Protein AF-A2A0H6-F1 (afdb_monomer)

Radius of gyration: 29.57 Å; Cα contacts (8 Å, |Δi|>4): 767; chains: 1; bounding box: 93×49×76 Å

Nearest PDB structures (foldseek):
  3ptj-assembly1_A  TM=6.298E-01  e=1.645E-04  Arabidopsis thaliana
  3pw9-assembly1_A  TM=5.560E-01  e=2.210E-04  Arabidopsis thaliana
  2kpt-assembly1_A  TM=4.494E-01  e=1.556E-03  Corynebacterium glutamicum
  5anp-assembly1_A  TM=5.101E-01  e=1.233E-02  Bizionia argentinensis JUB59

Solvent-accessible surface area (backbone atoms only — not comparable to full-atom values): 28240 Å² total; per-residue (Å²): 122,70,68,62,57,54,52,51,50,51,53,50,50,51,51,51,51,51,51,51,51,52,53,54,50,56,53,49,56,52,51,53,50,51,48,51,54,52,38,55,56,48,21,55,52,47,34,52,26,49,54,58,63,68,44,92,78,66,91,64,80,70,54,36,65,48,60,77,67,66,68,52,50,74,67,56,49,51,44,52,26,50,51,36,50,48,35,29,74,77,68,67,33,40,57,37,37,39,35,43,72,54,75,68,40,68,69,52,81,63,49,69,64,52,47,46,50,52,38,42,53,45,31,46,50,30,48,74,71,28,82,68,53,43,53,26,32,42,39,32,45,39,32,32,48,35,36,36,80,47,103,77,61,75,48,74,47,77,49,76,39,74,19,78,31,69,17,73,82,40,61,88,37,75,75,63,39,65,68,47,54,61,44,43,61,63,34,29,67,71,36,94,42,68,48,47,31,52,45,36,45,52,48,39,53,48,33,64,75,58,67,47,68,71,89,49,68,54,76,65,32,37,67,68,52,53,51,51,46,28,42,76,70,72,51,38,66,71,78,62,94,65,77,44,65,53,63,63,82,73,61,79,75,71,56,72,70,72,77,88,68,95,70,77,87,61,50,24,34,32,36,49,38,67,47,69,27,31,43,84,62,38,40,77,78,33,60,37,55,26,57,84,45,63,6,12,50,38,34,34,30,34,72,86,72,49,48,32,22,43,35,32,31,35,24,95,90,29,81,60,33,82,75,5,33,29,68,37,40,31,36,43,69,59,48,52,50,50,51,52,48,20,75,75,37,45,90,85,36,45,69,53,39,78,59,84,97,43,81,39,72,19,60,91,76,62,46,77,89,51,41,66,74,50,88,74,26,78,50,61,60,65,40,28,29,41,34,34,32,63,45,79,63,50,62,87,44,101,86,41,89,58,52,92,81,65,59,50,68,55,52,36,47,76,70,50,51,62,72,64,76,14,35,34,41,39,32,35,55,36,79,66,74,84,93,68,89,64,69,62,75,41,38,58,33,54,87,65,82,77,66,74,85,42,96,68,37,48,77,47,76,42,72,31,49,54,70,61,48,52,54,51,43,36,77,75,32,95,82,52,56,91,65,51,74,57,50,56,49,52,55,54,53,55,67,70,61,76,81,77,89,129

Foldseek 3Di:
DVVVVVVVVVVVVVVVVVVVVVVVVVVVVVQVVQLVVVLVVLQVVQQVLVVQQPDPDRPDQRDQEAEPPPLADPLLNNLLSVLQVVLCVQPVAGEHEYEEEGEAAEQDDPCQVVVQVSQQVSLASSCVSHPDAQRYKYKYKYKYWYWHDDPDDIDIDMYIYMYMDHHPVCCVQPCVDPVNRVQLQVLLVPEDGSSSSVLLNSVVVSCSSRVPPVVLPSSNDYPVSSQVRCVRVVVRRVVPLALFWDLPDDDPVLQQPPDDDPDDDFQWEAALQRDTWGCPQFDPSRWDFDQVRQQGTAWGQGPVRFTWGWIKGDDPPDRFDFPIKTQAIFGSVLVVVLSVVCVVPVPVRRQWDDDDPDIDGDCVSGPPVGGDQPPHTDDDFFTKYKGKYWDAADPPDPPCPDVVPQCVVVVCVVLVLRVQTKMKIKMATHHDDDDDPPRGPMDTRDRDDDPPVDPRMDIDIDSSHPVVSLVVSCVVDVPDPPCVVVVVVVVSVVVVPPPPDD

Secondary structure (DSSP, 8-state):
-HHHHHHHHHHHHHHHHHHHHHHHHHHHHHHHHHHHHHHHHHHHHHHHHHHHHH-SS-SS----EEESS--S-HHHHHHHHHHHHHHHHHHS-EEEEEEEEPPPEES-TTHHHHHHHHHHHHHHHHHHHTT--TTEEEEEEEEEEEEEE-SSSEEEEEEEEEEEEE-GGGTTSTTSSHHHHHHHHHHGGG-SSHHHHHHHHHHHHHHHHHT--TTS-TTS--HHHHHHHHHHTT---STTTTS--EE----GGGGS------PPP-SEEE-TTS-EEE-TTB-GGG-EE-TTTTT-EEEEEBTTS-EEEEEEE-BTTBTTSTT-EEEEEEEHHHHHHHHHHHHH-TTTS-SEEEETTEEEE-TTTS-GGGBPPGGG-BPPTTPEEEEEEEEPPB---TT-TTGGGTTHHHHHHHTTGGGS-EEEEEEEE-------------EE-------TTSTT-EEEEES-BHHHHHHHHHHH-TT--TTHHHHHHHHHHHHHSSS---

Structure (mmCIF, N/CA/C/O backbone):
data_AF-A2A0H6-F1
#
_entry.id   AF-A2A0H6-F1
#
loop_
_atom_site.group_PDB
_atom_site.id
_atom_site.type_symbol
_atom_site.label_atom_id
_atom_site.label_alt_id
_atom_site.label_comp_id
_atom_site.label_asym_id
_atom_site.label_entity_id
_atom_site.label_seq_id
_atom_site.pdbx_PDB_ins_code
_atom_site.Cartn_x
_atom_site.Cartn_y
_atom_site.Cartn_z
_atom_site.occupancy
_atom_site.B_iso_or_equiv
_atom_site.auth_seq_id
_atom_site.auth_comp_id
_atom_site.auth_asym_id
_atom_site.auth_atom_id
_atom_site.pdbx_PDB_model_num
ATOM 1 N N . MET A 1 1 ? -54.728 -26.911 -40.642 1.00 47.25 1 MET A N 1
ATOM 2 C CA . MET A 1 1 ? -53.339 -26.376 -40.612 1.00 47.25 1 MET A CA 1
ATOM 3 C C . MET A 1 1 ? -53.118 -25.152 -39.707 1.00 47.25 1 MET A C 1
ATOM 5 O O . MET A 1 1 ? -51.983 -24.960 -39.288 1.00 47.25 1 MET A O 1
ATOM 9 N N . HIS A 1 2 ? -54.127 -24.337 -39.357 1.00 46.66 2 HIS A N 1
ATOM 10 C CA . HIS A 1 2 ? -53.927 -23.181 -38.455 1.00 46.66 2 HIS A CA 1
ATOM 11 C C . HIS A 1 2 ? -53.749 -23.535 -36.964 1.00 46.66 2 HIS A C 1
ATOM 13 O O . HIS A 1 2 ? -52.913 -22.925 -36.303 1.00 46.66 2 HIS A O 1
ATOM 19 N N . SER A 1 3 ? -54.433 -24.569 -36.459 1.00 53.72 3 SER A N 1
ATOM 20 C CA . SER A 1 3 ? -54.337 -24.999 -35.048 1.00 53.72 3 SER A CA 1
ATOM 21 C C . SER A 1 3 ? -52.933 -25.506 -34.655 1.00 53.72 3 SER A C 1
ATOM 23 O O . SER A 1 3 ? -52.387 -25.123 -33.621 1.00 53.72 3 SER A O 1
ATOM 25 N N . PHE A 1 4 ? -52.277 -26.269 -35.538 1.00 47.12 4 PHE A N 1
ATOM 26 C CA . PHE A 1 4 ? -50.963 -26.864 -35.259 1.00 47.12 4 PHE A CA 1
ATOM 27 C C . PHE A 1 4 ? -49.836 -25.818 -35.197 1.00 47.12 4 PHE A C 1
ATOM 29 O O . PHE A 1 4 ? -48.960 -25.890 -34.339 1.00 47.12 4 PHE A O 1
ATOM 36 N N . LYS A 1 5 ? -49.882 -24.785 -36.057 1.00 47.34 5 LYS A N 1
ATOM 37 C CA . LYS A 1 5 ? -48.908 -23.679 -36.020 1.00 47.34 5 LYS A CA 1
ATOM 38 C C . LYS A 1 5 ? -49.038 -22.848 -34.740 1.00 47.34 5 LYS A C 1
ATOM 40 O O . LYS A 1 5 ? -48.013 -22.468 -34.180 1.00 47.34 5 LYS A O 1
ATOM 45 N N . GLN A 1 6 ? -50.258 -22.602 -34.255 1.00 52.12 6 GLN A N 1
ATOM 46 C CA . GLN A 1 6 ? -50.484 -21.887 -32.992 1.00 52.12 6 GLN A CA 1
ATOM 47 C C . GLN A 1 6 ? -50.020 -22.688 -31.770 1.00 52.12 6 GLN A C 1
ATOM 49 O O . GLN A 1 6 ? -49.404 -22.114 -30.871 1.00 52.12 6 GLN A O 1
ATOM 54 N N . GLN A 1 7 ? -50.259 -24.002 -31.742 1.00 54.84 7 GLN A N 1
ATOM 55 C CA . GLN A 1 7 ? -49.757 -24.862 -30.667 1.00 54.84 7 GLN A CA 1
ATOM 56 C C . GLN A 1 7 ? -48.225 -24.944 -30.671 1.00 54.84 7 GLN A C 1
ATOM 58 O O . GLN A 1 7 ? -47.613 -24.789 -29.616 1.00 54.84 7 GLN A O 1
ATOM 63 N N . LEU A 1 8 ? -47.596 -25.062 -31.846 1.00 55.62 8 LEU A N 1
ATOM 64 C CA . LEU A 1 8 ? -46.137 -25.068 -31.968 1.00 55.62 8 LEU A CA 1
ATOM 65 C C . LEU A 1 8 ? -45.512 -23.751 -31.477 1.00 55.62 8 LEU A C 1
ATOM 67 O O . LEU A 1 8 ? -44.523 -23.785 -30.754 1.00 55.62 8 LEU A O 1
ATOM 71 N N . HIS A 1 9 ? -46.113 -22.596 -31.793 1.00 53.50 9 HIS A N 1
ATOM 72 C CA . HIS A 1 9 ? -45.627 -21.298 -31.305 1.00 53.50 9 HIS A CA 1
ATOM 73 C C . HIS A 1 9 ? -45.748 -21.167 -29.783 1.00 53.50 9 HIS A C 1
ATOM 75 O O . HIS A 1 9 ? -44.836 -20.644 -29.151 1.00 53.50 9 HIS A O 1
ATOM 81 N N . ARG A 1 10 ? -46.831 -21.668 -29.172 1.00 59.19 10 ARG A N 1
ATOM 82 C CA . ARG A 1 10 ? -47.001 -21.649 -27.707 1.00 59.19 10 ARG A CA 1
ATOM 83 C C . ARG A 1 10 ? -45.996 -22.555 -26.996 1.00 59.19 10 ARG A C 1
ATOM 85 O O . ARG A 1 10 ? -45.425 -22.139 -25.993 1.00 59.19 10 ARG A O 1
ATOM 92 N N . VAL A 1 11 ? -45.745 -23.751 -27.532 1.00 64.62 11 VAL A N 1
ATOM 93 C CA . VAL A 1 11 ? -44.743 -24.682 -26.987 1.00 64.62 11 VAL A CA 1
ATOM 94 C C . VAL A 1 11 ? -43.337 -24.104 -27.128 1.00 64.62 11 VAL A C 1
ATOM 96 O O . VAL A 1 11 ? -42.575 -24.139 -26.168 1.00 64.62 11 VAL A O 1
ATOM 99 N N . LEU A 1 12 ? -43.010 -23.495 -28.272 1.00 58.06 12 LEU A N 1
ATOM 100 C CA . LEU A 1 12 ? -41.713 -22.850 -28.480 1.00 58.06 12 LEU A CA 1
ATOM 101 C C . LEU A 1 12 ? -41.515 -21.663 -27.526 1.00 58.06 12 LEU A C 1
ATOM 103 O O . LEU A 1 12 ? -40.442 -21.512 -26.952 1.00 58.06 12 LEU A O 1
ATOM 107 N N . LEU A 1 13 ? -42.554 -20.851 -27.307 1.00 63.34 13 LEU A N 1
ATOM 108 C CA . LEU A 1 13 ? -42.499 -19.717 -26.382 1.00 63.34 13 LEU A CA 1
ATOM 109 C C . LEU A 1 13 ? -42.320 -20.182 -24.930 1.00 63.34 13 LEU A C 1
ATOM 111 O O . LEU A 1 13 ? -41.503 -19.620 -24.208 1.00 63.34 13 LEU A O 1
ATOM 115 N N . LEU A 1 14 ? -43.027 -21.239 -24.518 1.00 61.12 14 LEU A N 1
ATOM 116 C CA . LEU A 1 14 ? -42.858 -21.872 -23.206 1.00 61.12 14 LEU A CA 1
ATOM 117 C C . LEU A 1 14 ? -41.461 -22.475 -23.040 1.00 61.12 14 LEU A C 1
ATOM 119 O O . LEU A 1 14 ? -40.863 -22.331 -21.976 1.00 61.12 14 LEU A O 1
ATOM 123 N N . PHE A 1 15 ? -40.912 -23.100 -24.084 1.00 60.59 15 PHE A N 1
ATOM 124 C CA . PHE A 1 15 ? -39.563 -23.662 -24.066 1.00 60.59 15 PHE A CA 1
ATOM 125 C C . PHE A 1 15 ? -38.499 -22.563 -23.967 1.00 60.59 15 PHE A C 1
ATOM 127 O O . PHE A 1 15 ? -37.573 -22.664 -23.170 1.00 60.59 15 PHE A O 1
ATOM 134 N N . VAL A 1 16 ? -38.659 -21.463 -24.705 1.00 57.75 16 VAL A N 1
ATOM 135 C CA . VAL A 1 16 ? -37.763 -20.300 -24.622 1.00 57.75 16 VAL A CA 1
ATOM 136 C C . VAL A 1 16 ? -37.854 -19.639 -23.244 1.00 57.75 16 VAL A C 1
ATOM 138 O O . VAL A 1 16 ? -36.823 -19.372 -22.633 1.00 57.75 16 VAL A O 1
ATOM 141 N N . LEU A 1 17 ? -39.062 -19.437 -22.710 1.00 50.41 17 LEU A N 1
ATOM 142 C CA . LEU A 1 17 ? -39.257 -18.860 -21.377 1.00 50.41 17 LEU A CA 1
ATOM 143 C C . LEU A 1 17 ? -38.665 -19.747 -20.278 1.00 50.41 17 LEU A C 1
ATOM 145 O O . LEU A 1 17 ? -37.960 -19.237 -19.415 1.00 50.41 17 LEU A O 1
ATOM 149 N N . SER A 1 18 ? -38.874 -21.064 -20.338 1.00 43.72 18 SER A N 1
ATOM 150 C CA . SER A 1 18 ? -38.293 -22.014 -19.377 1.00 43.72 18 SER A CA 1
ATOM 151 C C . SER A 1 18 ? -36.772 -22.140 -19.509 1.00 43.72 18 SER A C 1
ATOM 153 O O . SER A 1 18 ? -36.094 -22.250 -18.492 1.00 43.72 18 SER A O 1
ATOM 155 N N . SER A 1 19 ? -36.215 -22.023 -20.718 1.00 39.88 19 SER A N 1
ATOM 156 C CA . SER A 1 19 ? -34.760 -21.982 -20.948 1.00 39.88 19 SER A CA 1
ATOM 157 C C . SER A 1 19 ? -34.121 -20.730 -20.339 1.00 39.88 19 SER A C 1
ATOM 159 O O . SER A 1 19 ? -33.082 -20.812 -19.683 1.00 39.88 19 SER A O 1
ATOM 161 N N . ILE A 1 20 ? -34.765 -19.569 -20.509 1.00 46.00 20 ILE A N 1
ATOM 162 C CA . ILE A 1 20 ? -34.335 -18.307 -19.894 1.00 46.00 20 ILE A CA 1
ATOM 163 C C . ILE A 1 20 ? -34.417 -18.432 -18.368 1.00 46.00 20 ILE A C 1
ATOM 165 O O . ILE A 1 20 ? -33.441 -18.128 -17.685 1.00 46.00 20 ILE A O 1
ATOM 169 N N . TRP A 1 21 ? -35.517 -18.975 -17.842 1.00 35.69 21 TRP A N 1
ATOM 170 C CA . TRP A 1 21 ? -35.719 -19.166 -16.404 1.00 35.69 21 TRP A CA 1
ATOM 171 C C . TRP A 1 21 ? -34.688 -20.122 -15.779 1.00 35.69 21 TRP A C 1
ATOM 173 O O . TRP A 1 21 ? -34.074 -19.799 -14.761 1.00 35.69 21 TRP A O 1
ATOM 183 N N . ALA A 1 22 ? -34.416 -21.258 -16.426 1.00 36.06 22 ALA A N 1
ATOM 184 C CA . ALA A 1 22 ? -33.412 -22.226 -15.985 1.00 36.06 22 ALA A CA 1
ATOM 185 C C . ALA A 1 22 ? -31.995 -21.629 -15.987 1.00 36.06 22 ALA A C 1
ATOM 187 O O . ALA A 1 22 ? -31.232 -21.849 -15.046 1.00 36.06 22 ALA A O 1
ATOM 188 N N . SER A 1 23 ? -31.658 -20.817 -16.997 1.00 39.66 23 SER A N 1
ATOM 189 C CA . SER A 1 23 ? -30.370 -20.119 -17.039 1.00 39.66 23 SER A CA 1
ATOM 190 C C . SER A 1 23 ? -30.240 -19.079 -15.919 1.00 39.66 23 SER A C 1
ATOM 192 O O . SER A 1 23 ? -29.219 -19.050 -15.242 1.00 39.66 23 SER A O 1
ATOM 194 N N . THR A 1 24 ? -31.284 -18.304 -15.611 1.00 46.06 24 THR A N 1
ATOM 195 C CA . THR A 1 24 ? -31.249 -17.359 -14.482 1.00 46.06 24 THR A CA 1
ATOM 196 C C . THR A 1 24 ? -31.115 -18.049 -13.119 1.00 46.06 24 THR A C 1
ATOM 198 O O . THR A 1 24 ? -30.393 -17.549 -12.259 1.00 46.06 24 THR A O 1
ATOM 201 N N . ILE A 1 25 ? -31.736 -19.220 -12.928 1.00 42.53 25 ILE A N 1
ATOM 202 C CA . ILE A 1 25 ? -31.654 -19.995 -11.676 1.00 42.53 25 ILE A CA 1
ATOM 203 C C . ILE A 1 25 ? -30.259 -20.613 -11.493 1.00 42.53 25 ILE A C 1
ATOM 205 O O . ILE A 1 25 ? -29.707 -20.575 -10.394 1.00 42.53 25 ILE A O 1
ATOM 209 N N . ALA A 1 26 ? -29.654 -21.145 -12.560 1.00 38.03 26 ALA A N 1
ATOM 210 C CA . ALA A 1 26 ? -28.311 -21.724 -12.497 1.00 38.03 26 ALA A CA 1
ATOM 211 C C . ALA A 1 26 ? -27.236 -20.680 -12.131 1.00 38.03 26 ALA A C 1
ATOM 213 O O . ALA A 1 26 ? -26.360 -20.960 -11.315 1.00 38.03 26 ALA A O 1
ATOM 214 N N . TRP A 1 27 ? -27.335 -19.463 -12.677 1.00 47.41 27 TRP A N 1
ATOM 215 C CA . TRP A 1 27 ? -26.423 -18.359 -12.353 1.00 47.41 27 TRP A CA 1
ATOM 216 C C . TRP A 1 27 ? -26.647 -17.796 -10.940 1.00 47.41 27 TRP A C 1
ATOM 218 O O . TRP A 1 27 ? -25.678 -17.452 -10.259 1.00 47.41 27 TRP A O 1
ATOM 228 N N . ALA A 1 28 ? -27.899 -17.743 -10.470 1.00 49.31 28 ALA A N 1
ATOM 229 C CA . ALA A 1 28 ? -28.219 -17.343 -9.098 1.00 49.31 28 ALA A CA 1
ATOM 230 C C . ALA A 1 28 ? -27.631 -18.323 -8.063 1.00 49.31 28 ALA A C 1
ATOM 232 O O . ALA A 1 28 ? -26.978 -17.889 -7.115 1.00 49.31 28 ALA A O 1
ATOM 233 N N . ASN A 1 29 ? -27.760 -19.635 -8.298 1.00 54.88 29 ASN A N 1
ATOM 234 C CA . ASN A 1 29 ? -27.222 -20.669 -7.406 1.00 54.88 29 ASN A CA 1
ATOM 235 C C . ASN A 1 29 ? -25.683 -20.649 -7.310 1.00 54.88 29 ASN A C 1
ATOM 237 O O . ASN A 1 29 ? -25.135 -20.901 -6.235 1.00 54.88 29 ASN A O 1
ATOM 241 N N . ASP A 1 30 ? -24.975 -20.324 -8.398 1.00 69.75 30 ASP A N 1
ATOM 242 C CA . ASP A 1 30 ? -23.509 -20.201 -8.383 1.00 69.75 30 ASP A CA 1
ATOM 243 C C . ASP A 1 30 ? -23.054 -18.945 -7.619 1.00 69.75 30 ASP A C 1
ATOM 245 O O . ASP A 1 30 ? -22.183 -19.012 -6.748 1.00 69.75 30 ASP A O 1
ATOM 249 N N . ARG A 1 31 ? -23.708 -17.794 -7.844 1.00 78.00 31 ARG A N 1
ATOM 250 C CA . ARG A 1 31 ? -23.399 -16.555 -7.109 1.00 78.00 31 ARG A CA 1
ATOM 251 C C . ARG A 1 31 ? -23.648 -16.699 -5.609 1.00 78.00 31 ARG A C 1
ATOM 253 O O . ARG A 1 31 ? -22.798 -16.279 -4.824 1.00 78.00 31 ARG A O 1
ATOM 260 N N . ASP A 1 32 ? -24.773 -17.280 -5.209 1.00 77.56 32 ASP A N 1
ATOM 261 C CA . ASP A 1 32 ? -25.122 -17.433 -3.795 1.00 77.56 32 ASP A CA 1
ATOM 262 C C . ASP A 1 32 ? -24.160 -18.393 -3.079 1.00 77.56 32 ASP A C 1
ATOM 264 O O . ASP A 1 32 ? -23.736 -18.124 -1.951 1.00 77.56 32 ASP A O 1
ATOM 268 N N . SER A 1 33 ? -23.725 -19.458 -3.760 1.00 78.81 33 SER A N 1
ATOM 269 C CA . SER A 1 33 ? -22.665 -20.351 -3.279 1.00 78.81 33 SER A CA 1
ATOM 270 C C . SER A 1 33 ? -21.332 -19.611 -3.095 1.00 78.81 33 SER A C 1
ATOM 272 O O . SER A 1 33 ? -20.709 -19.685 -2.030 1.00 78.81 33 SER A O 1
ATOM 274 N N . LEU A 1 34 ? -20.921 -18.811 -4.086 1.00 81.56 34 LEU A N 1
ATOM 275 C CA . LEU A 1 34 ? -19.708 -17.992 -4.005 1.00 81.56 34 LEU A CA 1
ATOM 276 C C . LEU A 1 34 ? -19.792 -16.932 -2.896 1.00 81.56 34 LEU A C 1
ATOM 278 O O . LEU A 1 34 ? -18.796 -16.680 -2.215 1.00 81.56 34 LEU A O 1
ATOM 282 N N . GLN A 1 35 ? -20.964 -16.331 -2.679 1.00 84.69 35 GLN A N 1
ATOM 283 C CA . GLN A 1 35 ? -21.202 -15.391 -1.582 1.00 84.69 35 GLN A CA 1
ATOM 284 C C . GLN A 1 35 ? -21.132 -16.084 -0.219 1.00 84.69 35 GLN A C 1
ATOM 286 O O . GLN A 1 35 ? -20.503 -15.564 0.704 1.00 84.69 35 GLN A O 1
ATOM 291 N N . LYS A 1 36 ? -21.693 -17.291 -0.090 1.00 86.25 36 LYS A N 1
ATOM 292 C CA . LYS A 1 36 ? -21.583 -18.096 1.132 1.00 86.25 36 LYS A CA 1
ATOM 293 C C . LYS A 1 36 ? -20.123 -18.419 1.461 1.00 86.25 36 LYS A C 1
ATOM 295 O O . LYS A 1 36 ? -19.673 -18.131 2.569 1.00 86.25 36 LYS A O 1
ATOM 300 N N . ALA A 1 37 ? -19.354 -18.903 0.485 1.00 82.56 37 ALA A N 1
ATOM 301 C CA . ALA A 1 37 ? -17.922 -19.162 0.656 1.00 82.56 37 ALA A CA 1
ATOM 302 C C . ALA A 1 37 ? -17.137 -17.881 1.005 1.00 82.56 37 ALA A C 1
ATOM 304 O O . ALA A 1 37 ? -16.199 -17.897 1.807 1.00 82.56 37 ALA A O 1
ATOM 305 N N . HIS A 1 38 ? -17.528 -16.744 0.422 1.00 85.62 38 HIS A N 1
ATOM 306 C CA . HIS A 1 38 ? -16.934 -15.443 0.714 1.00 85.62 38 HIS A CA 1
ATOM 307 C C . HIS A 1 38 ? -17.183 -14.989 2.165 1.00 85.62 38 HIS A C 1
ATOM 309 O O . HIS A 1 38 ? -16.257 -14.471 2.803 1.00 85.62 38 HIS A O 1
ATOM 315 N N . ILE A 1 39 ? -18.390 -15.218 2.696 1.00 89.81 39 ILE A N 1
ATOM 316 C CA . ILE A 1 39 ? -18.752 -14.969 4.101 1.00 89.81 39 ILE A CA 1
ATOM 317 C C . ILE A 1 39 ? -17.938 -15.876 5.025 1.00 89.81 39 ILE A C 1
ATOM 319 O O . ILE A 1 39 ? -17.237 -15.368 5.898 1.00 89.81 39 ILE A O 1
ATOM 323 N N . GLU A 1 40 ? -17.941 -17.191 4.793 1.00 85.81 40 GLU A N 1
ATOM 324 C CA . GLU A 1 40 ? -17.223 -18.172 5.624 1.00 85.81 40 GLU A CA 1
ATOM 325 C C . GLU A 1 40 ? -15.720 -17.862 5.721 1.00 85.81 40 GLU A C 1
ATOM 327 O O . GLU A 1 40 ? -15.127 -17.873 6.806 1.00 85.81 40 GLU A O 1
ATOM 332 N N . ALA A 1 41 ? -15.092 -17.507 4.595 1.00 81.31 41 ALA A N 1
ATOM 333 C CA . ALA A 1 41 ? -13.692 -17.096 4.574 1.00 81.31 41 ALA A CA 1
ATOM 334 C C . ALA A 1 41 ? -13.444 -15.823 5.403 1.00 81.31 41 ALA A C 1
ATOM 336 O O . ALA A 1 41 ? -12.414 -15.709 6.072 1.00 81.31 41 ALA A O 1
ATOM 337 N N . SER A 1 42 ? -14.379 -14.871 5.371 1.00 89.00 42 SER A N 1
ATOM 338 C CA . SER A 1 42 ? -14.273 -13.597 6.090 1.00 89.00 42 SER A CA 1
ATOM 339 C C . SER A 1 42 ? -14.483 -13.773 7.595 1.00 89.00 42 SER A C 1
ATOM 341 O O . SER A 1 42 ? -13.697 -13.236 8.374 1.00 89.00 42 SER A O 1
ATOM 343 N N . VAL A 1 43 ? -15.438 -14.615 8.004 1.00 89.88 43 VAL A N 1
ATOM 344 C CA . VAL A 1 43 ? -15.643 -15.030 9.404 1.00 89.88 43 VAL A CA 1
ATOM 345 C C . VAL A 1 43 ? -14.376 -15.673 9.964 1.00 89.88 43 VAL A C 1
ATOM 347 O O . VAL A 1 43 ? -13.890 -15.292 11.026 1.00 89.88 43 VAL A O 1
ATOM 350 N N . LYS A 1 44 ? -13.758 -16.599 9.218 1.00 84.81 44 LYS A N 1
ATOM 351 C CA . LYS A 1 44 ? -12.510 -17.252 9.643 1.00 84.81 44 LYS A CA 1
ATOM 352 C C . LYS A 1 44 ? -11.370 -16.255 9.863 1.00 84.81 44 LYS A C 1
ATOM 354 O O . LYS A 1 44 ? -10.577 -16.426 10.790 1.00 84.81 44 LYS A O 1
ATOM 359 N N . LEU A 1 45 ? -11.258 -15.235 9.012 1.00 85.44 45 LEU A N 1
ATOM 360 C CA . LEU A 1 45 ? -10.237 -14.194 9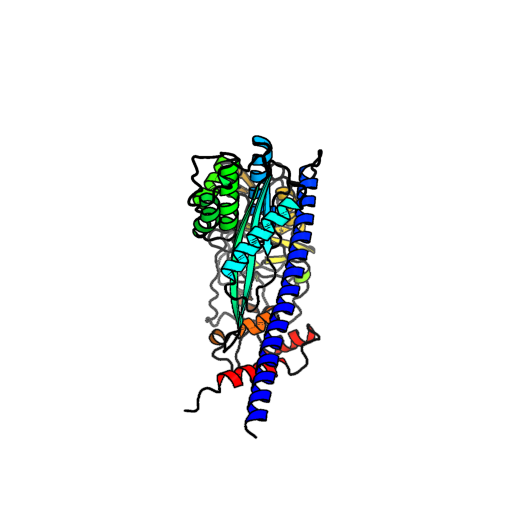.149 1.00 85.44 45 LEU A CA 1
ATOM 361 C C . LEU A 1 45 ? -10.518 -13.274 10.342 1.00 85.44 45 LEU A C 1
ATOM 363 O O . LEU A 1 45 ? -9.586 -12.978 11.088 1.00 85.44 45 LEU A O 1
ATOM 367 N N . ILE A 1 46 ? -11.777 -12.886 10.564 1.00 90.75 46 ILE A N 1
ATOM 368 C CA . ILE A 1 46 ? -12.174 -12.095 11.735 1.00 90.75 46 ILE A CA 1
ATOM 369 C C . ILE A 1 46 ? -11.919 -12.866 13.022 1.00 90.75 46 ILE A C 1
ATOM 371 O O . ILE A 1 46 ? -11.284 -12.331 13.920 1.00 90.75 46 ILE A O 1
ATOM 375 N N . ASN A 1 47 ? -12.314 -14.135 13.104 1.00 88.19 47 ASN A N 1
ATOM 376 C CA . ASN A 1 47 ? -12.092 -14.933 14.309 1.00 88.19 47 ASN A CA 1
ATOM 377 C C . ASN A 1 47 ? -10.600 -15.059 14.625 1.00 88.19 47 ASN A C 1
ATOM 379 O O . ASN A 1 47 ? -10.202 -14.882 15.770 1.00 88.19 47 ASN A O 1
ATOM 383 N N . ARG A 1 48 ? -9.747 -15.248 13.608 1.00 81.75 48 ARG A N 1
ATOM 384 C CA . ARG A 1 48 ? -8.284 -15.218 13.787 1.00 81.75 48 ARG A CA 1
ATOM 385 C C . ARG A 1 48 ? -7.784 -13.872 14.313 1.00 81.75 48 ARG A C 1
ATOM 387 O O . ARG A 1 48 ? -6.918 -13.857 15.184 1.00 81.75 48 ARG A O 1
ATOM 394 N N . ALA A 1 49 ? -8.307 -12.764 13.792 1.00 85.56 49 ALA A N 1
ATOM 395 C CA . ALA A 1 49 ? -7.979 -11.417 14.250 1.00 85.56 49 ALA A CA 1
ATOM 396 C C . ALA A 1 49 ? -8.421 -11.184 15.707 1.00 85.56 49 ALA A C 1
ATOM 398 O O . ALA A 1 49 ? -7.623 -10.724 16.522 1.00 85.56 49 ALA A O 1
ATOM 399 N N . VAL A 1 50 ? -9.645 -11.583 16.063 1.00 86.06 50 VAL A N 1
ATOM 400 C CA . VAL A 1 50 ? -10.165 -11.533 17.438 1.00 86.06 50 VAL A CA 1
ATOM 401 C C . VAL A 1 50 ? -9.280 -12.352 18.370 1.00 86.06 50 VAL A C 1
ATOM 403 O O . VAL A 1 50 ? -8.765 -11.811 19.348 1.00 86.06 50 VAL A O 1
ATOM 406 N N . THR A 1 51 ? -9.022 -13.624 18.043 1.00 84.94 51 THR A N 1
ATOM 407 C CA . THR A 1 51 ? -8.145 -14.487 18.844 1.00 84.94 51 THR A CA 1
ATOM 408 C C . THR A 1 51 ? -6.786 -13.828 19.042 1.00 84.94 51 THR A C 1
ATOM 410 O O . THR A 1 51 ? -6.370 -13.656 20.182 1.00 84.94 51 THR A O 1
ATOM 413 N N . HIS A 1 52 ? -6.142 -13.365 17.965 1.00 81.50 52 HIS A N 1
ATOM 414 C CA . HIS A 1 52 ? -4.859 -12.664 18.027 1.00 81.50 52 HIS A CA 1
ATOM 415 C C . HIS A 1 52 ? -4.886 -11.468 18.993 1.00 81.50 52 HIS A C 1
ATOM 417 O O . HIS A 1 52 ? -4.001 -11.325 19.836 1.00 81.50 52 HIS A O 1
ATOM 423 N N . ASN A 1 53 ? -5.919 -10.628 18.916 1.00 82.12 53 ASN A N 1
ATOM 424 C CA . ASN A 1 53 ? -6.023 -9.424 19.741 1.00 82.12 53 ASN A CA 1
ATOM 425 C C . ASN A 1 53 ? -6.382 -9.726 21.207 1.00 82.12 53 ASN A C 1
ATOM 427 O O . ASN A 1 53 ? -6.096 -8.915 22.085 1.00 82.12 53 ASN A O 1
ATOM 431 N N . THR A 1 54 ? -6.964 -10.887 21.502 1.00 80.25 54 THR A N 1
ATOM 432 C CA . THR A 1 54 ? -7.303 -11.308 22.877 1.00 80.25 54 THR A CA 1
ATOM 433 C C . THR A 1 54 ? -6.176 -12.052 23.609 1.00 80.25 54 THR A C 1
ATOM 435 O O . THR A 1 54 ? -6.292 -12.299 24.809 1.00 80.25 54 THR A O 1
ATOM 438 N N . LEU A 1 55 ? -5.061 -12.378 22.940 1.00 74.94 55 LEU A N 1
ATOM 439 C CA . LEU A 1 55 ? -3.914 -13.039 23.576 1.00 74.94 55 LEU A CA 1
ATOM 440 C C . LEU A 1 55 ? -3.255 -12.142 24.644 1.00 74.94 55 LEU A C 1
ATOM 442 O O . LEU A 1 55 ? -2.930 -10.984 24.378 1.00 74.94 55 LEU A O 1
ATOM 446 N N . LYS A 1 56 ? -2.999 -12.708 25.838 1.00 56.22 56 LYS A N 1
ATOM 447 C CA . LYS A 1 56 ? -2.385 -12.012 26.994 1.00 56.22 56 LYS A CA 1
ATOM 448 C C . LYS A 1 56 ? -0.957 -11.513 26.733 1.00 56.22 56 LYS A C 1
ATOM 450 O O . LYS A 1 56 ? -0.583 -10.464 27.242 1.00 56.22 56 LYS A O 1
ATOM 455 N N . ALA A 1 57 ? -0.170 -12.248 25.950 1.00 53.41 57 ALA A N 1
ATOM 456 C CA . ALA A 1 57 ? 1.188 -11.877 25.556 1.00 53.41 57 ALA A CA 1
ATOM 457 C C . ALA A 1 57 ? 1.248 -11.778 24.029 1.00 53.41 57 ALA A C 1
ATOM 459 O O . ALA A 1 57 ? 1.469 -12.771 23.336 1.00 53.41 57 ALA A O 1
ATOM 460 N N . ARG A 1 58 ? 0.992 -10.582 23.491 1.00 56.00 58 ARG A N 1
ATOM 461 C CA . ARG A 1 58 ? 1.099 -10.337 22.048 1.00 56.00 58 ARG A CA 1
ATOM 462 C C . ARG A 1 58 ? 2.575 -10.218 21.669 1.00 56.00 58 ARG A C 1
ATOM 464 O O . ARG A 1 58 ? 3.286 -9.378 22.211 1.00 56.00 58 ARG A O 1
ATOM 471 N N . THR A 1 59 ? 3.030 -11.034 20.724 1.00 44.66 59 THR A N 1
ATOM 472 C CA . THR A 1 59 ? 4.377 -10.934 20.133 1.00 44.66 59 THR A CA 1
ATOM 473 C C . THR A 1 59 ? 4.410 -10.053 18.880 1.00 44.66 59 THR A C 1
ATOM 475 O O . THR A 1 59 ? 5.490 -9.713 18.404 1.00 44.66 59 THR A O 1
ATOM 478 N N . VAL A 1 60 ? 3.242 -9.670 18.346 1.00 55.00 60 VAL A N 1
ATOM 479 C CA . VAL A 1 60 ? 3.067 -8.917 17.092 1.00 55.00 60 VAL A CA 1
ATOM 480 C C . VAL A 1 60 ? 2.015 -7.811 17.278 1.00 55.00 60 VAL A C 1
ATOM 482 O O . VAL A 1 60 ? 1.182 -7.881 18.186 1.00 55.00 60 VAL A O 1
ATOM 485 N N . ALA A 1 61 ? 2.078 -6.772 16.438 1.00 63.84 61 ALA A N 1
ATOM 486 C CA . ALA A 1 61 ? 1.136 -5.652 16.411 1.00 63.84 61 ALA A CA 1
ATOM 487 C C . ALA A 1 61 ? -0.325 -6.105 16.237 1.00 63.84 61 ALA A C 1
ATOM 489 O O . ALA A 1 61 ? -0.597 -7.136 15.623 1.00 63.84 61 ALA A O 1
ATOM 490 N N . SER A 1 62 ? -1.256 -5.324 16.789 1.00 70.19 62 SER A N 1
ATOM 491 C CA . SER A 1 62 ? -2.698 -5.585 16.751 1.00 70.19 62 SER A CA 1
ATOM 492 C C . SER A 1 62 ? -3.212 -5.783 15.324 1.00 70.19 62 SER A C 1
ATOM 494 O O . SER A 1 62 ? -2.799 -5.083 14.410 1.00 70.19 62 SER A O 1
ATOM 496 N N . ASN A 1 63 ? -4.139 -6.720 15.145 1.00 84.25 63 ASN A N 1
ATOM 497 C CA . ASN A 1 63 ? -4.660 -7.120 13.843 1.00 84.25 63 ASN A CA 1
ATOM 498 C C . ASN A 1 63 ? -6.152 -6.789 13.781 1.00 84.25 63 ASN A C 1
ATOM 500 O O . ASN A 1 63 ? -6.995 -7.642 14.048 1.00 84.25 63 ASN A O 1
ATOM 504 N N . TYR A 1 64 ? -6.481 -5.524 13.531 1.00 89.50 64 TYR A N 1
ATOM 505 C CA . TYR A 1 64 ? -7.867 -5.050 13.421 1.00 89.50 64 TYR A CA 1
ATOM 506 C C . TYR A 1 64 ? -8.278 -4.768 11.965 1.00 89.50 64 TYR A C 1
ATOM 508 O O . TYR A 1 64 ? -9.472 -4.620 11.692 1.00 89.50 64 TYR A O 1
ATOM 516 N N . LEU A 1 65 ? -7.320 -4.723 11.027 1.00 93.44 65 LEU A N 1
ATOM 517 C CA . LEU A 1 65 ? -7.555 -4.480 9.603 1.00 93.44 65 LEU A CA 1
ATOM 518 C C . LEU A 1 65 ? -7.189 -5.706 8.749 1.00 93.44 65 LEU A C 1
ATOM 520 O O . LEU A 1 65 ? -6.020 -6.025 8.516 1.00 93.44 65 LEU A O 1
ATOM 524 N N . ILE A 1 66 ? -8.212 -6.346 8.185 1.00 88.94 66 ILE A N 1
ATOM 525 C CA . ILE A 1 66 ? -8.081 -7.452 7.232 1.00 88.94 66 ILE A CA 1
ATOM 526 C C . ILE A 1 66 ? -8.218 -6.893 5.813 1.00 88.94 66 ILE A C 1
ATOM 528 O O . ILE A 1 66 ? -9.313 -6.791 5.260 1.00 88.94 66 ILE A O 1
ATOM 532 N N . ASP A 1 67 ? -7.091 -6.536 5.204 1.00 84.56 67 ASP A N 1
ATOM 533 C CA . ASP A 1 67 ? -7.038 -6.094 3.809 1.00 84.56 67 ASP A CA 1
ATOM 534 C C . ASP A 1 67 ? -6.744 -7.278 2.875 1.00 84.56 67 ASP A C 1
ATOM 536 O O . ASP A 1 67 ? -5.601 -7.708 2.721 1.00 84.56 67 ASP A O 1
ATOM 540 N N . ARG A 1 68 ? -7.790 -7.832 2.248 1.00 80.31 68 ARG A N 1
ATOM 541 C CA . ARG A 1 68 ? -7.677 -8.983 1.331 1.00 80.31 68 ARG A CA 1
ATOM 542 C C . ARG A 1 68 ? -7.188 -8.593 -0.063 1.00 80.31 68 ARG A C 1
ATOM 544 O O . ARG A 1 68 ? -6.944 -9.480 -0.879 1.00 80.31 68 ARG A O 1
ATOM 551 N N . LEU A 1 69 ? -7.097 -7.298 -0.357 1.00 77.50 69 LEU A N 1
ATOM 552 C CA . LEU A 1 69 ? -6.789 -6.779 -1.689 1.00 77.50 69 LEU A CA 1
ATOM 553 C C . LEU A 1 69 ? -5.432 -6.075 -1.756 1.00 77.50 69 LEU A C 1
ATOM 555 O O . LEU A 1 69 ? -5.015 -5.699 -2.851 1.00 77.50 69 LEU A O 1
ATOM 559 N N . ASN A 1 70 ? -4.753 -5.889 -0.618 1.00 77.56 70 ASN A N 1
ATOM 560 C CA . ASN A 1 70 ? -3.647 -4.937 -0.485 1.00 77.56 70 ASN A CA 1
ATOM 561 C C . ASN A 1 70 ? -4.062 -3.552 -1.025 1.00 77.56 70 ASN A C 1
ATOM 563 O O . ASN A 1 70 ? -3.348 -2.903 -1.802 1.00 77.56 70 ASN A O 1
ATOM 567 N N . TYR A 1 71 ? -5.287 -3.152 -0.678 1.00 77.06 71 TYR A N 1
ATOM 568 C CA . TYR A 1 71 ? -5.896 -1.901 -1.084 1.00 77.06 71 TYR A CA 1
ATOM 569 C C . TYR A 1 71 ? -5.141 -0.708 -0.500 1.00 77.06 71 TYR A C 1
ATOM 571 O O . TYR A 1 71 ? -4.808 0.203 -1.259 1.00 77.06 71 TYR A O 1
ATOM 579 N N . VAL A 1 72 ? -4.795 -0.738 0.789 1.00 76.38 72 VAL A N 1
ATOM 580 C CA . VAL A 1 72 ? -4.042 0.340 1.452 1.00 76.38 72 VAL A CA 1
ATOM 581 C C . VAL A 1 72 ? -2.540 0.057 1.488 1.00 76.38 72 VAL A C 1
ATOM 583 O O . VAL A 1 72 ? -2.105 -1.095 1.450 1.00 76.38 72 VAL A O 1
ATOM 586 N N . SER A 1 73 ? -1.712 1.103 1.551 1.00 79.25 73 SER A N 1
ATOM 587 C CA . SER A 1 73 ? -0.273 0.925 1.789 1.00 79.25 73 SER A CA 1
ATOM 588 C C . SER A 1 73 ? 0.032 0.387 3.198 1.00 79.25 73 SER A C 1
ATOM 590 O O . SER A 1 73 ? -0.786 0.486 4.112 1.00 79.25 73 SER A O 1
ATOM 592 N N . ALA A 1 74 ? 1.239 -0.156 3.393 1.00 79.19 74 ALA A N 1
ATOM 593 C CA . ALA A 1 74 ? 1.685 -0.671 4.692 1.00 79.19 74 ALA A CA 1
ATOM 594 C C . ALA A 1 74 ? 1.723 0.409 5.793 1.00 79.19 74 ALA A C 1
ATOM 596 O O . ALA A 1 74 ? 1.391 0.127 6.944 1.00 79.19 74 ALA A O 1
ATOM 597 N N . ASP A 1 75 ? 2.082 1.647 5.435 1.00 77.94 75 ASP A N 1
ATOM 598 C CA . ASP A 1 75 ? 2.057 2.798 6.347 1.00 77.94 75 ASP A CA 1
ATOM 599 C C . ASP A 1 75 ? 0.619 3.109 6.786 1.00 77.94 75 ASP A C 1
ATOM 601 O O . ASP A 1 75 ? 0.317 3.136 7.977 1.00 77.94 75 ASP A O 1
ATOM 605 N N . THR A 1 76 ? -0.296 3.230 5.821 1.00 84.19 76 THR A N 1
ATOM 606 C CA . THR A 1 76 ? -1.724 3.452 6.089 1.00 84.19 76 THR A CA 1
ATOM 607 C C . THR A 1 76 ? -2.330 2.331 6.929 1.00 84.19 76 THR A C 1
ATOM 609 O O . THR A 1 76 ? -3.050 2.611 7.886 1.00 84.19 76 THR A O 1
ATOM 612 N N . LYS A 1 77 ? -1.999 1.067 6.635 1.00 86.31 77 LYS A N 1
ATOM 613 C CA . LYS A 1 77 ? -2.420 -0.074 7.455 1.00 86.31 77 LYS A CA 1
ATOM 614 C C . LYS A 1 77 ? -1.956 0.078 8.906 1.00 86.31 77 LYS A C 1
ATOM 616 O O . LYS A 1 77 ? -2.774 -0.046 9.811 1.00 86.31 77 LYS A O 1
ATOM 621 N N . THR A 1 78 ? -0.677 0.392 9.111 1.00 84.31 78 THR A N 1
ATOM 622 C CA . THR A 1 78 ? -0.091 0.545 10.451 1.00 84.31 78 THR A CA 1
ATOM 623 C C . THR A 1 78 ? -0.805 1.635 11.251 1.00 84.31 78 THR A C 1
ATOM 625 O O . THR A 1 78 ? -1.159 1.415 12.406 1.00 84.31 78 THR A O 1
ATOM 628 N N . LYS A 1 79 ? -1.079 2.790 10.634 1.00 85.69 79 LYS A N 1
ATOM 629 C CA . LYS A 1 79 ? -1.791 3.909 11.274 1.00 85.69 79 LYS A CA 1
ATOM 630 C C . LYS A 1 79 ? -3.228 3.562 11.641 1.00 85.69 79 LYS A C 1
ATOM 632 O O . LYS A 1 79 ? -3.671 3.844 12.752 1.00 85.69 79 LYS A O 1
ATOM 637 N N . ILE A 1 80 ? -3.945 2.916 10.722 1.00 93.00 80 ILE A N 1
ATOM 638 C CA . ILE A 1 80 ? -5.303 2.433 10.979 1.00 93.00 80 ILE A CA 1
ATOM 639 C C . ILE A 1 80 ? -5.301 1.487 12.187 1.00 93.00 80 ILE A C 1
ATOM 641 O O . ILE A 1 80 ? -6.086 1.686 13.112 1.00 93.00 80 ILE A O 1
ATOM 645 N N . GLU A 1 81 ? -4.387 0.514 12.224 1.00 91.38 81 GLU A N 1
ATOM 646 C CA . GLU A 1 81 ? -4.303 -0.457 13.321 1.00 91.38 81 GLU A CA 1
ATOM 647 C C . GLU A 1 81 ? -3.888 0.189 14.652 1.00 91.38 81 GLU A C 1
ATOM 649 O O . GLU A 1 81 ? -4.413 -0.191 15.700 1.00 91.38 81 GLU A O 1
ATOM 654 N N . GLN A 1 82 ? -3.016 1.202 14.631 1.00 88.69 82 GLN A N 1
ATOM 655 C CA . GLN A 1 82 ? -2.655 1.992 15.815 1.00 88.69 82 GLN A CA 1
ATOM 656 C C . GLN A 1 82 ? -3.853 2.757 16.388 1.00 88.69 82 GLN A C 1
ATOM 658 O O . GLN A 1 82 ? -4.071 2.721 17.599 1.00 88.69 82 GLN A O 1
ATOM 663 N N . LEU A 1 83 ? -4.656 3.403 15.538 1.00 92.12 83 LEU A N 1
ATOM 664 C CA . LEU A 1 83 ? -5.881 4.080 15.969 1.00 92.12 83 LEU A CA 1
ATOM 665 C C . LEU A 1 83 ? -6.911 3.075 16.504 1.00 92.12 83 LEU A C 1
ATOM 667 O O . LEU A 1 83 ? -7.455 3.260 17.587 1.00 92.12 83 LEU A O 1
ATOM 671 N N . GLN A 1 84 ? -7.129 1.951 15.820 1.00 94.00 84 GLN A N 1
ATOM 672 C CA . GLN A 1 84 ? -8.035 0.903 16.309 1.00 94.00 84 GLN A CA 1
ATOM 673 C C . GLN A 1 84 ? -7.600 0.344 17.677 1.00 94.00 84 GLN A C 1
ATOM 675 O O . GLN A 1 84 ? -8.443 0.093 18.542 1.00 94.00 84 GLN A O 1
ATOM 680 N N . ASP A 1 85 ? -6.294 0.187 17.905 1.00 90.38 85 ASP A N 1
ATOM 681 C CA . ASP A 1 85 ? -5.754 -0.225 19.202 1.00 90.38 85 ASP A CA 1
ATOM 682 C C . ASP A 1 85 ? -5.918 0.867 20.273 1.00 90.38 85 ASP A C 1
ATOM 684 O O . ASP A 1 85 ? -6.276 0.553 21.411 1.00 90.38 85 ASP A O 1
ATOM 688 N N . LEU A 1 86 ? -5.738 2.143 19.907 1.00 89.44 86 LEU A N 1
ATOM 689 C CA . LEU A 1 86 ? -6.010 3.297 20.771 1.00 89.44 86 LEU A CA 1
ATOM 690 C C . LEU A 1 86 ? -7.476 3.315 21.226 1.00 89.44 86 LEU A C 1
ATOM 692 O O . LEU A 1 86 ? -7.740 3.421 22.425 1.00 89.44 86 LEU A O 1
ATOM 696 N N . LEU A 1 87 ? -8.422 3.134 20.297 1.00 93.31 87 LEU A N 1
ATOM 697 C CA . LEU A 1 87 ? -9.852 3.042 20.598 1.00 93.31 87 LEU A CA 1
ATOM 698 C C . LEU A 1 87 ? -10.136 1.942 21.621 1.00 93.31 87 LEU A C 1
ATOM 700 O O . LEU A 1 87 ? -10.821 2.199 22.618 1.00 93.31 87 LEU A O 1
ATOM 704 N N . LYS A 1 88 ? -9.577 0.741 21.412 1.00 92.00 88 LYS A N 1
ATOM 705 C CA . LYS A 1 88 ? -9.774 -0.386 22.332 1.00 92.00 88 LYS A CA 1
ATOM 706 C C . LYS A 1 88 ? -9.212 -0.096 23.713 1.00 92.00 88 LYS A C 1
ATOM 708 O O . LYS A 1 88 ? -9.892 -0.365 24.700 1.00 92.00 88 LYS A O 1
ATOM 713 N N . LYS A 1 89 ? -8.008 0.470 23.789 1.00 88.88 89 LYS A N 1
ATOM 714 C CA . LYS A 1 89 ? -7.347 0.808 25.056 1.00 88.88 89 LYS A CA 1
ATOM 715 C C . LYS A 1 89 ? -8.096 1.876 25.846 1.00 88.88 89 LYS A C 1
ATOM 717 O O . LYS A 1 89 ? -8.216 1.741 27.056 1.00 88.88 89 LYS A O 1
ATOM 722 N N . GLN A 1 90 ? -8.584 2.921 25.181 1.00 90.06 90 GLN A N 1
ATOM 723 C CA . GLN A 1 90 ? -9.170 4.075 25.868 1.00 90.06 90 GLN A CA 1
ATOM 724 C C . GLN A 1 90 ? -10.666 3.932 26.149 1.00 90.06 90 GLN A C 1
ATOM 726 O O . GLN A 1 90 ? -11.159 4.523 27.103 1.00 90.06 90 GLN A O 1
ATOM 731 N N . THR A 1 91 ? -11.398 3.171 25.333 1.00 91.94 91 THR A N 1
ATOM 732 C CA . THR A 1 91 ? -12.867 3.101 25.441 1.00 91.94 91 THR A CA 1
ATOM 733 C C . THR A 1 91 ? -13.412 1.700 25.673 1.00 91.94 91 THR A C 1
ATOM 735 O O . THR A 1 91 ? -14.610 1.545 25.888 1.00 91.94 91 THR A O 1
ATOM 738 N N . GLY A 1 92 ? -12.577 0.664 25.558 1.00 88.88 92 GLY A N 1
ATOM 739 C CA . GLY A 1 92 ? -13.027 -0.728 25.568 1.00 88.88 92 GLY A CA 1
ATOM 740 C C . GLY A 1 92 ? -13.760 -1.169 24.293 1.00 88.88 92 GLY A C 1
ATOM 741 O O . GLY A 1 92 ? -13.959 -2.373 24.109 1.00 88.88 92 GLY A O 1
ATOM 742 N N . LYS A 1 93 ? -14.094 -0.249 23.376 1.00 94.62 93 LYS A N 1
ATOM 743 C CA . LYS A 1 93 ? -14.751 -0.541 22.091 1.00 94.62 93 LYS A CA 1
ATOM 744 C C . LYS A 1 93 ? -13.734 -1.008 21.054 1.00 94.62 93 LYS A C 1
ATOM 746 O O . LYS A 1 93 ? -12.619 -0.502 21.018 1.00 94.62 93 LYS A O 1
ATOM 751 N N . ALA A 1 94 ? -14.101 -1.945 20.186 1.00 94.38 94 ALA A N 1
ATOM 752 C CA . ALA A 1 94 ? -13.219 -2.397 19.104 1.00 94.38 94 ALA A CA 1
ATOM 753 C C . ALA A 1 94 ? -13.811 -2.070 17.733 1.00 94.38 94 ALA A C 1
ATOM 755 O O . ALA A 1 94 ? -14.986 -2.328 17.494 1.00 94.38 94 ALA A O 1
ATOM 756 N N . LEU A 1 95 ? -12.988 -1.569 16.813 1.00 97.38 95 LEU A N 1
ATOM 757 C CA . LEU A 1 95 ? -13.365 -1.394 15.413 1.00 97.38 95 LEU A CA 1
ATOM 758 C C . LEU A 1 95 ? -12.581 -2.393 14.564 1.00 97.38 95 LEU A C 1
ATOM 760 O O . LEU A 1 95 ? -11.378 -2.230 14.396 1.00 97.38 95 LEU A O 1
ATOM 764 N N . TYR A 1 96 ? -13.260 -3.394 14.014 1.00 97.44 96 TYR A N 1
ATOM 765 C CA . TYR A 1 96 ? -12.710 -4.321 13.029 1.00 97.44 96 TYR A CA 1
ATOM 766 C C . TYR A 1 96 ? -13.057 -3.855 11.619 1.00 97.44 96 TYR A C 1
ATOM 768 O O . TYR A 1 96 ? -14.165 -3.381 11.366 1.00 97.44 96 TYR A O 1
ATOM 776 N N . VAL A 1 97 ? -12.110 -3.998 10.693 1.00 97.75 97 VAL A N 1
ATOM 777 C CA . VAL A 1 97 ? -12.283 -3.590 9.297 1.00 97.75 97 VAL A CA 1
ATOM 778 C C . VAL A 1 97 ? -11.916 -4.737 8.362 1.00 97.75 97 VAL A C 1
ATOM 780 O O . VAL A 1 97 ? -10.857 -5.346 8.513 1.00 97.75 97 VAL A O 1
ATOM 783 N N . ILE A 1 98 ? -12.757 -4.999 7.358 1.00 93.88 98 ILE A N 1
ATOM 784 C CA . ILE A 1 98 ? -12.422 -5.877 6.228 1.00 93.88 98 ILE A CA 1
ATOM 785 C C . ILE A 1 98 ? -12.470 -5.072 4.936 1.00 93.88 98 ILE A C 1
ATOM 787 O O . ILE A 1 98 ? -13.489 -4.462 4.620 1.00 93.88 98 ILE A O 1
ATOM 791 N N . ILE A 1 99 ? -11.394 -5.132 4.155 1.00 89.69 99 ILE A N 1
ATOM 792 C CA . ILE A 1 99 ? -11.376 -4.646 2.774 1.00 89.69 99 ILE A CA 1
ATOM 793 C C . ILE A 1 99 ? -11.343 -5.860 1.857 1.00 89.69 99 ILE A C 1
ATOM 795 O O . ILE A 1 99 ? -10.416 -6.674 1.924 1.00 89.69 99 ILE A O 1
ATOM 799 N N . THR A 1 100 ? -12.365 -6.032 1.020 1.00 87.19 100 THR A N 1
ATOM 800 C CA . THR A 1 100 ? -12.466 -7.231 0.187 1.00 87.19 100 THR A CA 1
ATOM 801 C C . THR A 1 100 ? -13.216 -7.017 -1.123 1.00 87.19 100 THR A C 1
ATOM 803 O O . THR A 1 100 ? -13.735 -5.942 -1.413 1.00 87.19 100 THR A O 1
ATOM 806 N N . ARG A 1 101 ? -13.186 -8.049 -1.968 1.00 86.06 101 ARG A N 1
ATOM 807 C CA . ARG A 1 101 ? -13.866 -8.090 -3.257 1.00 86.06 101 ARG A CA 1
ATOM 808 C C . ARG A 1 101 ? -14.900 -9.206 -3.244 1.00 86.06 101 ARG A C 1
ATOM 810 O O . ARG A 1 101 ? -14.546 -10.362 -3.008 1.00 86.06 101 ARG A O 1
ATOM 817 N N . SER A 1 102 ? -16.139 -8.848 -3.547 1.00 83.25 102 SER A N 1
ATOM 818 C CA . SER A 1 102 ? -17.245 -9.783 -3.720 1.00 83.25 102 SER A CA 1
ATOM 819 C C . SER A 1 102 ? -17.162 -10.493 -5.080 1.00 83.25 102 SER A C 1
ATOM 821 O O . SER A 1 102 ? -16.531 -9.971 -6.008 1.00 83.25 102 SER A O 1
ATOM 823 N N . PRO A 1 103 ? -17.807 -11.664 -5.227 1.00 84.38 103 PRO A N 1
ATOM 824 C CA . PRO A 1 103 ? -17.960 -12.342 -6.512 1.00 84.38 103 PRO A CA 1
ATOM 825 C C . PRO A 1 103 ? -18.502 -11.414 -7.607 1.00 84.38 103 PRO A C 1
ATOM 827 O O . PRO A 1 103 ? -19.393 -10.596 -7.356 1.00 84.38 103 PRO A O 1
ATOM 830 N N . ASP A 1 104 ? -17.984 -11.559 -8.828 1.00 83.06 104 ASP A N 1
ATOM 831 C CA . ASP A 1 104 ? -18.320 -10.701 -9.970 1.00 83.06 104 ASP A CA 1
ATOM 832 C C . ASP A 1 104 ? -19.818 -10.762 -10.305 1.00 83.06 104 ASP A C 1
ATOM 834 O O . ASP A 1 104 ? -20.427 -11.828 -10.294 1.00 83.06 104 ASP A O 1
ATOM 838 N N . MET A 1 105 ? -20.421 -9.609 -10.593 1.00 79.94 105 MET A N 1
ATOM 839 C CA . MET A 1 105 ? -21.820 -9.496 -11.017 1.00 79.94 105 MET A CA 1
ATOM 840 C C . MET A 1 105 ? -21.895 -9.576 -12.535 1.00 79.94 105 MET A C 1
ATOM 842 O O . MET A 1 105 ? -21.365 -8.694 -13.206 1.00 79.94 105 MET A O 1
ATOM 846 N N . VAL A 1 106 ? -22.552 -10.595 -13.084 1.00 79.69 106 VAL A N 1
ATOM 847 C CA . VAL A 1 106 ? -22.623 -10.828 -14.534 1.00 79.69 106 VAL A CA 1
ATOM 848 C C . VAL A 1 106 ? -24.066 -10.731 -15.006 1.00 79.69 106 VAL A C 1
ATOM 850 O O . VAL A 1 106 ? -24.935 -11.386 -14.451 1.00 79.69 106 VAL A O 1
ATOM 853 N N . GLU A 1 107 ? -24.311 -9.886 -16.008 1.00 75.94 107 GLU A N 1
ATOM 854 C CA . GLU A 1 107 ? -25.642 -9.598 -16.569 1.00 75.94 107 GLU A CA 1
ATOM 855 C C . GLU A 1 107 ? -26.698 -9.174 -15.533 1.00 75.94 107 GLU A C 1
ATOM 857 O O . GLU A 1 107 ? -27.898 -9.281 -15.769 1.00 75.94 107 GLU A O 1
ATOM 862 N N . GLU A 1 108 ? -26.259 -8.630 -14.397 1.00 77.00 108 GLU A N 1
ATOM 863 C CA . GLU A 1 108 ? -27.151 -8.271 -13.298 1.00 77.00 108 GLU A CA 1
ATOM 864 C C . GLU A 1 108 ? -27.958 -6.993 -13.597 1.00 77.00 108 GLU A C 1
ATOM 866 O O . GLU A 1 108 ? -27.373 -5.903 -13.743 1.00 77.00 108 GLU A O 1
ATOM 871 N N . PRO A 1 109 ? -29.303 -7.069 -13.657 1.00 72.94 109 PRO A N 1
ATOM 872 C CA . PRO A 1 109 ? -30.135 -5.878 -13.682 1.00 72.94 109 PRO A CA 1
ATOM 873 C C . PRO A 1 109 ? -29.995 -5.146 -12.339 1.00 72.94 109 PRO A C 1
ATOM 875 O O . PRO A 1 109 ? -30.028 -5.752 -11.274 1.00 72.94 109 PRO A O 1
ATOM 878 N N . ASN A 1 110 ? -29.819 -3.822 -12.374 1.00 84.06 110 ASN A N 1
ATOM 879 C CA . ASN A 1 110 ? -29.641 -2.989 -11.174 1.00 84.06 110 ASN A CA 1
ATOM 880 C C . ASN A 1 110 ? -28.465 -3.408 -10.263 1.00 84.06 110 ASN A C 1
ATOM 882 O O . ASN A 1 110 ? -28.562 -3.324 -9.038 1.00 84.06 110 ASN A O 1
ATOM 886 N N . ALA A 1 111 ? -27.329 -3.790 -10.863 1.00 84.00 111 ALA A N 1
ATOM 887 C CA . ALA A 1 111 ? -26.118 -4.234 -10.160 1.00 84.00 111 ALA A CA 1
ATOM 888 C C . ALA A 1 111 ? -25.699 -3.346 -8.968 1.00 84.00 111 ALA A C 1
ATOM 890 O O . ALA A 1 111 ? -25.282 -3.870 -7.943 1.00 84.00 111 ALA A O 1
ATOM 891 N N . ALA A 1 112 ? -25.844 -2.018 -9.057 1.00 86.44 112 ALA A N 1
ATOM 892 C CA . ALA A 1 112 ? -25.517 -1.105 -7.955 1.00 86.44 112 ALA A CA 1
ATOM 893 C C . ALA A 1 112 ? -26.405 -1.312 -6.715 1.00 86.44 112 ALA A C 1
ATOM 895 O O . ALA A 1 112 ? -25.890 -1.466 -5.609 1.00 86.44 112 ALA A O 1
ATOM 896 N N . THR A 1 113 ? -27.726 -1.371 -6.897 1.00 90.19 113 THR A N 1
ATOM 897 C CA . THR A 1 113 ? -28.682 -1.589 -5.803 1.00 90.19 113 THR A CA 1
ATOM 898 C C . THR A 1 113 ? -28.489 -2.963 -5.177 1.00 90.19 113 THR A C 1
ATOM 900 O O . THR A 1 113 ? -28.382 -3.073 -3.956 1.00 90.19 113 THR A O 1
ATOM 903 N N . ARG A 1 114 ? -28.366 -4.004 -6.014 1.00 89.94 114 ARG A N 1
ATOM 904 C CA . ARG A 1 114 ? -28.101 -5.368 -5.544 1.00 89.94 114 ARG A CA 1
ATOM 905 C C . ARG A 1 114 ? -26.789 -5.438 -4.766 1.00 89.94 114 ARG A C 1
ATOM 907 O O . ARG A 1 114 ? -26.746 -6.053 -3.710 1.00 89.94 114 ARG A O 1
ATOM 914 N N . PHE A 1 115 ? -25.737 -4.774 -5.241 1.00 91.44 115 PHE A N 1
ATOM 915 C CA . PHE A 1 115 ? -24.432 -4.808 -4.586 1.00 91.44 115 PHE A CA 1
ATOM 916 C C . PHE A 1 115 ? -24.427 -4.124 -3.220 1.00 91.44 115 PHE A C 1
ATOM 918 O O . PHE A 1 115 ? -23.789 -4.619 -2.291 1.00 91.44 115 PHE A O 1
ATOM 925 N N . ASN A 1 116 ? -25.159 -3.019 -3.079 1.00 90.62 116 ASN A N 1
ATOM 926 C CA . ASN A 1 116 ? -25.325 -2.356 -1.789 1.00 90.62 116 ASN A CA 1
ATOM 927 C C . ASN A 1 116 ? -26.062 -3.252 -0.787 1.00 90.62 116 ASN A C 1
ATOM 929 O O . ASN A 1 116 ? -25.630 -3.363 0.360 1.00 90.62 116 ASN A O 1
ATOM 933 N N . GLN A 1 117 ? -27.121 -3.941 -1.226 1.00 91.75 117 GLN A N 1
ATOM 934 C CA . GLN A 1 117 ? -27.836 -4.889 -0.372 1.00 91.75 117 GLN A CA 1
ATOM 935 C C . GLN A 1 117 ? -26.960 -6.092 0.001 1.00 91.75 117 GLN A C 1
ATOM 937 O O . GLN A 1 117 ? -26.837 -6.413 1.177 1.00 91.75 117 GLN A O 1
ATOM 942 N N . GLU A 1 118 ? -26.282 -6.706 -0.973 1.00 92.06 118 GLU A N 1
ATOM 943 C CA . GLU A 1 118 ? -25.367 -7.824 -0.715 1.00 92.06 118 GLU A CA 1
ATOM 944 C C . GLU A 1 118 ? -24.218 -7.422 0.216 1.00 92.06 118 GLU A C 1
ATOM 946 O O . GLU A 1 118 ? -23.790 -8.224 1.039 1.00 92.06 118 GLU A O 1
ATOM 951 N N . THR A 1 119 ? -23.731 -6.181 0.123 1.00 93.38 119 THR A N 1
ATOM 952 C CA . THR A 1 119 ? -22.713 -5.658 1.040 1.00 93.38 119 THR A CA 1
ATOM 953 C C . THR A 1 119 ? -23.250 -5.557 2.460 1.00 93.38 119 THR A C 1
ATOM 955 O O . THR A 1 119 ? -22.570 -6.005 3.378 1.00 93.38 119 THR A O 1
ATOM 958 N N . LYS A 1 120 ? -24.467 -5.034 2.646 1.00 93.12 120 LYS A N 1
ATOM 959 C CA . LYS A 1 120 ? -25.122 -4.977 3.958 1.00 93.12 120 LYS A CA 1
ATOM 960 C C . LYS A 1 120 ? -25.311 -6.378 4.550 1.00 93.12 120 LYS A C 1
ATOM 962 O O . LYS A 1 120 ? -24.859 -6.629 5.666 1.00 93.12 120 LYS A O 1
ATOM 967 N N . ASP A 1 121 ? -25.898 -7.291 3.779 1.00 94.31 121 ASP A N 1
ATOM 968 C CA . ASP A 1 121 ? -26.147 -8.671 4.206 1.00 94.31 121 ASP A CA 1
ATOM 969 C C . ASP A 1 121 ? -24.838 -9.400 4.533 1.00 94.31 121 ASP A C 1
ATOM 971 O O . ASP A 1 121 ? -24.760 -10.156 5.502 1.00 94.31 121 ASP A O 1
ATOM 975 N N . PHE A 1 122 ? -23.789 -9.165 3.738 1.00 95.56 122 PHE A N 1
ATOM 976 C CA . PHE A 1 122 ? -22.451 -9.682 3.996 1.00 95.56 122 PHE A CA 1
ATOM 977 C C . PHE A 1 122 ? -21.916 -9.187 5.342 1.00 95.56 122 PHE A C 1
ATOM 979 O O . PHE A 1 122 ? -21.473 -10.004 6.147 1.00 95.56 122 PHE A O 1
ATOM 986 N N . THR A 1 123 ? -21.969 -7.879 5.615 1.00 96.38 123 THR A N 1
ATOM 987 C CA . THR A 1 123 ? -21.471 -7.318 6.879 1.00 96.38 123 THR A CA 1
ATOM 988 C C . THR A 1 123 ? -22.218 -7.889 8.077 1.00 96.38 123 THR A C 1
ATOM 990 O O . THR A 1 123 ? -21.585 -8.293 9.050 1.00 96.38 123 THR A O 1
ATOM 993 N N . GLU A 1 124 ? -23.549 -7.950 8.005 1.00 96.00 124 GLU A N 1
ATOM 994 C CA . GLU A 1 124 ? -24.398 -8.460 9.086 1.00 96.00 124 GLU A CA 1
ATOM 995 C C . GLU A 1 124 ? -24.141 -9.950 9.344 1.00 96.00 124 GLU A C 1
ATOM 997 O O . GLU A 1 124 ? -23.937 -10.349 10.492 1.00 96.00 124 GLU A O 1
ATOM 1002 N N . LYS A 1 125 ? -24.052 -10.773 8.289 1.00 97.31 125 LYS A N 1
ATOM 1003 C CA . LYS A 1 125 ? -23.755 -12.209 8.418 1.00 97.31 125 LYS A CA 1
ATOM 1004 C C . LYS A 1 125 ? -22.348 -12.465 8.945 1.00 97.31 125 LYS A C 1
ATOM 1006 O O . LYS A 1 125 ? -22.186 -13.307 9.824 1.00 97.31 125 LYS A O 1
ATOM 1011 N N . VAL A 1 126 ? -21.337 -11.747 8.447 1.00 96.56 126 VAL A N 1
ATOM 1012 C CA . VAL A 1 126 ? -19.964 -11.881 8.960 1.00 96.56 126 VAL A CA 1
ATOM 1013 C C . VAL A 1 126 ? -19.910 -11.473 10.425 1.00 96.56 126 VAL A C 1
ATOM 1015 O O . VAL A 1 126 ? -19.283 -12.180 11.207 1.00 96.56 126 VAL A O 1
ATOM 1018 N N . TYR A 1 127 ? -20.583 -10.389 10.816 1.00 97.00 127 TYR A N 1
ATOM 1019 C CA . TYR A 1 127 ? -20.637 -9.962 12.211 1.00 97.00 127 TYR A CA 1
ATOM 1020 C C . TYR A 1 127 ? -21.271 -11.032 13.105 1.00 97.00 127 TYR A C 1
ATOM 1022 O O . TYR A 1 127 ? -20.631 -11.498 14.043 1.00 97.00 127 TYR A O 1
ATOM 1030 N N . ALA A 1 128 ? -22.485 -11.472 12.762 1.00 96.12 128 ALA A N 1
ATOM 1031 C CA . ALA A 1 128 ? -23.264 -12.418 13.558 1.00 96.12 128 ALA A CA 1
ATOM 1032 C C . ALA A 1 128 ? -22.605 -13.802 13.696 1.00 96.12 128 ALA A C 1
ATOM 1034 O O . ALA A 1 128 ? -22.813 -14.485 14.693 1.00 96.12 128 ALA A O 1
ATOM 1035 N N . GLN A 1 129 ? -21.821 -14.229 12.702 1.00 96.12 129 GLN A N 1
ATOM 1036 C CA . GLN A 1 129 ? -21.134 -15.528 12.705 1.00 96.12 129 GLN A CA 1
ATOM 1037 C C . GLN A 1 129 ? -19.706 -15.466 13.278 1.00 96.12 129 GLN A C 1
ATOM 1039 O O . GLN A 1 129 ? -19.040 -16.499 13.385 1.00 96.12 129 GLN A O 1
ATOM 1044 N N . SER A 1 130 ? -19.207 -14.275 13.615 1.00 95.25 130 SER A N 1
ATOM 1045 C CA . SER A 1 130 ? -17.863 -14.084 14.168 1.00 95.25 130 SER A CA 1
ATOM 1046 C C . SER A 1 130 ? -17.863 -14.040 15.699 1.00 95.25 130 SER A C 1
ATOM 1048 O O . SER A 1 130 ? -18.881 -13.813 16.337 1.00 95.25 130 SER A O 1
ATOM 1050 N N . MET A 1 131 ? -16.684 -14.178 16.305 1.00 92.44 131 MET A N 1
ATOM 1051 C CA . MET A 1 131 ? -16.441 -14.048 17.751 1.00 92.44 131 MET A CA 1
ATOM 1052 C C . MET A 1 131 ? -16.417 -12.581 18.227 1.00 92.44 131 MET A C 1
ATOM 1054 O O . MET A 1 131 ? -15.683 -12.228 19.148 1.00 92.44 131 MET A O 1
ATOM 1058 N N . LEU A 1 132 ? -17.141 -11.699 17.544 1.00 93.25 132 LEU A N 1
ATOM 1059 C CA . LEU A 1 132 ? -17.189 -10.276 17.858 1.00 93.25 132 LEU A CA 1
ATOM 1060 C C . LEU A 1 132 ? -18.085 -10.044 19.086 1.00 93.25 132 LEU A C 1
ATOM 1062 O O . LEU A 1 132 ? -19.193 -10.564 19.154 1.00 93.25 132 LEU A O 1
ATOM 1066 N N . ASP A 1 133 ? -17.585 -9.287 20.066 1.00 90.75 133 ASP A N 1
ATOM 1067 C CA . ASP A 1 133 ? -18.307 -8.974 21.308 1.00 90.75 133 ASP A CA 1
ATOM 1068 C C . ASP A 1 133 ? -19.291 -7.796 21.153 1.00 90.75 133 ASP A C 1
ATOM 1070 O O . ASP A 1 133 ? -19.270 -7.062 20.162 1.00 90.75 133 ASP A O 1
ATOM 1074 N N . GLU A 1 134 ? -20.136 -7.574 22.161 1.00 92.56 134 GLU A N 1
ATOM 1075 C CA . GLU A 1 134 ? -21.184 -6.543 22.145 1.00 92.56 134 GLU A CA 1
ATOM 1076 C C . GLU A 1 134 ? -20.672 -5.094 22.047 1.00 92.56 134 GLU A C 1
ATOM 1078 O O . GLU A 1 134 ? -21.442 -4.202 21.689 1.00 92.56 134 GLU A O 1
ATOM 1083 N N . ASN A 1 135 ? -19.390 -4.847 22.333 1.00 93.38 135 ASN A N 1
ATOM 1084 C CA . ASN A 1 135 ? -18.731 -3.540 22.252 1.00 93.38 135 ASN A CA 1
ATOM 1085 C C . ASN A 1 135 ? -17.905 -3.379 20.966 1.00 93.38 135 ASN A C 1
ATOM 1087 O O . ASN A 1 135 ? -17.066 -2.474 20.857 1.00 93.38 135 ASN A O 1
ATOM 1091 N N . THR A 1 136 ? -18.110 -4.252 19.982 1.00 95.56 136 THR A N 1
ATOM 1092 C CA . THR A 1 136 ? -17.398 -4.199 18.707 1.00 95.56 136 THR A CA 1
ATOM 1093 C C . THR A 1 136 ? -18.234 -3.620 17.572 1.00 95.56 136 THR A C 1
ATOM 1095 O O . THR A 1 136 ? -19.464 -3.669 17.556 1.00 95.56 136 THR A O 1
ATOM 1098 N N . VAL A 1 137 ? -17.527 -3.098 16.576 1.00 97.12 137 VAL A N 1
ATOM 1099 C CA . VAL A 1 137 ? -18.061 -2.653 15.293 1.00 97.12 137 VAL A CA 1
ATOM 1100 C C . VAL A 1 137 ? -17.287 -3.340 14.182 1.00 97.12 137 VAL A C 1
ATOM 1102 O O . VAL A 1 137 ? -16.059 -3.401 14.236 1.00 97.12 137 VAL A O 1
ATOM 1105 N N . LEU A 1 138 ? -17.995 -3.819 13.163 1.00 97.50 138 LEU A N 1
ATOM 1106 C CA . LEU A 1 138 ? -17.419 -4.290 11.910 1.00 97.50 138 LEU A CA 1
ATOM 1107 C C . LEU A 1 138 ? -17.754 -3.305 10.793 1.00 97.50 138 LEU A C 1
ATOM 1109 O O . LEU A 1 138 ? -18.923 -3.083 10.480 1.00 97.50 138 LEU A O 1
ATOM 1113 N N . LEU A 1 139 ? -16.716 -2.759 10.169 1.00 97.38 139 LEU A N 1
ATOM 1114 C CA . LEU A 1 139 ? -16.799 -1.968 8.948 1.00 97.38 139 LEU A CA 1
ATOM 1115 C C . LEU A 1 139 ? -16.274 -2.804 7.776 1.00 97.38 139 LEU A C 1
ATOM 1117 O O . LEU A 1 139 ? -15.159 -3.323 7.821 1.00 97.38 139 LEU A O 1
ATOM 1121 N N . THR A 1 140 ? -17.042 -2.920 6.700 1.00 95.38 140 THR A N 1
ATOM 1122 C CA . THR A 1 140 ? -16.596 -3.611 5.481 1.00 95.38 140 THR A CA 1
ATOM 1123 C C . THR A 1 140 ? -16.538 -2.640 4.319 1.00 95.38 140 THR A C 1
ATOM 1125 O O . THR A 1 140 ? -17.524 -1.960 4.049 1.00 95.38 140 THR A O 1
ATOM 1128 N N . ILE A 1 141 ? -15.416 -2.617 3.605 1.00 93.00 141 ILE A N 1
ATOM 1129 C CA . ILE A 1 141 ? -15.241 -1.889 2.347 1.00 93.00 141 ILE A CA 1
ATOM 1130 C C . ILE A 1 141 ? -15.193 -2.938 1.236 1.00 93.00 141 ILE A C 1
ATOM 1132 O O . ILE A 1 141 ? -14.209 -3.672 1.105 1.00 93.00 141 ILE A O 1
ATOM 1136 N N . ASN A 1 142 ? -16.277 -3.036 0.470 1.00 90.50 142 ASN A N 1
ATOM 1137 C CA . ASN A 1 142 ? -16.464 -4.057 -0.549 1.00 90.50 142 ASN A CA 1
ATOM 1138 C C . ASN A 1 142 ? -16.354 -3.474 -1.953 1.00 90.50 142 ASN A C 1
ATOM 1140 O O . ASN A 1 142 ? -16.904 -2.416 -2.260 1.00 90.50 142 ASN A O 1
ATOM 1144 N N . PHE A 1 143 ? -15.707 -4.234 -2.831 1.00 88.38 143 PHE A N 1
ATOM 1145 C CA . PHE A 1 143 ? -15.632 -3.953 -4.260 1.00 88.38 143 PHE A CA 1
ATOM 1146 C C . PHE A 1 143 ? -16.249 -5.093 -5.064 1.00 88.38 143 PHE A C 1
ATOM 1148 O O . PHE A 1 143 ? -16.083 -6.261 -4.719 1.00 88.38 143 PHE A O 1
ATOM 1155 N N . VAL A 1 144 ? -16.894 -4.784 -6.185 1.00 84.62 144 VAL A N 1
ATOM 1156 C CA . VAL A 1 144 ? -17.334 -5.805 -7.143 1.00 84.62 144 VAL A CA 1
ATOM 1157 C C . VAL A 1 144 ? -17.078 -5.360 -8.571 1.00 84.62 144 VAL A C 1
ATOM 1159 O O . VAL A 1 144 ? -17.207 -4.185 -8.921 1.00 84.62 144 VAL A O 1
ATOM 1162 N N . LYS A 1 145 ? -16.716 -6.321 -9.418 1.00 82.19 145 LYS A N 1
ATOM 1163 C CA . LYS A 1 145 ? -16.684 -6.129 -10.864 1.00 82.19 145 LYS A CA 1
ATOM 1164 C C . LYS A 1 145 ? -18.061 -6.490 -11.417 1.00 82.19 145 LYS A C 1
ATOM 1166 O O . LYS A 1 145 ? -18.499 -7.625 -11.281 1.00 82.19 145 LYS A O 1
ATOM 1171 N N . SER A 1 146 ? -18.730 -5.526 -12.035 1.00 76.38 146 SER A N 1
ATOM 1172 C CA . SER A 1 146 ? -19.985 -5.710 -12.759 1.00 76.38 146 SER A CA 1
ATOM 1173 C C . SER A 1 146 ? -19.707 -5.806 -14.259 1.00 76.38 146 SER A C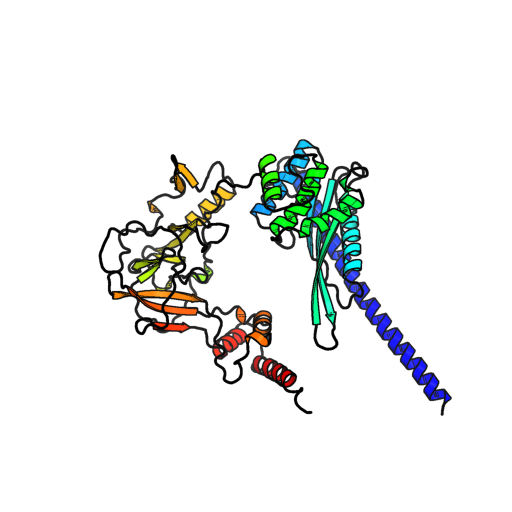 1
ATOM 1175 O O . SER A 1 146 ? -19.004 -4.970 -14.829 1.00 76.38 146 SER A O 1
ATOM 1177 N N . ILE A 1 147 ? -20.229 -6.850 -14.887 1.00 72.81 147 ILE A N 1
ATOM 1178 C CA . ILE A 1 147 ? -20.013 -7.233 -16.277 1.00 72.81 147 ILE A CA 1
ATOM 1179 C C . ILE A 1 147 ? -21.383 -7.265 -16.949 1.00 72.81 147 ILE A C 1
ATOM 1181 O O . ILE A 1 147 ? -22.258 -8.013 -16.526 1.00 72.81 147 ILE A O 1
ATOM 1185 N N . LYS A 1 148 ? -21.573 -6.448 -17.987 1.00 71.06 148 LYS A N 1
ATOM 1186 C CA . LYS A 1 148 ? -22.817 -6.393 -18.761 1.00 71.06 148 LYS A CA 1
ATOM 1187 C C . LYS A 1 148 ? -22.536 -6.529 -20.250 1.00 71.06 148 LYS A C 1
ATOM 1189 O O . LYS A 1 148 ? -21.735 -5.770 -20.809 1.00 71.06 148 LYS A O 1
ATOM 1194 N N . GLY A 1 149 ? -23.220 -7.460 -20.889 1.00 51.28 149 GLY A N 1
ATOM 1195 C CA . GLY A 1 149 ? -23.197 -7.693 -22.317 1.00 51.28 149 GLY A CA 1
ATOM 1196 C C . GLY A 1 149 ? -23.837 -6.520 -23.039 1.00 51.28 149 GLY A C 1
ATOM 1197 O O . GLY A 1 149 ? -24.893 -6.005 -22.661 1.00 51.28 149 GLY A O 1
ATOM 1198 N N . LYS A 1 150 ? -23.169 -6.044 -24.084 1.00 47.62 150 LYS A N 1
ATOM 1199 C CA . LYS A 1 150 ? -23.748 -5.107 -25.044 1.00 47.62 150 LYS A CA 1
ATOM 1200 C C . LYS A 1 150 ? -23.996 -5.841 -26.355 1.00 47.62 150 LYS A C 1
ATOM 1202 O O . LYS A 1 150 ? -23.343 -6.836 -26.648 1.00 47.62 150 LYS A O 1
ATOM 1207 N N . LYS A 1 151 ? -24.872 -5.273 -27.196 1.00 40.16 151 LYS A N 1
ATOM 1208 C CA . LYS A 1 151 ? -25.044 -5.709 -28.596 1.00 40.16 151 LYS A CA 1
ATOM 1209 C C . LYS A 1 151 ? -23.701 -5.799 -29.350 1.00 40.16 151 LYS A C 1
ATOM 1211 O O . LYS A 1 151 ? -23.586 -6.594 -30.271 1.00 40.16 151 LYS A O 1
ATOM 1216 N N . VAL A 1 152 ? -22.691 -5.024 -28.926 1.00 35.47 152 VAL A N 1
ATOM 1217 C CA . VAL A 1 152 ? -21.289 -5.122 -29.358 1.00 35.47 152 VAL A CA 1
ATOM 1218 C C . VAL A 1 152 ? -20.372 -5.014 -28.124 1.00 35.47 152 VAL A C 1
ATOM 1220 O O . VAL A 1 152 ? -20.255 -3.941 -27.530 1.00 35.47 152 VAL A O 1
ATOM 1223 N N . GLY A 1 153 ? -19.730 -6.117 -27.727 1.00 41.47 153 GLY A N 1
ATOM 1224 C CA . GLY A 1 153 ? -18.707 -6.165 -26.667 1.00 41.47 153 GLY A CA 1
ATOM 1225 C C . GLY A 1 153 ? -19.218 -6.309 -25.223 1.00 41.47 153 GLY A C 1
ATOM 1226 O O . GLY A 1 153 ? -20.410 -6.442 -24.960 1.00 41.47 153 GLY A O 1
ATOM 1227 N N . ILE A 1 154 ? -18.281 -6.282 -24.268 1.00 56.91 154 ILE A N 1
ATOM 1228 C CA . ILE A 1 154 ? -18.537 -6.419 -22.825 1.00 56.91 154 ILE A CA 1
ATOM 1229 C C . ILE A 1 154 ? -18.262 -5.076 -22.142 1.00 56.91 154 ILE A C 1
ATOM 1231 O O . ILE A 1 154 ? -17.155 -4.544 -22.234 1.00 56.91 154 ILE A O 1
ATOM 1235 N N . LYS A 1 155 ? -19.241 -4.526 -21.417 1.00 62.69 155 LYS A N 1
ATOM 1236 C CA . LYS A 1 155 ? -19.021 -3.379 -20.526 1.00 62.69 155 LYS A CA 1
ATOM 1237 C C . LYS A 1 155 ? -18.650 -3.900 -19.141 1.00 62.69 155 LYS A C 1
ATOM 1239 O O . LYS A 1 155 ? -19.442 -4.592 -18.514 1.00 62.69 155 LYS A O 1
ATOM 1244 N N . THR A 1 156 ? -17.468 -3.529 -18.657 1.00 70.75 156 THR A N 1
ATOM 1245 C CA . THR A 1 156 ? -17.066 -3.754 -17.262 1.00 70.75 156 THR A CA 1
ATOM 1246 C C . THR A 1 156 ? -17.160 -2.443 -16.485 1.00 70.75 156 THR A C 1
ATOM 1248 O O . THR A 1 156 ? -16.657 -1.419 -16.943 1.00 70.75 156 THR A O 1
ATOM 1251 N N . SER A 1 157 ? -17.772 -2.476 -15.307 1.00 75.62 157 SER A N 1
ATOM 1252 C CA . SER A 1 157 ? -17.769 -1.395 -14.315 1.00 75.62 157 SER A CA 1
ATOM 1253 C C . SER A 1 157 ? -17.344 -1.934 -12.955 1.00 75.62 157 SER A C 1
ATOM 1255 O O . SER A 1 157 ? -17.583 -3.099 -12.652 1.00 75.62 157 SER A O 1
ATOM 1257 N N . TYR A 1 158 ? -16.730 -1.094 -12.129 1.00 80.50 158 TYR A N 1
ATOM 1258 C CA . TYR A 1 158 ? -16.361 -1.444 -10.761 1.00 80.50 158 TYR A CA 1
ATOM 1259 C C . TYR A 1 158 ? -17.242 -0.656 -9.807 1.00 80.50 158 TYR A C 1
ATOM 1261 O O . TYR A 1 158 ? -17.348 0.563 -9.931 1.00 80.50 158 TYR A O 1
ATOM 1269 N N . LEU A 1 159 ? -17.903 -1.366 -8.905 1.00 82.31 159 LEU A N 1
ATOM 1270 C CA . LEU A 1 159 ? -18.765 -0.781 -7.891 1.00 82.31 159 LEU A CA 1
ATOM 1271 C C . LEU A 1 159 ? -18.086 -0.932 -6.534 1.00 82.31 159 LEU A C 1
ATOM 1273 O O . LEU A 1 159 ? -17.351 -1.894 -6.298 1.00 82.31 159 LEU A O 1
ATOM 1277 N N . GLN A 1 160 ? -18.347 0.029 -5.657 1.00 87.50 160 GLN A N 1
ATOM 1278 C CA . GLN A 1 160 ? -17.857 0.049 -4.287 1.00 87.50 160 GLN A CA 1
ATOM 1279 C C . GLN A 1 160 ? -19.026 0.286 -3.338 1.00 87.50 160 GLN A C 1
ATOM 1281 O O . GLN A 1 160 ? -19.941 1.045 -3.662 1.00 87.50 160 GLN A O 1
ATOM 1286 N N . SER A 1 161 ? -19.000 -0.377 -2.191 1.00 89.00 161 SER A N 1
ATOM 1287 C CA . SER A 1 161 ? -20.036 -0.259 -1.176 1.00 89.00 161 SER A CA 1
ATOM 1288 C C . SER A 1 161 ? -19.434 -0.470 0.203 1.00 89.00 161 SER A C 1
ATOM 1290 O O . SER A 1 161 ? -18.482 -1.240 0.367 1.00 89.00 161 SER A O 1
ATOM 1292 N N . THR A 1 162 ? -19.984 0.226 1.189 1.00 91.50 162 THR A N 1
ATOM 1293 C CA . THR A 1 162 ? -19.541 0.150 2.578 1.00 91.50 162 THR A CA 1
ATOM 1294 C C . THR A 1 162 ? -20.673 -0.380 3.447 1.00 91.50 162 THR A C 1
ATOM 1296 O O . THR A 1 162 ? -21.808 0.074 3.339 1.00 91.50 162 THR A O 1
ATOM 1299 N N . GLY A 1 163 ? -20.363 -1.322 4.332 1.00 93.12 163 GLY A N 1
ATOM 1300 C CA . GLY A 1 163 ? -21.317 -1.881 5.289 1.00 93.12 163 GLY A CA 1
ATOM 1301 C C . GLY A 1 163 ? -20.837 -1.710 6.726 1.00 93.12 163 GLY A C 1
ATOM 1302 O O . GLY A 1 163 ? -19.631 -1.673 6.980 1.00 93.12 163 GLY A O 1
ATOM 1303 N N . LEU A 1 164 ? -21.779 -1.585 7.663 1.00 95.06 164 LEU A N 1
ATOM 1304 C CA . LEU A 1 164 ? -21.496 -1.365 9.080 1.00 95.06 164 LEU A CA 1
ATOM 1305 C C . LEU A 1 164 ? -22.412 -2.227 9.960 1.00 95.06 164 LEU A C 1
ATOM 1307 O O . LEU A 1 164 ? -23.631 -2.053 9.935 1.00 95.06 164 LEU A O 1
ATOM 1311 N N . ALA A 1 165 ? -21.822 -3.094 10.780 1.00 95.25 165 ALA A N 1
ATOM 1312 C CA . ALA A 1 165 ? -22.513 -3.860 11.817 1.00 95.25 165 ALA A CA 1
ATOM 1313 C C . ALA A 1 165 ? -21.952 -3.508 13.200 1.00 95.25 165 ALA A C 1
ATOM 1315 O O . ALA A 1 165 ? -20.764 -3.213 13.336 1.00 95.25 165 ALA A O 1
ATOM 1316 N N . VAL A 1 166 ? -22.811 -3.500 14.219 1.00 94.81 166 VAL A N 1
ATOM 1317 C CA . VAL A 1 166 ? -22.460 -3.093 15.587 1.00 94.81 166 VAL A CA 1
ATOM 1318 C C . VAL A 1 166 ? -22.996 -4.098 16.597 1.00 94.81 166 VAL A C 1
ATOM 1320 O O . VAL A 1 166 ? -24.029 -4.722 16.354 1.00 94.81 166 VAL A O 1
ATOM 1323 N N . GLY A 1 167 ? -22.320 -4.213 17.735 1.00 92.88 167 GLY A N 1
ATOM 1324 C CA . GLY A 1 167 ? -22.776 -5.038 18.848 1.00 92.88 167 GLY A CA 1
ATOM 1325 C C . GLY A 1 167 ? -23.918 -4.411 19.635 1.00 92.88 167 GLY A C 1
ATOM 1326 O O . GLY A 1 167 ? -24.183 -3.210 19.532 1.00 92.88 167 GLY A O 1
ATOM 1327 N N . GLY A 1 168 ? -24.596 -5.237 20.438 1.00 89.94 168 GLY A N 1
ATOM 1328 C CA . GLY A 1 168 ? -25.794 -4.844 21.188 1.00 89.94 168 GLY A CA 1
ATOM 1329 C C . GLY A 1 168 ? -25.579 -3.625 22.088 1.00 89.94 168 GLY A C 1
ATOM 1330 O O . GLY A 1 168 ? -26.396 -2.705 22.076 1.00 89.94 168 GLY A O 1
ATOM 1331 N N . SER A 1 169 ? -24.430 -3.548 22.767 1.00 91.38 169 SER A N 1
ATOM 1332 C CA . SER A 1 169 ? -24.069 -2.410 23.628 1.00 91.38 169 SER A CA 1
ATOM 1333 C C . SER A 1 169 ? -23.882 -1.088 22.857 1.00 91.38 169 SER A C 1
ATOM 1335 O O . SER A 1 169 ? -23.867 -0.013 23.454 1.00 91.38 169 SER A O 1
ATOM 1337 N N . LEU A 1 170 ? -23.773 -1.131 21.523 1.00 91.62 170 LEU A N 1
ATOM 1338 C CA . LEU A 1 170 ? -23.627 0.034 20.642 1.00 91.62 170 LEU A CA 1
ATOM 1339 C C . LEU A 1 170 ? -24.867 0.294 19.769 1.00 91.62 170 LEU A C 1
ATOM 1341 O O . LEU A 1 170 ? -24.816 1.162 18.897 1.00 91.62 170 LEU A O 1
ATOM 1345 N N . ALA A 1 171 ? -25.986 -0.403 19.994 1.00 87.88 171 ALA A N 1
ATOM 1346 C CA . ALA A 1 171 ? -27.183 -0.304 19.151 1.00 87.88 171 ALA A CA 1
ATOM 1347 C C . ALA A 1 171 ? -27.747 1.130 19.044 1.00 87.88 171 ALA A C 1
ATOM 1349 O O . ALA A 1 171 ? -28.169 1.550 17.966 1.00 87.88 171 ALA A O 1
ATOM 1350 N N . GLN A 1 172 ? -27.689 1.901 20.136 1.00 87.00 172 GLN A N 1
ATOM 1351 C CA . GLN A 1 172 ? -28.146 3.301 20.201 1.00 87.00 172 GLN A CA 1
ATOM 1352 C C . GLN A 1 172 ? -27.037 4.325 19.894 1.00 87.00 172 GLN A C 1
ATOM 1354 O O . GLN A 1 172 ? -27.217 5.530 20.058 1.00 87.00 172 GLN A O 1
ATOM 1359 N N . HIS A 1 173 ? -25.850 3.873 19.484 1.00 91.06 173 HIS A N 1
ATOM 1360 C CA . HIS A 1 173 ? -24.734 4.767 19.200 1.00 91.06 173 HIS A CA 1
ATOM 1361 C C . HIS A 1 173 ? -24.960 5.526 17.887 1.00 91.06 173 HIS A C 1
ATOM 1363 O O . HIS A 1 173 ? -25.375 4.937 16.899 1.00 91.06 173 HIS A O 1
ATOM 1369 N N . LYS A 1 174 ? -24.542 6.795 17.789 1.00 88.31 174 LYS A N 1
ATOM 1370 C CA . LYS A 1 174 ? -24.746 7.651 16.594 1.00 88.31 174 LYS A CA 1
ATOM 1371 C C . LYS A 1 174 ? -24.259 7.087 15.243 1.00 88.31 174 LYS A C 1
ATOM 1373 O O . LYS A 1 174 ? -24.627 7.609 14.201 1.00 88.31 174 LYS A O 1
ATOM 1378 N N . ILE A 1 175 ? -23.436 6.033 15.242 1.00 88.75 175 ILE A N 1
ATOM 1379 C CA . ILE A 1 175 ? -22.992 5.349 14.012 1.00 88.75 175 ILE A CA 1
ATOM 1380 C C . ILE A 1 175 ? -24.070 4.434 13.412 1.00 88.75 175 ILE A C 1
ATOM 1382 O O . ILE A 1 175 ? -23.944 4.003 12.267 1.00 88.75 175 ILE A O 1
ATOM 1386 N N . THR A 1 176 ? -25.102 4.087 14.185 1.00 86.44 176 THR A N 1
ATOM 1387 C CA . THR A 1 176 ? -26.235 3.273 13.731 1.00 86.44 176 THR A CA 1
ATOM 1388 C C . THR A 1 176 ? -27.321 4.112 13.073 1.00 86.44 176 THR A C 1
ATOM 1390 O O . THR A 1 176 ? -28.143 3.553 12.351 1.00 86.44 176 THR A O 1
ATOM 1393 N N . ALA A 1 177 ? -27.287 5.437 13.256 1.00 87.12 177 ALA A N 1
ATOM 1394 C CA . ALA A 1 177 ? -28.205 6.362 12.610 1.00 87.12 177 ALA A CA 1
ATOM 1395 C C . ALA A 1 177 ? -28.127 6.231 11.081 1.00 87.12 177 ALA A C 1
ATOM 1397 O O . ALA A 1 177 ? -27.036 6.194 10.500 1.00 87.12 177 ALA A O 1
ATOM 1398 N N . ASN A 1 178 ? -29.293 6.185 10.432 1.00 83.50 178 ASN A N 1
ATOM 1399 C CA . ASN A 1 178 ? -29.398 6.034 8.979 1.00 83.50 178 ASN A CA 1
ATOM 1400 C C . ASN A 1 178 ? -28.635 7.137 8.237 1.00 83.50 178 ASN A C 1
ATOM 1402 O O . ASN A 1 178 ? -27.899 6.828 7.302 1.00 83.50 178 ASN A O 1
ATOM 1406 N N . ASP A 1 179 ? -28.726 8.380 8.713 1.00 84.31 179 ASP A N 1
ATOM 1407 C CA . ASP A 1 179 ? -28.032 9.524 8.116 1.00 84.31 179 ASP A CA 1
ATOM 1408 C C . ASP A 1 179 ? -26.512 9.356 8.172 1.00 84.31 179 ASP A C 1
ATOM 1410 O O . ASP A 1 179 ? -25.828 9.568 7.175 1.00 84.31 179 ASP A O 1
ATOM 1414 N N . PHE A 1 180 ? -25.968 8.876 9.300 1.00 87.81 180 PHE A N 1
ATOM 1415 C CA . PHE A 1 180 ? -24.533 8.602 9.410 1.00 87.81 180 PHE A CA 1
ATOM 1416 C C . PHE A 1 180 ? -24.096 7.521 8.416 1.00 87.81 180 PHE A C 1
ATOM 1418 O O . PHE A 1 180 ? -23.072 7.671 7.750 1.00 87.81 180 PHE A O 1
ATOM 1425 N N . ARG A 1 181 ? -24.871 6.434 8.296 1.00 83.94 181 ARG A N 1
ATOM 1426 C CA . ARG A 1 181 ? -24.567 5.317 7.388 1.00 83.94 181 ARG A CA 1
ATOM 1427 C C . ARG A 1 181 ? -24.638 5.733 5.919 1.00 83.94 181 ARG A C 1
ATOM 1429 O O . ARG A 1 181 ? -23.743 5.375 5.157 1.00 83.94 181 ARG A O 1
ATOM 1436 N N . ALA A 1 182 ? -25.657 6.502 5.541 1.00 79.94 182 ALA A N 1
ATOM 1437 C CA . ALA A 1 182 ? -25.809 7.038 4.192 1.00 79.94 182 ALA A CA 1
ATOM 1438 C C . ALA A 1 182 ? -24.677 8.022 3.846 1.00 79.94 182 ALA A C 1
ATOM 1440 O O . ALA A 1 182 ? -24.085 7.950 2.767 1.00 79.94 182 ALA A O 1
ATOM 1441 N N . ASP A 1 183 ? -24.313 8.892 4.788 1.00 85.81 183 ASP A N 1
ATOM 1442 C CA . ASP A 1 183 ? -23.263 9.889 4.595 1.00 85.81 183 ASP A CA 1
ATOM 1443 C C . ASP A 1 183 ? -21.852 9.306 4.595 1.00 85.81 183 ASP A C 1
ATOM 1445 O O . ASP A 1 183 ? -20.933 9.955 4.087 1.00 85.81 183 ASP A O 1
ATOM 1449 N N . LEU A 1 184 ? -21.639 8.138 5.209 1.00 85.31 184 LEU A N 1
ATOM 1450 C CA . LEU A 1 184 ? -20.305 7.576 5.414 1.00 85.31 184 LEU A CA 1
ATOM 1451 C C . LEU A 1 184 ? -19.567 7.406 4.083 1.00 85.31 184 LEU A C 1
ATOM 1453 O O . LEU A 1 184 ? -18.448 7.894 3.935 1.00 85.31 184 LEU A O 1
ATOM 1457 N N . GLN A 1 185 ? -20.214 6.767 3.106 1.00 81.88 185 GLN A N 1
ATOM 1458 C CA . GLN A 1 185 ? -19.638 6.546 1.782 1.00 81.88 185 GLN A CA 1
ATOM 1459 C C . GLN A 1 185 ? -19.659 7.811 0.917 1.00 81.88 185 GLN A C 1
ATOM 1461 O O . GLN A 1 185 ? -18.665 8.107 0.256 1.00 81.88 185 GLN A O 1
ATOM 1466 N N . ASN A 1 186 ? -20.756 8.574 0.948 1.00 81.50 186 ASN A N 1
ATOM 1467 C CA . ASN A 1 186 ? -20.925 9.759 0.104 1.00 81.50 186 ASN A CA 1
ATOM 1468 C C . ASN A 1 186 ? -19.884 10.837 0.406 1.00 81.50 186 ASN A C 1
ATOM 1470 O O . ASN A 1 186 ? -19.327 11.427 -0.509 1.00 81.50 186 ASN A O 1
ATOM 1474 N N . LYS A 1 187 ? -19.564 11.082 1.678 1.00 79.75 187 LYS A N 1
ATOM 1475 C CA . LYS A 1 187 ? -18.596 12.132 2.030 1.00 79.75 187 LYS A CA 1
ATOM 1476 C C . LYS A 1 187 ? -17.143 11.690 1.836 1.00 79.75 187 LYS A C 1
ATOM 1478 O O . LYS A 1 187 ? -16.264 12.530 1.675 1.00 79.75 187 LYS A O 1
ATOM 1483 N N . ALA A 1 188 ? -16.890 10.382 1.761 1.00 78.31 188 ALA A N 1
ATOM 1484 C CA . ALA A 1 188 ? -15.578 9.839 1.425 1.00 78.31 188 ALA A CA 1
ATOM 1485 C C . ALA A 1 188 ? -15.224 9.978 -0.068 1.00 78.31 188 ALA A C 1
ATOM 1487 O O . ALA A 1 188 ? -14.076 9.750 -0.425 1.00 78.31 188 ALA A O 1
ATOM 1488 N N . THR A 1 189 ? -16.141 10.369 -0.965 1.00 70.75 189 THR A N 1
ATOM 1489 C CA . THR A 1 189 ? -15.812 10.526 -2.399 1.00 70.75 189 THR A CA 1
ATOM 1490 C C . THR A 1 189 ? -14.951 11.752 -2.708 1.00 70.75 189 THR A C 1
ATOM 1492 O O . THR A 1 189 ? -14.447 11.867 -3.820 1.00 70.75 189 THR A O 1
ATOM 1495 N N . ASN A 1 190 ? -14.772 12.659 -1.744 1.00 66.50 190 ASN A N 1
ATOM 1496 C CA . ASN A 1 190 ? -14.042 13.918 -1.922 1.00 66.50 190 ASN A CA 1
ATOM 1497 C C . ASN A 1 190 ? -12.513 13.778 -1.809 1.00 66.50 190 ASN A C 1
ATOM 1499 O O . ASN A 1 190 ? -11.798 14.770 -1.944 1.00 66.50 190 ASN A O 1
ATOM 1503 N N . VAL A 1 191 ? -11.993 12.570 -1.565 1.00 71.56 191 VAL A N 1
ATOM 1504 C CA . VAL A 1 191 ? -10.550 12.316 -1.451 1.00 71.56 191 VAL A CA 1
ATOM 1505 C C . VAL A 1 191 ? -9.982 11.628 -2.692 1.00 71.56 191 VAL A C 1
ATOM 1507 O O . VAL A 1 191 ? -10.620 10.785 -3.320 1.00 71.56 191 VAL A O 1
ATOM 1510 N N . ASN A 1 192 ? -8.741 11.979 -3.031 1.00 70.69 192 ASN A N 1
ATOM 1511 C CA . ASN A 1 192 ? -8.152 11.682 -4.342 1.00 70.69 192 ASN A CA 1
ATOM 1512 C C . ASN A 1 192 ? -7.316 10.392 -4.392 1.00 70.69 192 ASN A C 1
ATOM 1514 O O . ASN A 1 192 ? -6.867 9.993 -5.467 1.00 70.69 192 ASN A O 1
ATOM 1518 N N . THR A 1 193 ? -7.063 9.741 -3.251 1.00 77.12 193 THR A N 1
ATOM 1519 C CA . THR A 1 193 ? -6.221 8.537 -3.185 1.00 77.12 193 THR A CA 1
ATOM 1520 C C . THR A 1 193 ? -6.951 7.366 -2.533 1.00 77.12 193 THR A C 1
ATOM 1522 O O . THR A 1 193 ? -7.807 7.545 -1.670 1.00 77.12 193 THR A O 1
ATOM 1525 N N . LYS A 1 194 ? -6.585 6.138 -2.924 1.00 80.19 194 LYS A N 1
ATOM 1526 C CA . LYS A 1 194 ? -7.136 4.905 -2.334 1.00 80.19 194 LYS A CA 1
ATOM 1527 C C . LYS A 1 194 ? -6.885 4.806 -0.820 1.00 80.19 194 LYS A C 1
ATOM 1529 O O . LYS A 1 194 ? -7.748 4.331 -0.086 1.00 80.19 194 LYS A O 1
ATOM 1534 N N . ASP A 1 195 ? -5.732 5.297 -0.365 1.00 79.12 195 ASP A N 1
ATOM 1535 C CA . ASP A 1 195 ? -5.345 5.315 1.046 1.00 79.12 195 ASP A CA 1
ATOM 1536 C C . ASP A 1 195 ? -6.189 6.330 1.823 1.00 79.12 195 ASP A C 1
ATOM 1538 O O . ASP A 1 195 ? -6.722 6.001 2.880 1.00 79.12 195 ASP A O 1
ATOM 1542 N N . ASP A 1 196 ? -6.374 7.536 1.281 1.00 80.44 196 ASP A N 1
ATOM 1543 C CA . ASP A 1 196 ? -7.238 8.550 1.892 1.00 80.44 196 ASP A CA 1
ATOM 1544 C C . ASP A 1 196 ? -8.691 8.099 1.928 1.00 80.44 196 ASP A C 1
ATOM 1546 O O . ASP A 1 196 ? -9.368 8.341 2.917 1.00 80.44 196 ASP A O 1
ATOM 1550 N N . TYR A 1 197 ? -9.165 7.400 0.896 1.00 85.56 197 TYR A N 1
ATOM 1551 C CA . TYR A 1 197 ? -10.529 6.878 0.859 1.00 85.56 197 TYR A CA 1
ATOM 1552 C C . TYR A 1 197 ? -10.785 5.881 1.992 1.00 85.56 197 TYR A C 1
ATOM 1554 O O . TYR A 1 197 ? -11.762 6.006 2.732 1.00 85.56 197 TYR A O 1
ATOM 1562 N N . ALA A 1 198 ? -9.883 4.911 2.177 1.00 89.12 198 ALA A N 1
ATOM 1563 C CA . ALA A 1 198 ? -9.995 3.962 3.279 1.00 89.12 198 ALA A CA 1
ATOM 1564 C C . ALA A 1 198 ? -9.905 4.671 4.640 1.00 89.12 198 ALA A C 1
ATOM 1566 O O . ALA A 1 198 ? -10.736 4.425 5.516 1.00 89.12 198 ALA A O 1
ATOM 1567 N N . ARG A 1 199 ? -8.944 5.591 4.805 1.00 92.38 199 ARG A N 1
ATOM 1568 C CA . ARG A 1 199 ? -8.789 6.376 6.038 1.00 92.38 199 ARG A CA 1
ATOM 1569 C C . ARG A 1 199 ? -10.010 7.241 6.332 1.00 92.38 199 ARG A C 1
ATOM 1571 O O . ARG A 1 199 ? -10.460 7.246 7.466 1.00 92.38 199 ARG A O 1
ATOM 1578 N N . ALA A 1 200 ? -10.598 7.896 5.336 1.00 90.19 200 ALA A N 1
ATOM 1579 C CA . ALA A 1 200 ? -11.803 8.708 5.483 1.00 90.19 200 ALA A CA 1
ATOM 1580 C C . ALA A 1 200 ? -12.959 7.904 6.096 1.00 90.19 200 ALA A C 1
ATOM 1582 O O . ALA A 1 200 ? -13.566 8.333 7.077 1.00 90.19 200 ALA A O 1
ATOM 1583 N N . LEU A 1 201 ? -13.225 6.709 5.558 1.00 92.56 201 LEU A N 1
ATOM 1584 C CA . LEU A 1 201 ? -14.275 5.822 6.064 1.00 92.56 201 LEU A CA 1
ATOM 1585 C C . LEU A 1 201 ? -13.970 5.342 7.487 1.00 92.56 201 LEU A C 1
ATOM 1587 O O . LEU A 1 201 ? -14.802 5.453 8.388 1.00 92.56 201 LEU A O 1
ATOM 1591 N N . ILE A 1 202 ? -12.764 4.813 7.695 1.00 95.31 202 ILE A N 1
ATOM 1592 C CA . ILE A 1 202 ? -12.377 4.176 8.955 1.00 95.31 202 ILE A CA 1
ATOM 1593 C C . ILE A 1 202 ? -12.264 5.216 10.074 1.00 95.31 202 ILE A C 1
ATOM 1595 O O . ILE A 1 202 ? -12.778 4.996 11.170 1.00 95.31 202 ILE A O 1
ATOM 1599 N N . TYR A 1 203 ? -11.640 6.365 9.809 1.00 94.62 203 TYR A N 1
ATOM 1600 C CA . TYR A 1 203 ? -11.395 7.397 10.816 1.00 94.62 203 TYR A CA 1
ATOM 1601 C C . TYR A 1 203 ? -12.673 8.102 11.231 1.00 94.62 203 TYR A C 1
ATOM 1603 O O . TYR A 1 203 ? -12.812 8.436 12.401 1.00 94.62 203 TYR A O 1
ATOM 1611 N N . ARG A 1 204 ? -13.648 8.258 10.332 1.00 93.06 204 ARG A N 1
ATOM 1612 C CA . ARG A 1 204 ? -14.948 8.825 10.701 1.00 93.06 204 ARG A CA 1
ATOM 1613 C C . ARG A 1 204 ? -15.717 7.907 11.655 1.00 93.06 204 ARG A C 1
ATOM 1615 O O . ARG A 1 204 ? -16.284 8.377 12.642 1.00 93.06 204 ARG A O 1
ATOM 1622 N N . VAL A 1 205 ? -15.686 6.590 11.425 1.00 95.00 205 VAL A N 1
ATOM 1623 C CA . VAL A 1 205 ? -16.255 5.604 12.367 1.00 95.00 205 VAL A CA 1
ATOM 1624 C C . VAL A 1 205 ? -15.475 5.601 13.684 1.00 95.00 205 VAL A C 1
ATOM 1626 O O . VAL A 1 205 ? -16.078 5.665 14.754 1.00 95.00 205 VAL A O 1
ATOM 1629 N N . HIS A 1 206 ? -14.144 5.590 13.618 1.00 95.50 206 HIS A N 1
ATOM 1630 C CA . HIS A 1 206 ? -13.259 5.623 14.782 1.00 95.50 206 HIS A CA 1
ATOM 1631 C C . HIS A 1 206 ? -13.478 6.873 15.652 1.00 95.50 206 HIS A C 1
ATOM 1633 O O . HIS A 1 206 ? -13.694 6.758 16.857 1.00 95.50 206 HIS A O 1
ATOM 1639 N N . GLN A 1 207 ? -13.502 8.059 15.042 1.00 93.88 207 GLN A N 1
ATOM 1640 C CA . GLN A 1 207 ? -13.777 9.332 15.703 1.00 93.88 207 GLN A CA 1
ATOM 1641 C C . GLN A 1 207 ? -15.137 9.320 16.382 1.00 93.88 207 GLN A C 1
ATOM 1643 O O . GLN A 1 207 ? -15.272 9.738 17.531 1.00 93.88 207 GLN A O 1
ATOM 1648 N N . SER A 1 208 ? -16.143 8.815 15.671 1.00 92.62 208 SER A N 1
ATOM 1649 C CA . SER A 1 208 ? -17.496 8.705 16.184 1.00 92.62 208 SER A CA 1
ATOM 1650 C C . SER A 1 208 ? -17.556 7.803 17.420 1.00 92.62 208 SER A C 1
ATOM 1652 O O . SER A 1 208 ? -18.132 8.212 18.426 1.00 92.62 208 SER A O 1
ATOM 1654 N N . LEU A 1 209 ? -16.920 6.626 17.373 1.00 92.81 209 LEU A N 1
ATOM 1655 C CA . LEU A 1 209 ? -16.884 5.641 18.462 1.00 92.81 209 LEU A CA 1
ATOM 1656 C C . LEU A 1 209 ? -16.100 6.103 19.691 1.00 92.81 209 LEU A C 1
ATOM 1658 O O . LEU A 1 209 ? -16.532 5.876 20.826 1.00 92.81 209 LEU A O 1
ATOM 1662 N N . GLY A 1 210 ? -14.933 6.700 19.456 1.00 89.44 210 GLY A N 1
ATOM 1663 C CA . GLY A 1 210 ? -14.005 7.120 20.498 1.00 89.44 210 GLY A CA 1
ATOM 1664 C C . GLY A 1 210 ? -14.290 8.504 21.064 1.00 89.44 210 GLY A C 1
ATOM 1665 O O . GLY A 1 210 ? -13.797 8.841 22.133 1.00 89.44 210 GLY A O 1
ATOM 1666 N N . ASN A 1 211 ? -15.103 9.301 20.362 1.00 87.44 211 ASN A N 1
ATOM 1667 C CA . ASN A 1 211 ? -15.340 10.711 20.668 1.00 87.44 211 ASN A CA 1
ATOM 1668 C C . ASN A 1 211 ? -14.045 11.553 20.665 1.00 87.44 211 ASN A C 1
ATOM 1670 O O . ASN A 1 211 ? -13.938 12.544 21.386 1.00 87.44 211 ASN A O 1
ATOM 1674 N N . PHE A 1 212 ? -13.062 11.125 19.873 1.00 88.00 212 PHE A N 1
ATOM 1675 C CA . PHE A 1 212 ? -11.708 11.673 19.827 1.00 88.00 212 PHE A CA 1
ATOM 1676 C C . PHE A 1 212 ? -11.590 12.908 18.937 1.00 88.00 212 PHE A C 1
ATOM 1678 O O . PHE A 1 212 ? -12.318 13.011 17.953 1.00 88.00 212 PHE A O 1
ATOM 1685 N N . ALA A 1 213 ? -10.621 13.785 19.232 1.00 85.56 213 ALA A N 1
ATOM 1686 C CA . ALA A 1 213 ? -10.183 14.886 18.363 1.00 85.56 213 ALA A CA 1
ATOM 1687 C C . ALA A 1 213 ? -11.351 15.610 17.657 1.00 85.56 213 ALA A C 1
ATOM 1689 O O . ALA A 1 213 ? -11.390 15.706 16.429 1.00 85.56 213 ALA A O 1
ATOM 1690 N N . LYS A 1 214 ? -12.368 16.028 18.426 1.00 84.12 214 LYS A N 1
ATOM 1691 C CA . LYS A 1 214 ? -13.616 16.630 17.909 1.00 84.12 214 LYS A CA 1
ATOM 1692 C C . LYS A 1 214 ? -13.371 17.902 17.101 1.00 84.12 214 LYS A C 1
ATOM 1694 O O . LYS A 1 214 ? -14.163 18.247 16.233 1.00 84.12 214 LYS A O 1
ATOM 1699 N N . GLU A 1 215 ? -12.276 18.586 17.396 1.00 81.62 215 GLU A N 1
ATOM 1700 C CA . GLU A 1 215 ? -11.769 19.763 16.704 1.00 81.62 215 GLU A CA 1
ATOM 1701 C C . GLU A 1 215 ? -11.330 19.482 15.257 1.00 81.62 215 GLU A C 1
ATOM 1703 O O . GLU A 1 215 ? -11.152 20.414 14.471 1.00 81.62 215 GLU A O 1
ATOM 1708 N N . VAL A 1 216 ? -11.165 18.209 14.881 1.00 86.12 216 VAL A N 1
ATOM 1709 C CA . VAL A 1 216 ? -10.907 17.785 13.504 1.00 86.12 216 VAL A CA 1
ATOM 1710 C C . VAL A 1 216 ? -12.195 17.220 12.913 1.00 86.12 216 VAL A C 1
ATOM 1712 O O . VAL A 1 216 ? -12.489 16.038 13.050 1.00 86.12 216 VAL A O 1
ATOM 1715 N N . ALA A 1 217 ? -12.993 18.060 12.260 1.00 83.38 217 ALA A N 1
ATOM 1716 C CA . ALA A 1 217 ? -14.283 17.646 11.713 1.00 83.38 217 ALA A CA 1
ATOM 1717 C C . ALA A 1 217 ? -14.120 16.730 10.481 1.00 83.38 217 ALA A C 1
ATOM 1719 O O . ALA A 1 217 ? -14.049 17.204 9.348 1.00 83.38 217 ALA A O 1
ATOM 1720 N N . LEU A 1 218 ? -14.107 15.406 10.686 1.00 85.31 218 LEU A N 1
ATOM 1721 C CA . LEU A 1 218 ? -14.042 14.413 9.601 1.00 85.31 218 LEU A CA 1
ATOM 1722 C C . LEU A 1 218 ? -15.386 14.188 8.892 1.00 85.31 218 LEU A C 1
ATOM 1724 O O . LEU A 1 218 ? -15.534 13.221 8.145 1.00 85.31 218 LEU A O 1
ATOM 1728 N N . ASP A 1 219 ? -16.372 15.060 9.106 1.00 77.31 219 ASP A N 1
ATOM 1729 C CA . ASP A 1 219 ? -17.637 14.983 8.384 1.00 77.31 219 ASP A CA 1
ATOM 1730 C C . ASP A 1 219 ? -17.454 15.236 6.891 1.00 77.31 219 ASP A C 1
ATOM 1732 O O . ASP A 1 219 ? -18.070 14.529 6.108 1.00 77.31 219 ASP A O 1
ATOM 1736 N N . ASN A 1 220 ? -16.551 16.134 6.492 1.00 81.44 220 ASN A N 1
ATOM 1737 C CA . ASN A 1 220 ? -16.126 16.312 5.102 1.00 81.44 220 ASN A CA 1
ATOM 1738 C C . ASN A 1 220 ? -14.620 16.032 5.002 1.00 81.44 220 ASN A C 1
ATOM 1740 O O . ASN A 1 220 ? -13.820 16.965 5.078 1.00 81.44 220 ASN A O 1
ATOM 1744 N N . PRO A 1 221 ? -14.210 14.759 4.899 1.00 79.56 221 PRO A N 1
ATOM 1745 C CA . PRO A 1 221 ? -12.804 14.400 4.962 1.00 79.56 221 PRO A CA 1
ATOM 1746 C C . PRO A 1 221 ? -12.038 14.950 3.751 1.00 79.56 221 PRO A C 1
ATOM 1748 O O . PRO A 1 221 ? -12.427 14.738 2.603 1.00 79.56 221 PRO A O 1
ATOM 1751 N N . SER A 1 222 ? -10.915 15.613 4.024 1.00 82.06 222 SER A N 1
ATOM 1752 C CA . SER A 1 222 ? -9.856 15.919 3.058 1.00 82.06 222 SER A CA 1
ATOM 1753 C C . SER A 1 222 ? -8.561 15.237 3.496 1.00 82.06 222 SER A C 1
ATOM 1755 O O . SER A 1 222 ? -8.426 14.838 4.658 1.00 82.06 222 SER A O 1
ATOM 1757 N N . SER A 1 223 ? -7.584 15.116 2.596 1.00 78.75 223 SER A N 1
ATOM 1758 C CA . SER A 1 223 ? -6.274 14.563 2.955 1.00 78.75 223 SER A CA 1
ATOM 1759 C C . SER A 1 223 ? -5.611 15.364 4.089 1.00 78.75 223 SER A C 1
ATOM 1761 O O . SER A 1 223 ? -4.982 14.760 4.959 1.00 78.75 223 SER A O 1
ATOM 1763 N N . GLU A 1 224 ? -5.796 16.693 4.149 1.00 81.75 224 GLU A N 1
ATOM 1764 C CA . GLU A 1 224 ? -5.280 17.515 5.255 1.00 81.75 224 GLU A CA 1
ATOM 1765 C C . GLU A 1 224 ? -5.975 17.206 6.585 1.00 81.75 224 GLU A C 1
ATOM 1767 O O . GLU A 1 224 ? -5.306 17.051 7.605 1.00 81.75 224 GLU A O 1
ATOM 1772 N N . LEU A 1 225 ? -7.307 17.086 6.594 1.00 82.12 225 LEU A N 1
ATOM 1773 C CA . LEU A 1 225 ? -8.062 16.792 7.817 1.00 82.12 225 LEU A CA 1
ATOM 1774 C C . LEU A 1 225 ? -7.774 15.382 8.343 1.00 82.12 225 LEU A C 1
ATOM 1776 O O . LEU A 1 225 ? -7.643 15.194 9.550 1.00 82.12 225 LEU A O 1
ATOM 1780 N N . ILE A 1 226 ? -7.612 14.405 7.449 1.00 86.75 226 ILE A N 1
ATOM 1781 C CA . ILE A 1 226 ? -7.195 13.042 7.803 1.00 86.75 226 ILE A CA 1
ATOM 1782 C C . ILE A 1 226 ? -5.811 13.062 8.461 1.00 86.75 226 ILE A C 1
ATOM 1784 O O . ILE A 1 226 ? -5.624 12.446 9.509 1.00 86.75 226 ILE A O 1
ATOM 1788 N N . ALA A 1 227 ? -4.852 13.792 7.885 1.00 82.88 227 ALA A N 1
ATOM 1789 C CA . ALA A 1 227 ? -3.513 13.920 8.456 1.00 82.88 227 ALA A CA 1
ATOM 1790 C C . ALA A 1 227 ? -3.530 14.639 9.816 1.00 82.88 227 ALA A C 1
ATOM 1792 O O . ALA A 1 227 ? -2.873 14.191 10.753 1.00 82.88 227 ALA A O 1
ATOM 1793 N N . LYS A 1 228 ? -4.330 15.703 9.954 1.00 82.19 228 LYS A N 1
ATOM 1794 C CA . LYS A 1 228 ? -4.510 16.421 11.223 1.00 82.19 228 LYS A CA 1
ATOM 1795 C C . LYS A 1 228 ? -5.116 15.524 12.306 1.00 82.19 228 LYS A C 1
ATOM 1797 O O . LYS A 1 228 ? -4.725 15.607 13.465 1.00 82.19 228 LYS A O 1
ATOM 1802 N N . TYR A 1 229 ? -6.054 14.652 11.942 1.00 87.31 229 TYR A N 1
ATOM 1803 C CA . TYR A 1 229 ? -6.651 13.692 12.871 1.00 87.31 229 TYR A CA 1
ATOM 1804 C C . TYR A 1 229 ? -5.621 12.685 13.403 1.00 87.31 229 TYR A C 1
ATOM 1806 O O . TYR A 1 229 ? -5.566 12.434 14.607 1.00 87.31 229 TYR A O 1
ATOM 1814 N N . GLU A 1 230 ? -4.777 12.146 12.516 1.00 86.88 230 GLU A N 1
ATOM 1815 C CA . GLU A 1 230 ? -3.642 11.290 12.891 1.00 86.88 230 GLU A CA 1
ATOM 1816 C C . GLU A 1 230 ? -2.698 12.028 13.844 1.00 86.88 230 GLU A C 1
ATOM 1818 O O . GLU A 1 230 ? -2.332 11.494 14.891 1.00 86.88 230 GLU A O 1
ATOM 1823 N N . GLU A 1 231 ? -2.345 13.268 13.495 1.00 80.06 231 GLU A N 1
ATOM 1824 C CA . GLU A 1 231 ? -1.450 14.122 14.270 1.00 80.06 231 GLU A CA 1
ATOM 1825 C C . GLU A 1 231 ? -1.938 14.337 15.704 1.00 80.06 231 GLU A C 1
ATOM 1827 O O . GLU A 1 231 ? -1.207 14.038 16.649 1.00 80.06 231 GLU A O 1
ATOM 1832 N N . VAL A 1 232 ? -3.186 14.786 15.868 1.00 83.38 232 VAL A N 1
ATOM 1833 C CA . VAL A 1 232 ? -3.789 15.053 17.182 1.00 83.38 232 VAL A CA 1
ATOM 1834 C C . VAL A 1 232 ? -3.797 13.807 18.066 1.00 83.38 232 VAL A C 1
ATOM 1836 O O . VAL A 1 232 ? -3.580 13.900 19.272 1.00 83.38 232 VAL A O 1
ATOM 1839 N N . LEU A 1 233 ? -4.026 12.630 17.481 1.00 83.75 233 LEU A N 1
ATOM 1840 C CA . LEU A 1 233 ? -4.082 11.377 18.233 1.00 83.75 233 LEU A CA 1
ATOM 1841 C C . LEU A 1 233 ? -2.718 10.727 18.456 1.00 83.75 233 LEU A C 1
ATOM 1843 O O . LEU A 1 233 ? -2.652 9.601 18.946 1.00 83.75 233 LEU A O 1
ATOM 1847 N N . GLY A 1 234 ? -1.628 11.414 18.104 1.00 76.19 234 GLY A N 1
ATOM 1848 C CA . GLY A 1 234 ? -0.274 10.882 18.254 1.00 76.19 234 GLY A CA 1
ATOM 1849 C C . GLY A 1 234 ? -0.005 9.664 17.368 1.00 76.19 234 GLY A C 1
ATOM 1850 O O . GLY A 1 234 ? 1.007 8.990 17.538 1.00 76.19 234 GLY A O 1
ATOM 1851 N N . VAL A 1 235 ? -0.896 9.405 16.405 1.00 73.31 235 VAL A N 1
ATOM 1852 C CA . VAL A 1 235 ? -0.711 8.465 15.289 1.00 73.31 235 VAL A CA 1
ATOM 1853 C C . VAL A 1 235 ? -0.218 9.228 14.059 1.00 73.31 235 VAL A C 1
ATOM 1855 O O . VAL A 1 235 ? -0.270 8.730 12.932 1.00 73.31 235 VAL A O 1
ATOM 1858 N N . ALA A 1 236 ? 0.283 10.452 14.295 1.00 50.44 236 ALA A N 1
ATOM 1859 C CA . ALA A 1 236 ? 0.953 11.281 13.323 1.00 50.44 236 ALA A CA 1
ATOM 1860 C C . ALA A 1 236 ? 1.844 10.366 12.512 1.00 50.44 236 ALA A C 1
ATOM 1862 O O . ALA A 1 236 ? 2.594 9.544 13.058 1.00 50.44 236 ALA A O 1
ATOM 1863 N N . SER A 1 237 ? 1.768 10.504 11.196 1.00 40.38 237 SER A N 1
ATOM 1864 C CA . SER A 1 237 ? 2.771 9.851 10.395 1.00 40.38 237 SER A CA 1
ATOM 1865 C C . SER A 1 237 ? 4.152 10.259 10.915 1.00 40.38 237 SER A C 1
ATOM 1867 O O . SER A 1 237 ? 4.323 11.265 11.614 1.00 40.38 237 SER A O 1
ATOM 1869 N N . GLN A 1 238 ? 5.180 9.534 10.517 1.00 38.06 238 GLN A N 1
ATOM 1870 C CA . GLN A 1 238 ? 6.481 10.174 10.425 1.00 38.06 238 GLN A CA 1
ATOM 1871 C C . GLN A 1 238 ? 6.417 11.298 9.352 1.00 38.06 238 GLN A C 1
ATOM 1873 O O . GLN A 1 238 ? 7.059 11.222 8.312 1.00 38.06 238 GLN A O 1
ATOM 1878 N N . THR A 1 239 ? 5.619 12.347 9.594 1.00 32.62 239 THR A N 1
ATOM 1879 C CA . THR A 1 239 ? 5.551 13.645 8.911 1.00 32.62 239 THR A CA 1
ATOM 1880 C C . THR A 1 239 ? 6.338 14.663 9.721 1.00 32.62 239 THR A C 1
ATOM 1882 O O . THR A 1 239 ? 6.089 15.855 9.689 1.00 32.62 239 THR A O 1
ATOM 1885 N N . GLY A 1 240 ? 7.406 14.220 10.370 1.00 27.28 240 GLY A N 1
ATOM 1886 C CA . GLY A 1 240 ? 8.676 14.806 9.998 1.00 27.28 240 GLY A CA 1
ATOM 1887 C C . GLY A 1 240 ? 9.283 13.875 8.961 1.00 27.28 240 GLY A C 1
ATOM 1888 O O . GLY A 1 240 ? 9.620 12.762 9.325 1.00 27.28 240 GLY A O 1
ATOM 1889 N N . ALA A 1 241 ? 9.436 14.315 7.710 1.00 32.75 241 ALA A N 1
ATOM 1890 C CA . ALA A 1 241 ? 10.486 14.017 6.708 1.00 32.75 241 ALA A CA 1
ATOM 1891 C C . ALA A 1 241 ? 11.444 12.774 6.798 1.00 32.75 241 ALA A C 1
ATOM 1893 O O . ALA A 1 241 ? 12.569 12.874 6.306 1.00 32.75 241 ALA A O 1
ATOM 1894 N N . TRP A 1 242 ? 11.102 11.640 7.424 1.00 30.22 242 TRP A N 1
ATOM 1895 C CA . TRP A 1 242 ? 12.133 10.697 7.912 1.00 30.22 242 TRP A CA 1
ATOM 1896 C C . TRP A 1 242 ? 11.853 9.191 7.686 1.00 30.22 242 TRP A C 1
ATOM 1898 O O . TRP A 1 242 ? 12.704 8.377 8.033 1.00 30.22 242 TRP A O 1
ATOM 1908 N N . ALA A 1 243 ? 10.774 8.803 6.988 1.00 34.44 243 ALA A N 1
ATOM 1909 C CA . ALA A 1 243 ? 10.540 7.411 6.537 1.00 34.44 243 ALA A CA 1
ATOM 1910 C C . ALA A 1 243 ? 11.112 7.090 5.135 1.00 34.44 243 ALA A C 1
ATOM 1912 O O . ALA A 1 243 ? 11.016 5.976 4.620 1.00 34.44 243 ALA A O 1
ATOM 1913 N N . SER A 1 244 ? 11.706 8.066 4.458 1.00 37.53 244 SER A N 1
ATOM 1914 C CA . SER A 1 244 ? 12.070 7.952 3.051 1.00 37.53 244 SER A CA 1
ATOM 1915 C C . SER A 1 244 ? 13.548 7.621 2.879 1.00 37.53 244 SER A C 1
ATOM 1917 O O . SER A 1 244 ? 14.273 8.425 2.325 1.00 37.53 244 SER A O 1
ATOM 1919 N N . ALA A 1 245 ? 14.047 6.466 3.305 1.00 38.78 245 ALA A N 1
ATOM 1920 C CA . ALA A 1 245 ? 15.143 5.843 2.558 1.00 38.78 245 ALA A CA 1
ATOM 1921 C C . ALA A 1 245 ? 14.611 4.512 2.057 1.00 38.78 245 ALA A C 1
ATOM 1923 O O . ALA A 1 245 ? 14.595 3.526 2.785 1.00 38.78 245 ALA A O 1
ATOM 1924 N N . ARG A 1 246 ? 14.119 4.488 0.817 1.00 43.25 246 ARG A N 1
ATOM 1925 C CA . ARG A 1 246 ? 13.802 3.207 0.193 1.00 43.25 246 ARG A CA 1
ATOM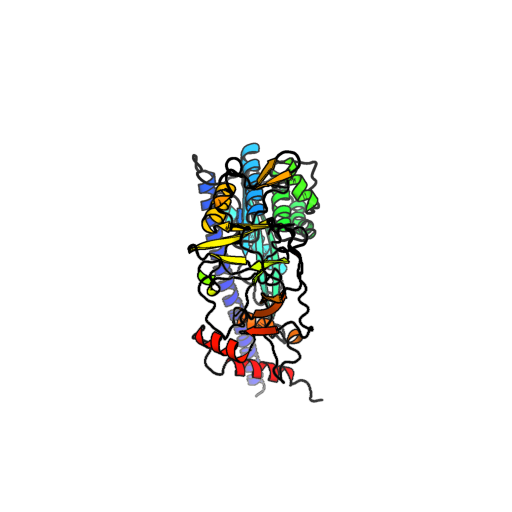 1926 C C . ARG A 1 246 ? 15.125 2.608 -0.247 1.00 43.25 246 ARG A C 1
ATOM 1928 O O . ARG A 1 246 ? 15.760 3.120 -1.170 1.00 43.25 246 ARG A O 1
ATOM 1935 N N . VAL A 1 247 ? 15.543 1.533 0.413 1.00 43.53 247 VAL A N 1
ATOM 1936 C CA . VAL A 1 247 ? 16.513 0.626 -0.194 1.00 43.53 247 VAL A CA 1
ATOM 1937 C C . VAL A 1 247 ? 15.796 0.005 -1.368 1.00 43.53 247 VAL A C 1
ATOM 1939 O O . VAL A 1 247 ? 14.759 -0.635 -1.220 1.00 43.53 247 VAL A O 1
ATOM 1942 N N . ILE A 1 248 ? 16.303 0.268 -2.561 1.00 45.75 248 ILE A N 1
ATOM 1943 C CA . ILE A 1 248 ? 15.752 -0.352 -3.749 1.00 45.75 248 ILE A CA 1
ATOM 1944 C C . ILE A 1 248 ? 16.130 -1.827 -3.665 1.00 45.75 248 ILE A C 1
ATOM 1946 O O . ILE A 1 248 ? 17.288 -2.186 -3.895 1.00 45.75 248 ILE A O 1
ATOM 1950 N N . GLU A 1 249 ? 15.168 -2.688 -3.345 1.00 39.19 249 GLU A N 1
ATOM 1951 C CA . GLU A 1 249 ? 15.378 -4.117 -3.505 1.00 39.19 249 GLU A CA 1
ATOM 1952 C C . GLU A 1 249 ? 15.558 -4.419 -4.994 1.00 39.19 249 GLU A C 1
ATOM 1954 O O . GLU A 1 249 ? 14.690 -4.228 -5.849 1.00 39.19 249 GLU A O 1
ATOM 1959 N N . VAL A 1 250 ? 16.771 -4.836 -5.324 1.00 36.59 250 VAL A N 1
ATOM 1960 C CA . VAL A 1 250 ? 17.081 -5.502 -6.581 1.00 36.59 250 VAL A CA 1
ATOM 1961 C C . VAL A 1 250 ? 16.744 -6.972 -6.370 1.00 36.59 250 VAL A C 1
ATOM 1963 O O . VAL A 1 250 ? 17.313 -7.577 -5.464 1.00 36.59 250 VAL A O 1
ATOM 1966 N N . SER A 1 251 ? 15.866 -7.578 -7.171 1.00 34.81 251 SER A N 1
ATOM 1967 C CA . SER A 1 251 ? 15.677 -9.032 -7.076 1.00 34.81 251 SER A CA 1
ATOM 1968 C C . SER A 1 251 ? 16.990 -9.734 -7.458 1.00 34.81 251 SER A C 1
ATOM 1970 O O . SER A 1 251 ? 17.696 -9.291 -8.368 1.00 34.81 251 SER A O 1
ATOM 1972 N N . ASP A 1 252 ? 17.374 -10.801 -6.750 1.00 35.81 252 ASP A N 1
ATOM 1973 C CA . ASP A 1 252 ? 18.589 -11.558 -7.101 1.00 35.81 252 ASP A CA 1
ATOM 1974 C C . ASP A 1 252 ? 18.484 -12.232 -8.484 1.00 35.81 252 ASP A C 1
ATOM 1976 O O . ASP A 1 252 ? 19.506 -12.461 -9.128 1.00 35.81 252 ASP A O 1
ATOM 1980 N N . ASN A 1 253 ? 17.264 -12.425 -8.997 1.00 34.28 253 ASN A N 1
ATOM 1981 C CA . ASN A 1 253 ? 16.996 -13.017 -10.311 1.00 34.28 253 ASN A CA 1
ATOM 1982 C C . ASN A 1 253 ? 17.329 -12.070 -11.481 1.00 34.28 253 ASN A C 1
ATOM 1984 O O . ASN A 1 253 ? 17.640 -12.526 -12.579 1.00 34.28 253 ASN A O 1
ATOM 1988 N N . GLU A 1 254 ? 17.330 -10.750 -11.263 1.00 35.88 254 GLU A N 1
ATOM 1989 C CA . GLU A 1 254 ? 17.723 -9.764 -12.285 1.00 35.88 254 GLU A CA 1
ATOM 1990 C C . GLU A 1 254 ? 19.251 -9.592 -12.403 1.00 35.88 254 GLU A C 1
ATOM 1992 O O . GLU A 1 254 ? 19.730 -8.930 -13.326 1.00 35.88 254 GLU A O 1
ATOM 1997 N N . LEU A 1 255 ? 20.047 -10.130 -11.467 1.00 38.50 255 LEU A N 1
ATOM 1998 C CA . LEU A 1 255 ? 21.513 -9.966 -11.441 1.00 38.50 255 LEU A CA 1
ATOM 1999 C C . LEU A 1 255 ? 22.252 -10.907 -12.409 1.00 38.50 255 LEU A C 1
ATOM 2001 O O . LEU A 1 255 ? 23.452 -10.736 -12.613 1.00 38.50 255 LEU A O 1
ATOM 2005 N N . VAL A 1 256 ? 21.547 -11.861 -13.027 1.00 33.12 256 VAL A N 1
ATOM 2006 C CA . VAL A 1 256 ? 22.145 -12.915 -13.870 1.00 33.12 256 VAL A CA 1
ATOM 2007 C C . VAL A 1 256 ? 21.669 -12.857 -15.336 1.00 33.12 256 VAL A C 1
ATOM 2009 O O . VAL A 1 256 ? 22.315 -13.413 -16.217 1.00 33.12 256 VAL A O 1
ATOM 2012 N N . ALA A 1 257 ? 20.589 -12.130 -15.648 1.00 33.00 257 ALA A N 1
ATOM 2013 C CA . ALA A 1 257 ? 19.813 -12.353 -16.877 1.00 33.00 257 ALA A CA 1
ATOM 2014 C C . ALA A 1 257 ? 20.036 -11.364 -18.047 1.00 33.00 257 ALA A C 1
ATOM 2016 O O . ALA A 1 257 ? 19.143 -11.195 -18.871 1.00 33.00 257 ALA A O 1
ATOM 2017 N N . ASN A 1 258 ? 21.195 -10.708 -18.181 1.00 41.09 258 ASN A N 1
ATOM 2018 C CA . ASN A 1 258 ? 21.516 -9.964 -19.415 1.00 41.09 258 ASN A CA 1
ATOM 2019 C C . ASN A 1 258 ? 22.505 -10.758 -20.276 1.00 41.09 258 ASN A C 1
ATOM 2021 O O . ASN A 1 258 ? 23.699 -10.455 -20.334 1.00 41.09 258 ASN A O 1
ATOM 2025 N N . LEU A 1 259 ? 21.977 -11.802 -20.921 1.00 37.25 259 LEU A N 1
ATOM 2026 C CA . LEU A 1 259 ? 22.660 -12.562 -21.964 1.00 37.25 259 LEU A CA 1
ATOM 2027 C C . LEU A 1 259 ? 22.978 -11.676 -23.177 1.00 37.25 259 LEU A C 1
ATOM 2029 O O . LEU A 1 259 ? 22.292 -10.702 -23.487 1.00 37.25 259 LEU A O 1
ATOM 2033 N N . ALA A 1 260 ? 24.104 -12.013 -23.791 1.00 40.09 260 ALA A N 1
ATOM 2034 C CA . ALA A 1 260 ? 24.889 -11.205 -24.701 1.00 40.09 260 ALA A CA 1
ATOM 2035 C C . ALA A 1 260 ? 24.168 -10.832 -26.005 1.00 40.09 260 ALA A C 1
ATOM 2037 O O . ALA A 1 260 ? 23.678 -11.692 -26.725 1.00 40.09 260 ALA A O 1
ATOM 2038 N N . LEU A 1 261 ? 24.246 -9.553 -26.364 1.00 41.47 261 LEU A N 1
ATOM 2039 C CA . LEU A 1 261 ? 24.228 -9.081 -27.749 1.00 41.47 261 LEU A CA 1
ATOM 2040 C C . LEU A 1 261 ? 25.383 -8.091 -27.894 1.00 41.47 261 LEU A C 1
ATOM 2042 O O . LEU A 1 261 ? 25.674 -7.378 -26.934 1.00 41.47 261 LEU A O 1
ATOM 2046 N N . ALA A 1 262 ? 26.059 -8.100 -29.047 1.00 45.97 262 ALA A N 1
ATOM 2047 C CA . ALA A 1 262 ? 27.297 -7.370 -29.341 1.00 45.97 262 ALA A CA 1
ATOM 2048 C C . ALA A 1 262 ? 27.296 -5.931 -28.777 1.00 45.97 262 ALA A C 1
ATOM 2050 O O . ALA A 1 262 ? 26.765 -4.987 -29.378 1.00 45.97 262 ALA A O 1
ATOM 2051 N N . GLN A 1 263 ? 27.860 -5.791 -27.573 1.00 57.50 263 GLN A N 1
ATOM 2052 C CA . GLN A 1 263 ? 27.857 -4.547 -26.813 1.00 57.50 263 GLN A CA 1
ATOM 2053 C C . GLN A 1 263 ? 28.827 -3.577 -27.470 1.00 57.50 263 GLN A C 1
ATOM 2055 O O . GLN A 1 263 ? 29.961 -3.936 -27.776 1.00 57.50 263 GLN A O 1
ATOM 2060 N N . GLU A 1 264 ? 28.399 -2.331 -27.659 1.00 63.78 264 GLU A N 1
ATOM 2061 C CA . GLU A 1 264 ? 29.390 -1.277 -27.851 1.00 63.78 264 GLU A CA 1
ATOM 2062 C C . GLU A 1 264 ? 30.293 -1.206 -26.630 1.00 63.78 264 GLU A C 1
ATOM 2064 O O . GLU A 1 264 ? 29.848 -1.414 -25.497 1.00 63.78 264 GLU A O 1
ATOM 2069 N N . THR A 1 265 ? 31.563 -0.902 -26.859 1.00 78.25 265 THR A N 1
ATOM 2070 C CA . THR A 1 265 ? 32.502 -0.650 -25.779 1.00 78.25 265 THR A CA 1
ATOM 2071 C C . THR A 1 265 ? 32.088 0.623 -25.047 1.00 78.25 265 THR A C 1
ATOM 2073 O O . THR A 1 265 ? 31.801 1.654 -25.646 1.00 78.25 265 THR A O 1
ATOM 2076 N N . TYR A 1 266 ? 32.006 0.547 -23.724 1.00 84.88 266 TYR A N 1
ATOM 2077 C CA . TYR A 1 266 ? 31.732 1.695 -22.867 1.00 84.88 266 TYR A CA 1
ATOM 2078 C C . TYR A 1 266 ? 32.614 1.629 -21.626 1.00 84.88 266 TYR A C 1
ATOM 2080 O O . TYR A 1 266 ? 32.951 0.542 -21.141 1.00 84.88 266 TYR A O 1
ATOM 2088 N N . ASP A 1 267 ? 32.955 2.796 -21.103 1.00 86.75 267 ASP A N 1
ATOM 2089 C CA . ASP A 1 267 ? 33.903 2.984 -20.002 1.00 86.75 267 ASP A CA 1
ATOM 2090 C C . ASP A 1 267 ? 33.232 3.559 -18.756 1.00 86.75 267 ASP A C 1
ATOM 2092 O O . ASP A 1 267 ? 33.774 3.470 -17.652 1.00 86.75 267 ASP A O 1
ATOM 2096 N N . GLY A 1 268 ? 32.025 4.103 -18.912 1.00 88.12 268 GLY A N 1
ATOM 2097 C CA . GLY A 1 268 ? 31.273 4.670 -17.810 1.00 88.12 268 GLY A CA 1
ATOM 2098 C C . GLY A 1 268 ? 29.766 4.539 -17.938 1.00 88.12 268 GLY A C 1
ATOM 2099 O O . GLY A 1 268 ? 29.223 4.083 -18.943 1.00 88.12 268 GLY A O 1
ATOM 2100 N N . VAL A 1 269 ? 29.090 4.958 -16.878 1.00 87.44 269 VAL A N 1
ATOM 2101 C CA . VAL A 1 269 ? 27.631 4.942 -16.732 1.00 87.44 269 VAL A CA 1
ATOM 2102 C C . VAL A 1 269 ? 27.151 6.191 -16.006 1.00 87.44 269 VAL A C 1
ATOM 2104 O O . VAL A 1 269 ? 27.938 6.907 -15.380 1.00 87.44 269 VAL A O 1
ATOM 2107 N N . MET A 1 270 ? 25.845 6.447 -16.082 1.00 82.75 270 MET A N 1
ATOM 2108 C CA . MET A 1 270 ? 25.205 7.534 -15.346 1.00 82.75 270 MET A CA 1
ATOM 2109 C C . MET A 1 270 ? 24.749 7.122 -13.952 1.00 82.75 270 MET A C 1
ATOM 2111 O O . MET A 1 270 ? 24.050 6.125 -13.810 1.00 82.75 270 MET A O 1
ATOM 2115 N N . THR A 1 271 ? 25.062 7.917 -12.927 1.00 84.12 271 THR A N 1
ATOM 2116 C CA . THR A 1 271 ? 24.379 7.820 -11.625 1.00 84.12 271 THR A CA 1
ATOM 2117 C C . THR A 1 271 ? 22.960 8.397 -11.694 1.00 84.12 271 THR A C 1
ATOM 2119 O O . THR A 1 271 ? 22.666 9.197 -12.586 1.00 84.12 271 THR A O 1
ATOM 2122 N N . PRO A 1 272 ? 22.091 8.092 -10.711 1.00 82.38 272 PRO A N 1
ATOM 2123 C CA . PRO A 1 272 ? 20.789 8.754 -10.577 1.00 82.38 272 PRO A CA 1
ATOM 2124 C C . PRO A 1 272 ? 20.878 10.284 -10.441 1.00 82.38 272 PRO A C 1
ATOM 2126 O O . PRO A 1 272 ? 19.986 11.001 -10.877 1.00 82.38 272 PRO A O 1
ATOM 2129 N N . SER A 1 273 ? 21.983 10.796 -9.891 1.00 79.06 273 SER A N 1
ATOM 2130 C CA . SER A 1 273 ? 22.270 12.234 -9.790 1.00 79.06 273 SER A CA 1
ATOM 2131 C C . SER A 1 273 ? 22.787 12.873 -11.086 1.00 79.06 273 SER A C 1
ATOM 2133 O O . SER A 1 273 ? 23.105 14.059 -11.092 1.00 79.06 273 SER A O 1
ATOM 2135 N N . GLY A 1 274 ? 22.933 12.111 -12.178 1.00 77.56 274 GLY A N 1
ATOM 2136 C CA . GLY A 1 274 ? 23.460 12.631 -13.445 1.00 77.56 274 GLY A CA 1
ATOM 2137 C C . GLY A 1 274 ? 24.964 12.783 -13.526 1.00 77.56 274 GLY A C 1
ATOM 2138 O O . GLY A 1 274 ? 25.474 13.503 -14.381 1.00 77.56 274 GLY A O 1
ATOM 2139 N N . LYS A 1 275 ? 25.703 12.119 -12.637 1.00 81.12 275 LYS A N 1
ATOM 2140 C CA . LYS A 1 275 ? 27.166 12.155 -12.623 1.00 81.12 275 LYS A CA 1
ATOM 2141 C C . LYS A 1 275 ? 27.733 10.956 -13.358 1.00 81.12 275 LYS A C 1
ATOM 2143 O O . LYS A 1 275 ? 27.397 9.809 -13.070 1.00 81.12 275 LYS A O 1
ATOM 2148 N N . ALA A 1 276 ? 28.574 11.243 -14.345 1.00 82.88 276 ALA A N 1
ATOM 2149 C CA . ALA A 1 276 ? 29.270 10.225 -15.115 1.00 82.88 276 ALA A CA 1
ATOM 2150 C C . ALA A 1 276 ? 30.315 9.574 -14.215 1.00 82.88 276 ALA A C 1
ATOM 2152 O O . ALA A 1 276 ? 31.128 10.290 -13.620 1.00 82.88 276 ALA A O 1
ATOM 2153 N N . ILE A 1 277 ? 30.267 8.245 -14.112 1.00 85.38 277 ILE A N 1
ATOM 2154 C CA . ILE A 1 277 ? 31.209 7.461 -13.316 1.00 85.38 277 ILE A CA 1
ATOM 2155 C C . ILE A 1 277 ? 31.829 6.335 -14.133 1.00 85.38 277 ILE A C 1
ATOM 2157 O O . ILE A 1 277 ? 31.178 5.752 -15.000 1.00 85.38 277 ILE A O 1
ATOM 2161 N N . SER A 1 278 ? 33.087 6.026 -13.835 1.00 87.12 278 SER A N 1
ATOM 2162 C CA . SER A 1 278 ? 33.809 4.900 -14.421 1.00 87.12 278 SER A CA 1
ATOM 2163 C C . SER A 1 278 ? 33.277 3.565 -13.908 1.00 87.12 278 SER A C 1
ATOM 2165 O O . SER A 1 278 ? 32.970 3.414 -12.723 1.00 87.12 278 SER A O 1
ATOM 2167 N N . VAL A 1 279 ? 33.210 2.575 -14.802 1.00 88.50 279 VAL A N 1
ATOM 2168 C CA . VAL A 1 279 ? 32.869 1.185 -14.455 1.00 88.50 279 VAL A CA 1
ATOM 2169 C C . VAL A 1 279 ? 34.103 0.297 -14.259 1.00 88.50 279 VAL A C 1
ATOM 2171 O O . VAL A 1 279 ? 33.965 -0.919 -14.148 1.00 88.50 279 VAL A O 1
ATOM 2174 N N . SER A 1 280 ? 35.314 0.864 -14.210 1.00 86.62 280 SER A N 1
ATOM 2175 C CA . SER A 1 280 ? 36.581 0.113 -14.110 1.00 86.62 280 SER A CA 1
ATOM 2176 C C . SER A 1 280 ? 36.639 -0.852 -12.918 1.00 86.62 280 SER A C 1
ATOM 2178 O O . SER A 1 280 ? 37.232 -1.927 -13.025 1.00 86.62 280 SER A O 1
ATOM 2180 N N . ASN A 1 281 ? 35.974 -0.508 -11.812 1.00 86.88 281 ASN A N 1
ATOM 2181 C CA . ASN A 1 281 ? 35.903 -1.299 -10.578 1.00 86.88 281 ASN A CA 1
ATOM 2182 C C . ASN A 1 281 ? 34.613 -2.126 -10.440 1.00 86.88 281 ASN A C 1
ATOM 2184 O O . ASN A 1 281 ? 34.324 -2.665 -9.369 1.00 86.88 281 ASN A O 1
ATOM 2188 N N . MET A 1 282 ? 33.839 -2.251 -11.520 1.00 88.50 282 MET A N 1
ATOM 2189 C CA . MET A 1 282 ? 32.561 -2.962 -11.559 1.00 88.50 282 MET A CA 1
ATOM 2190 C C . MET A 1 282 ? 32.629 -4.141 -12.529 1.00 88.50 282 MET A C 1
ATOM 2192 O O . MET A 1 282 ? 33.299 -4.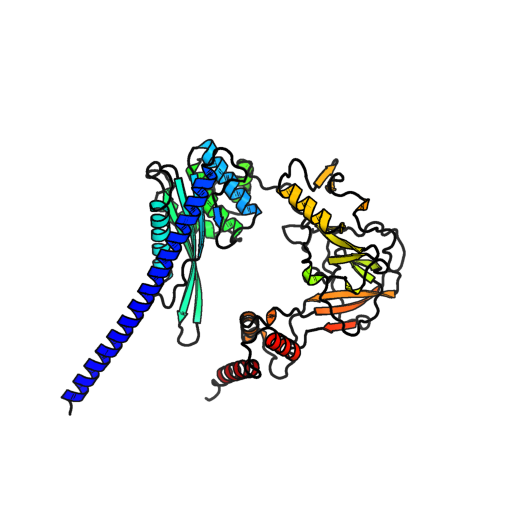095 -13.563 1.00 88.50 282 MET A O 1
ATOM 2196 N N . GLN A 1 283 ? 31.888 -5.204 -12.236 1.00 87.31 283 GLN A N 1
ATOM 2197 C CA . GLN A 1 283 ? 31.675 -6.281 -13.193 1.00 87.31 283 GLN A CA 1
ATOM 2198 C C . GLN A 1 283 ? 30.653 -5.810 -14.238 1.00 87.31 283 GLN A C 1
ATOM 2200 O O . GLN A 1 283 ? 29.458 -5.747 -13.951 1.00 87.31 283 GLN A O 1
ATOM 2205 N N . LYS A 1 284 ? 31.098 -5.485 -15.462 1.00 82.56 284 LYS A N 1
ATOM 2206 C CA . LYS A 1 284 ? 30.240 -4.894 -16.517 1.00 82.56 284 LYS A CA 1
ATOM 2207 C C . LYS A 1 284 ? 28.965 -5.702 -16.818 1.00 82.56 284 LYS A C 1
ATOM 2209 O O . LYS A 1 284 ? 27.927 -5.111 -17.100 1.00 82.56 284 LYS A O 1
ATOM 2214 N N . LYS A 1 285 ? 29.019 -7.035 -16.705 1.00 77.88 285 LYS A N 1
ATOM 2215 C CA . LYS A 1 285 ? 27.863 -7.933 -16.906 1.00 77.88 285 LYS A CA 1
ATOM 2216 C C . LYS A 1 285 ? 26.794 -7.827 -15.808 1.00 77.88 285 LYS A C 1
ATOM 2218 O O . LYS A 1 285 ? 25.649 -8.178 -16.050 1.00 77.88 285 LYS A O 1
ATOM 2223 N N . SER A 1 286 ? 27.157 -7.323 -14.630 1.00 79.31 286 SER A N 1
ATOM 2224 C CA . SER A 1 286 ? 26.264 -7.200 -13.469 1.00 79.31 286 SER A CA 1
ATOM 2225 C C . SER A 1 286 ? 25.552 -5.848 -13.367 1.00 79.31 286 SER A C 1
ATOM 2227 O O . SER A 1 286 ? 24.763 -5.644 -12.446 1.00 79.31 286 SER A O 1
ATOM 2229 N N . LEU A 1 287 ? 25.865 -4.900 -14.261 1.00 82.81 287 LEU A N 1
ATOM 2230 C CA . LEU A 1 287 ? 25.296 -3.556 -14.201 1.00 82.81 287 LEU A CA 1
ATOM 2231 C C . LEU A 1 287 ? 23.793 -3.612 -14.457 1.00 82.81 287 LEU A C 1
ATOM 2233 O O . LEU A 1 287 ? 23.337 -4.127 -15.479 1.00 82.81 287 LEU A O 1
ATOM 2237 N N . GLN A 1 288 ? 23.042 -3.007 -13.550 1.00 79.50 288 GLN A N 1
ATOM 2238 C CA . GLN A 1 288 ? 21.606 -2.849 -13.667 1.00 79.50 288 GLN A CA 1
ATOM 2239 C C . GLN A 1 288 ? 21.234 -1.386 -13.753 1.00 79.50 288 GLN A C 1
ATOM 2241 O O . GLN A 1 288 ? 21.812 -0.545 -13.068 1.00 79.50 288 GLN A O 1
ATOM 2246 N N . PHE A 1 289 ? 20.212 -1.100 -14.545 1.00 80.19 289 PHE A N 1
ATOM 2247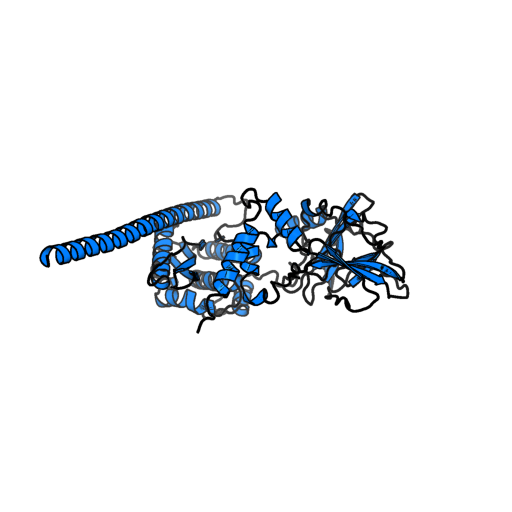 C CA . PHE A 1 289 ? 19.769 0.255 -14.810 1.00 80.19 289 PHE A CA 1
ATOM 2248 C C . PHE A 1 289 ? 18.314 0.438 -14.408 1.00 80.19 289 PHE A C 1
ATOM 2250 O O . PHE A 1 289 ? 17.514 -0.499 -14.404 1.00 80.19 289 PHE A O 1
ATOM 2257 N N . TRP A 1 290 ? 17.983 1.665 -14.049 1.00 72.38 290 TRP A N 1
ATOM 2258 C CA . TRP A 1 290 ? 16.670 2.055 -13.602 1.00 72.38 290 TRP A CA 1
ATOM 2259 C C . TRP A 1 290 ? 15.785 2.508 -14.751 1.00 72.38 290 TRP A C 1
ATOM 2261 O O . TRP A 1 290 ? 15.999 3.553 -15.361 1.00 72.38 290 TRP A O 1
ATOM 2271 N N . LEU A 1 291 ? 14.724 1.739 -14.974 1.00 67.25 291 LEU A N 1
ATOM 2272 C CA . LEU A 1 291 ? 13.765 1.971 -16.047 1.00 67.25 291 LEU A CA 1
ATOM 2273 C C . LEU A 1 291 ? 12.989 3.283 -15.866 1.00 67.25 291 LEU A C 1
ATOM 2275 O O . LEU A 1 291 ? 12.825 4.030 -16.823 1.00 67.25 291 LEU A O 1
ATOM 2279 N N . SER A 1 292 ? 12.561 3.584 -14.637 1.00 63.00 292 SER A N 1
ATOM 2280 C CA . SER A 1 292 ? 11.754 4.764 -14.292 1.00 63.00 292 SER A CA 1
ATOM 2281 C C . SER A 1 292 ? 12.573 6.019 -13.975 1.00 63.00 292 SER A C 1
ATOM 2283 O O . SER A 1 292 ? 12.002 7.044 -13.624 1.00 63.00 292 SER A O 1
ATOM 2285 N N . CYS A 1 293 ? 13.906 5.936 -14.034 1.00 69.00 293 CYS A N 1
ATOM 2286 C CA . CYS A 1 293 ? 14.817 6.992 -13.571 1.00 69.00 293 CYS A CA 1
ATOM 2287 C C . CYS A 1 293 ? 15.876 7.270 -14.632 1.00 69.00 293 CYS A C 1
ATOM 2289 O O . CYS A 1 293 ? 17.084 7.230 -14.376 1.00 69.00 293 CYS A O 1
ATOM 2291 N N . ASN A 1 294 ? 15.380 7.460 -15.853 1.00 69.25 294 ASN A N 1
ATOM 2292 C CA . ASN A 1 294 ? 16.124 7.830 -17.051 1.00 69.25 294 ASN A CA 1
ATOM 2293 C C . ASN A 1 294 ? 17.342 6.941 -17.313 1.00 69.25 294 ASN A C 1
ATOM 2295 O O . ASN A 1 294 ? 18.391 7.406 -17.742 1.00 69.25 294 ASN A O 1
ATOM 2299 N N . GLY A 1 295 ? 17.218 5.644 -17.034 1.00 72.69 295 GLY A N 1
ATOM 2300 C CA . GLY A 1 295 ? 18.245 4.661 -17.346 1.00 72.69 295 GLY A CA 1
ATOM 2301 C C . GLY A 1 295 ? 19.552 4.805 -16.586 1.00 72.69 295 GLY A C 1
ATOM 2302 O O . GLY A 1 295 ? 20.577 4.316 -17.061 1.00 72.69 295 GLY A O 1
ATOM 2303 N N . SER A 1 296 ? 19.518 5.457 -15.424 1.00 82.50 296 SER A N 1
ATOM 2304 C CA . SER A 1 296 ? 20.648 5.558 -14.498 1.00 82.50 296 SER A CA 1
ATOM 2305 C C . SER A 1 296 ? 21.012 4.208 -13.871 1.00 82.50 296 SER A C 1
ATOM 2307 O O . SER A 1 296 ? 20.197 3.292 -13.806 1.00 82.50 296 SER A O 1
ATOM 2309 N N . LEU A 1 297 ? 22.252 4.061 -13.410 1.00 85.19 297 LEU A N 1
ATOM 2310 C CA . LEU A 1 297 ? 22.746 2.861 -12.742 1.00 85.19 297 LEU A CA 1
ATOM 2311 C C . LEU A 1 297 ? 22.017 2.658 -11.399 1.00 85.19 297 LEU A C 1
ATOM 2313 O O . LEU A 1 297 ? 22.057 3.504 -10.509 1.00 85.19 297 LEU A O 1
ATOM 2317 N N . LYS A 1 298 ? 21.370 1.500 -11.262 1.00 83.25 298 LYS A N 1
ATOM 2318 C CA . LYS A 1 298 ? 20.616 1.048 -10.082 1.00 83.25 298 LYS A CA 1
ATOM 2319 C C . LYS A 1 298 ? 21.495 0.259 -9.113 1.00 83.25 298 LYS A C 1
ATOM 2321 O O . LYS A 1 298 ? 21.375 0.410 -7.899 1.00 83.25 298 LYS A O 1
ATOM 2326 N N . GLY A 1 299 ? 22.354 -0.608 -9.640 1.00 87.12 299 GLY A N 1
ATOM 2327 C CA . GLY A 1 299 ? 23.155 -1.530 -8.842 1.00 87.12 299 GLY A CA 1
ATOM 2328 C C . GLY A 1 299 ? 24.118 -2.351 -9.690 1.00 87.12 299 GLY A C 1
ATOM 2329 O O . GLY A 1 299 ? 24.040 -2.337 -10.920 1.00 87.12 299 GLY A O 1
ATOM 2330 N N . PHE A 1 300 ? 25.061 -3.010 -9.023 1.00 87.69 300 PHE A N 1
ATOM 2331 C CA . PHE A 1 300 ? 26.135 -3.776 -9.654 1.00 87.69 300 PHE A CA 1
ATOM 2332 C C . PHE A 1 300 ? 26.875 -4.658 -8.640 1.00 87.69 300 PHE A C 1
ATOM 2334 O O . PHE A 1 300 ? 26.747 -4.496 -7.425 1.00 87.69 300 PHE A O 1
ATOM 2341 N N . ILE A 1 301 ? 27.701 -5.566 -9.151 1.00 87.75 301 ILE A N 1
ATOM 2342 C CA . ILE A 1 301 ? 28.707 -6.308 -8.391 1.00 87.75 301 ILE A CA 1
ATOM 2343 C C . ILE A 1 301 ? 30.063 -5.632 -8.615 1.00 87.75 301 ILE A C 1
ATOM 2345 O O . ILE A 1 301 ? 30.492 -5.418 -9.753 1.00 87.75 301 ILE A O 1
ATOM 2349 N N . GLY A 1 302 ? 30.731 -5.251 -7.528 1.00 87.00 302 GLY A N 1
ATOM 2350 C CA . GLY A 1 302 ? 32.094 -4.730 -7.577 1.00 87.00 302 GLY A CA 1
ATOM 2351 C C . GLY A 1 302 ? 33.094 -5.828 -7.944 1.00 87.00 302 GLY A C 1
ATOM 2352 O O . GLY A 1 302 ? 32.843 -7.013 -7.733 1.00 87.00 302 GLY A O 1
ATOM 2353 N N . LYS A 1 303 ? 34.274 -5.462 -8.450 1.00 87.50 303 LYS A N 1
ATOM 2354 C CA . LYS A 1 303 ? 35.362 -6.441 -8.662 1.00 87.50 303 LYS A CA 1
ATOM 2355 C C . LYS A 1 303 ? 35.806 -7.142 -7.369 1.00 87.50 303 LYS A C 1
ATOM 2357 O O . LYS A 1 303 ? 36.325 -8.245 -7.429 1.00 87.50 303 LYS A O 1
ATOM 2362 N N . ASN A 1 304 ? 35.521 -6.539 -6.216 1.00 86.00 304 ASN A N 1
ATOM 2363 C CA . ASN A 1 304 ? 35.680 -7.131 -4.887 1.00 86.00 304 ASN A CA 1
ATOM 2364 C C . ASN A 1 304 ? 34.591 -8.170 -4.520 1.00 86.00 304 ASN A C 1
ATOM 2366 O O . ASN A 1 304 ? 34.505 -8.566 -3.362 1.00 86.00 304 ASN A O 1
ATOM 2370 N N . GLY A 1 305 ? 33.706 -8.546 -5.451 1.00 85.50 305 GLY A N 1
ATOM 2371 C CA . GLY A 1 305 ? 32.620 -9.512 -5.243 1.00 85.50 305 GLY A CA 1
ATOM 2372 C C . GLY A 1 305 ? 31.421 -8.979 -4.452 1.00 85.50 305 GLY A C 1
ATOM 2373 O O . GLY A 1 305 ? 30.392 -9.648 -4.360 1.00 85.50 305 GLY A O 1
ATOM 2374 N N . LYS A 1 306 ? 31.503 -7.762 -3.901 1.00 88.62 306 LYS A N 1
ATOM 2375 C CA . LYS A 1 306 ? 30.428 -7.179 -3.096 1.00 88.62 306 LYS A CA 1
ATOM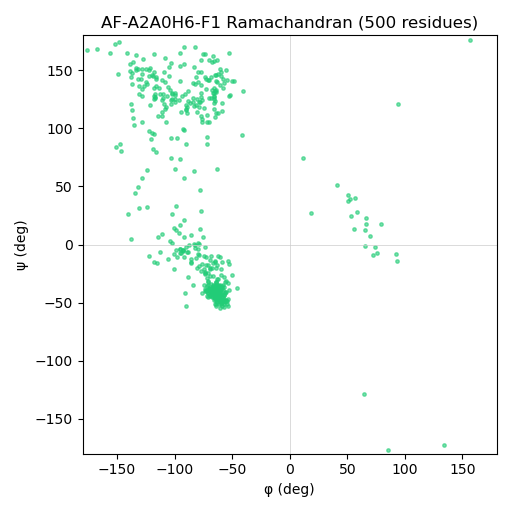 2376 C C . LYS A 1 306 ? 29.314 -6.616 -3.986 1.00 88.62 306 LYS A C 1
ATOM 2378 O O . LYS A 1 306 ? 29.573 -5.984 -5.011 1.00 88.62 306 LYS A O 1
ATOM 2383 N N . LYS A 1 307 ? 28.061 -6.827 -3.574 1.00 87.38 307 LYS A N 1
ATOM 2384 C CA . LYS A 1 307 ? 26.860 -6.326 -4.264 1.00 87.38 307 LYS A CA 1
ATOM 2385 C C . LYS A 1 307 ? 26.497 -4.931 -3.755 1.00 87.38 307 LYS A C 1
ATOM 2387 O O . LYS A 1 307 ? 26.227 -4.773 -2.564 1.00 87.38 307 LYS A O 1
ATOM 2392 N N . TYR A 1 308 ? 26.416 -3.958 -4.654 1.00 86.75 308 TYR A N 1
ATOM 2393 C CA . TYR A 1 308 ? 26.072 -2.573 -4.344 1.00 86.75 308 TYR A CA 1
ATOM 2394 C C . TYR A 1 308 ? 24.761 -2.151 -5.013 1.00 86.75 308 TYR A C 1
ATOM 2396 O O . TYR A 1 308 ? 24.483 -2.523 -6.154 1.00 86.75 308 TYR A O 1
ATOM 2404 N N . VAL A 1 309 ? 23.967 -1.346 -4.308 1.00 86.00 309 VAL A N 1
ATOM 2405 C CA . VAL A 1 309 ? 22.702 -0.768 -4.792 1.00 86.00 309 VAL A CA 1
ATOM 2406 C C . VAL A 1 309 ? 22.632 0.717 -4.472 1.00 86.00 309 VAL A C 1
ATOM 2408 O O . VAL A 1 309 ? 23.217 1.174 -3.490 1.00 86.00 309 VAL A O 1
ATOM 2411 N N . ALA A 1 310 ? 21.935 1.479 -5.311 1.00 84.19 310 ALA A N 1
ATOM 2412 C CA . ALA A 1 310 ? 21.688 2.892 -5.075 1.00 84.19 310 ALA A CA 1
ATOM 2413 C C . ALA A 1 310 ? 20.833 3.084 -3.810 1.00 84.19 310 ALA A C 1
ATOM 2415 O O . ALA A 1 310 ? 19.795 2.444 -3.644 1.00 84.19 310 ALA A O 1
ATOM 2416 N N . LEU A 1 311 ? 21.259 3.985 -2.924 1.00 81.50 311 LEU A N 1
ATOM 2417 C CA . LEU A 1 311 ? 20.466 4.457 -1.791 1.00 81.50 311 LEU A CA 1
ATOM 2418 C C . LEU A 1 311 ? 19.890 5.826 -2.096 1.00 81.50 311 LEU A C 1
ATOM 2420 O O . LEU A 1 311 ? 20.609 6.729 -2.533 1.00 81.50 311 LEU A O 1
ATOM 2424 N N . ILE A 1 312 ? 18.585 5.968 -1.877 1.00 76.12 312 ILE A N 1
ATOM 2425 C CA . ILE A 1 312 ? 17.840 7.158 -2.274 1.00 76.12 312 ILE A CA 1
ATOM 2426 C C . ILE A 1 312 ? 16.888 7.574 -1.176 1.00 76.12 312 ILE A C 1
ATOM 2428 O O . ILE A 1 312 ? 16.182 6.747 -0.595 1.00 76.12 312 ILE A O 1
ATOM 2432 N N . ARG A 1 313 ? 16.842 8.886 -0.959 1.00 74.56 313 ARG A N 1
ATOM 2433 C CA . ARG A 1 313 ? 15.810 9.553 -0.190 1.00 74.56 313 ARG A CA 1
ATOM 2434 C C . ARG A 1 313 ? 14.686 10.000 -1.127 1.00 74.56 313 ARG A C 1
ATOM 2436 O O . ARG A 1 313 ? 14.863 11.021 -1.789 1.00 74.56 313 ARG A O 1
ATOM 2443 N N . PRO A 1 314 ? 13.568 9.260 -1.258 1.00 64.88 314 PRO A N 1
ATOM 2444 C CA . PRO A 1 314 ? 12.457 9.717 -2.082 1.00 64.88 314 PRO A CA 1
ATOM 2445 C C . PRO A 1 314 ? 11.883 11.041 -1.572 1.00 64.88 314 PRO A C 1
ATOM 2447 O O . PRO A 1 314 ? 11.888 11.305 -0.372 1.00 64.88 314 PRO A O 1
ATOM 2450 N N . ALA A 1 315 ? 11.336 11.831 -2.492 1.00 61.31 315 ALA A N 1
ATOM 2451 C CA . ALA A 1 315 ? 10.434 12.932 -2.177 1.00 61.31 315 ALA A CA 1
ATOM 2452 C C . ALA A 1 315 ? 9.009 12.522 -2.558 1.00 61.31 315 ALA A C 1
ATOM 2454 O O . ALA A 1 315 ? 8.785 11.921 -3.614 1.00 61.31 315 ALA A O 1
ATOM 2455 N N . ASN A 1 316 ? 8.051 12.798 -1.670 1.00 57.31 316 ASN A N 1
ATOM 2456 C CA . ASN A 1 316 ? 6.626 12.515 -1.876 1.00 57.31 316 ASN A CA 1
ATOM 2457 C C . ASN A 1 316 ? 6.343 11.054 -2.292 1.00 57.31 316 ASN A C 1
ATOM 2459 O O . ASN A 1 316 ? 5.541 10.785 -3.179 1.00 57.31 316 ASN A O 1
ATOM 2463 N N . GLY A 1 317 ? 7.069 10.091 -1.708 1.00 54.12 317 GLY A N 1
ATOM 2464 C CA . GLY A 1 317 ? 6.888 8.655 -1.972 1.00 54.12 317 GLY A CA 1
ATOM 2465 C C . GLY A 1 317 ? 7.416 8.147 -3.323 1.00 54.12 317 GLY A C 1
ATOM 2466 O O . GLY A 1 317 ? 7.387 6.937 -3.564 1.00 54.12 317 GLY A O 1
ATOM 2467 N N . THR A 1 318 ? 7.949 9.023 -4.182 1.00 56.56 318 THR A N 1
ATOM 2468 C CA . THR A 1 318 ? 8.489 8.651 -5.498 1.00 56.56 318 THR A CA 1
ATOM 2469 C C . THR A 1 318 ? 10.011 8.529 -5.468 1.00 56.56 318 THR A C 1
ATOM 2471 O O . THR A 1 318 ? 10.722 9.418 -5.002 1.00 56.56 318 THR A O 1
ATOM 2474 N N . SER A 1 319 ? 10.539 7.415 -5.981 1.00 63.19 319 SER A N 1
ATOM 2475 C CA . SER A 1 319 ? 11.987 7.157 -5.999 1.00 63.19 319 SER A CA 1
ATOM 2476 C C . SER A 1 319 ? 12.757 8.072 -6.957 1.00 63.19 319 SER A C 1
ATOM 2478 O O . SER A 1 319 ? 13.966 8.196 -6.800 1.00 63.19 319 SER A O 1
ATOM 2480 N N . CYS A 1 320 ? 12.079 8.685 -7.938 1.00 65.00 320 CYS A N 1
ATOM 2481 C CA . CYS A 1 320 ? 12.695 9.443 -9.039 1.00 65.00 320 CYS A CA 1
ATOM 2482 C C . CYS A 1 320 ? 11.931 10.721 -9.413 1.00 65.00 320 CYS A C 1
ATOM 2484 O O . CYS A 1 320 ? 11.984 11.159 -10.559 1.00 65.00 320 CYS A O 1
ATOM 2486 N N . GLY A 1 321 ? 11.195 11.294 -8.457 1.00 62.34 321 GLY A N 1
ATOM 2487 C CA . GLY A 1 321 ? 10.499 12.569 -8.626 1.00 62.34 321 GLY A CA 1
ATOM 2488 C C . GLY A 1 321 ? 11.334 13.774 -8.194 1.00 62.34 321 GLY A C 1
ATOM 2489 O O . GLY A 1 321 ? 12.384 13.634 -7.559 1.00 62.34 321 GLY A O 1
ATOM 2490 N N . SER A 1 322 ? 10.828 14.967 -8.517 1.00 62.97 322 SER A N 1
ATOM 2491 C CA . SER A 1 322 ? 11.399 16.239 -8.062 1.00 62.97 322 SER A CA 1
ATOM 2492 C C . SER A 1 322 ? 11.558 16.243 -6.537 1.00 62.97 322 SER A C 1
ATOM 2494 O O . SER A 1 322 ? 10.620 15.919 -5.809 1.00 62.97 322 SER A O 1
ATOM 2496 N N . GLY A 1 323 ? 12.765 16.562 -6.060 1.00 66.44 323 GLY A N 1
ATOM 2497 C CA . GLY A 1 323 ? 13.120 16.582 -4.636 1.00 66.44 323 GLY A CA 1
ATOM 2498 C C . GLY A 1 323 ? 13.719 15.282 -4.080 1.00 66.44 323 GLY A C 1
ATOM 2499 O O . GLY A 1 323 ? 14.203 15.288 -2.946 1.00 66.44 323 GLY A O 1
ATOM 2500 N N . ALA A 1 324 ? 13.730 14.178 -4.839 1.00 73.56 324 ALA A N 1
ATOM 2501 C CA . ALA A 1 324 ? 14.395 12.950 -4.403 1.00 73.56 324 ALA A CA 1
ATOM 2502 C C . ALA A 1 324 ? 15.927 13.121 -4.405 1.00 73.56 324 ALA A C 1
ATOM 2504 O O . ALA A 1 324 ? 16.497 13.757 -5.294 1.00 73.56 324 ALA A O 1
ATOM 2505 N N . GLU A 1 325 ? 16.617 12.546 -3.419 1.00 79.25 325 GLU A N 1
ATOM 2506 C CA . GLU A 1 325 ? 18.071 12.668 -3.260 1.00 79.25 325 GLU A CA 1
ATOM 2507 C C . GLU A 1 325 ? 18.757 11.307 -3.389 1.00 79.25 325 GLU A C 1
ATOM 2509 O O . GLU A 1 325 ? 18.443 10.362 -2.671 1.00 79.25 325 GLU A O 1
ATOM 2514 N N . PHE A 1 326 ? 19.745 11.211 -4.273 1.00 83.12 326 PHE A N 1
ATOM 2515 C CA . PHE A 1 326 ? 20.650 10.074 -4.359 1.00 83.12 326 PHE A CA 1
ATOM 2516 C C . PHE A 1 326 ? 21.790 10.227 -3.351 1.00 83.12 326 PHE A C 1
ATOM 2518 O O . PHE A 1 326 ? 22.504 11.229 -3.355 1.00 83.12 326 PHE A O 1
ATOM 2525 N N . LEU A 1 327 ? 21.979 9.214 -2.507 1.00 81.44 327 LEU A N 1
ATOM 2526 C CA . LEU A 1 327 ? 22.904 9.240 -1.369 1.00 81.44 327 LEU A CA 1
ATOM 2527 C C . LEU A 1 327 ? 24.225 8.517 -1.666 1.00 81.44 327 LEU A C 1
ATOM 2529 O O . LEU A 1 327 ? 25.233 8.794 -1.022 1.00 81.44 327 LEU A O 1
ATOM 2533 N N . GLY A 1 328 ? 24.237 7.629 -2.663 1.00 85.69 328 GLY A N 1
ATOM 2534 C CA . GLY A 1 328 ? 25.400 6.841 -3.074 1.00 85.69 328 GLY A CA 1
ATOM 2535 C C . GLY A 1 328 ? 25.056 5.367 -3.283 1.00 85.69 328 GLY A C 1
ATOM 2536 O O . GLY A 1 328 ? 23.888 4.985 -3.233 1.00 85.69 328 GLY A O 1
ATOM 2537 N N . TYR A 1 329 ? 26.073 4.536 -3.514 1.00 87.38 329 TYR A N 1
ATOM 2538 C CA . TYR A 1 329 ? 25.906 3.083 -3.605 1.00 87.38 329 TYR A CA 1
ATOM 2539 C C . TYR A 1 329 ? 26.368 2.411 -2.314 1.00 87.38 329 TYR A C 1
ATOM 2541 O O . TYR A 1 329 ? 27.482 2.661 -1.856 1.00 87.38 329 TYR A O 1
ATOM 2549 N N . TYR A 1 330 ? 25.533 1.542 -1.753 1.00 87.38 330 TYR A N 1
ATOM 2550 C CA . TYR A 1 330 ? 25.781 0.857 -0.483 1.00 87.38 330 TYR A CA 1
ATOM 2551 C C . TYR A 1 330 ? 25.619 -0.652 -0.632 1.00 87.38 330 TYR A C 1
ATOM 2553 O O . TYR A 1 330 ? 24.970 -1.120 -1.572 1.00 87.38 330 TYR A O 1
ATOM 2561 N N . LEU A 1 331 ? 26.204 -1.421 0.288 1.00 88.62 331 LEU A N 1
ATOM 2562 C CA . LEU A 1 331 ? 26.071 -2.875 0.289 1.00 88.62 331 LEU A CA 1
ATOM 2563 C C . LEU A 1 331 ? 24.608 -3.310 0.384 1.00 88.62 331 LEU A C 1
ATOM 2565 O O . LEU A 1 331 ? 23.920 -3.011 1.357 1.00 88.62 331 LEU A O 1
ATOM 2569 N N . LYS A 1 332 ? 24.158 -4.077 -0.616 1.00 81.75 332 LYS A N 1
ATOM 2570 C CA . LYS A 1 332 ? 22.761 -4.511 -0.776 1.00 81.75 332 LYS A CA 1
ATOM 2571 C C . LYS A 1 332 ? 22.215 -5.229 0.461 1.00 81.75 332 LYS A C 1
ATOM 2573 O O . LYS A 1 332 ? 21.131 -4.898 0.925 1.00 81.75 332 LYS A O 1
ATOM 2578 N N . GLY A 1 333 ? 22.970 -6.195 0.991 1.00 76.50 333 GLY A N 1
ATOM 2579 C CA . GLY A 1 333 ? 22.535 -7.005 2.135 1.00 76.50 333 GLY A CA 1
ATOM 2580 C C . GLY A 1 333 ? 22.372 -6.184 3.415 1.00 76.50 333 GLY A C 1
ATOM 2581 O O . GLY A 1 333 ? 21.350 -6.286 4.086 1.00 76.50 333 GLY A O 1
ATOM 2582 N N . LEU A 1 334 ? 23.340 -5.312 3.707 1.00 81.81 334 LEU A N 1
ATOM 2583 C CA . LEU A 1 334 ? 23.296 -4.448 4.890 1.00 81.81 334 LEU A CA 1
ATOM 2584 C C . LEU A 1 334 ? 22.216 -3.375 4.768 1.00 81.81 334 LEU A C 1
ATOM 2586 O O . LEU A 1 334 ? 21.494 -3.130 5.726 1.00 81.81 334 LEU A O 1
ATOM 2590 N N . ALA A 1 335 ? 22.051 -2.785 3.581 1.00 71.94 335 ALA A N 1
ATOM 2591 C CA . ALA A 1 335 ? 20.970 -1.846 3.312 1.00 71.94 335 ALA A CA 1
ATOM 2592 C C . ALA A 1 335 ? 19.599 -2.454 3.667 1.00 71.94 335 ALA A C 1
ATOM 2594 O O . ALA A 1 335 ? 18.857 -1.873 4.459 1.00 71.94 335 ALA A O 1
ATOM 2595 N N . ALA A 1 336 ? 19.293 -3.643 3.134 1.00 67.81 336 ALA A N 1
ATOM 2596 C CA . ALA A 1 336 ? 18.036 -4.343 3.400 1.00 67.81 336 ALA A CA 1
ATOM 2597 C C . ALA A 1 336 ? 17.870 -4.687 4.891 1.00 67.81 336 ALA A C 1
ATOM 2599 O O . ALA A 1 336 ? 16.800 -4.492 5.465 1.00 67.81 336 ALA A O 1
ATOM 2600 N N . GLN A 1 337 ? 18.947 -5.133 5.547 1.00 75.38 337 GLN A N 1
ATOM 2601 C CA . GLN A 1 337 ? 18.937 -5.424 6.979 1.00 75.38 337 GLN A CA 1
ATOM 2602 C C . GLN A 1 337 ? 18.657 -4.176 7.828 1.00 75.38 337 GLN A C 1
ATOM 2604 O O . GLN A 1 337 ? 17.874 -4.252 8.772 1.00 75.38 337 GLN A O 1
ATOM 2609 N N . HIS A 1 338 ? 19.265 -3.029 7.515 1.00 74.19 338 HIS A N 1
ATOM 2610 C CA . HIS A 1 338 ? 19.048 -1.786 8.260 1.00 74.19 338 HIS A CA 1
ATOM 2611 C C . HIS A 1 338 ? 17.620 -1.264 8.112 1.00 74.19 338 HIS A C 1
ATOM 2613 O O . HIS A 1 338 ? 17.052 -0.803 9.099 1.00 74.19 338 HIS A O 1
ATOM 2619 N N . VAL A 1 339 ? 17.022 -1.385 6.921 1.00 63.88 339 VAL A N 1
ATOM 2620 C CA . VAL A 1 339 ? 15.600 -1.065 6.718 1.00 63.88 339 VAL A CA 1
ATOM 2621 C C . VAL A 1 339 ? 14.729 -1.968 7.578 1.00 63.88 339 VAL A C 1
ATOM 2623 O O . VAL A 1 339 ? 13.956 -1.457 8.380 1.00 63.88 339 VAL A O 1
ATOM 2626 N N . LYS A 1 340 ? 14.938 -3.288 7.517 1.00 65.38 340 LYS A N 1
ATOM 2627 C CA . LYS A 1 340 ? 14.177 -4.250 8.323 1.00 65.38 340 LYS A CA 1
ATOM 2628 C C . LYS A 1 340 ? 14.289 -3.976 9.828 1.00 65.38 340 LYS A C 1
ATOM 2630 O O . LYS A 1 340 ? 13.292 -4.028 10.539 1.00 65.38 340 LYS A O 1
ATOM 2635 N N . LEU A 1 341 ? 15.489 -3.670 10.328 1.00 64.94 341 LEU A N 1
ATOM 2636 C CA . LEU A 1 341 ? 15.702 -3.331 11.741 1.00 64.94 341 LEU A CA 1
ATOM 2637 C C . LEU A 1 341 ? 15.005 -2.024 12.137 1.00 64.94 341 LEU A C 1
ATOM 2639 O O . LEU A 1 341 ? 14.475 -1.928 13.242 1.00 64.94 341 LEU A O 1
ATOM 2643 N N . SER A 1 342 ? 14.990 -1.032 11.244 1.00 60.41 342 SER A N 1
ATOM 2644 C CA . SER A 1 342 ? 14.300 0.238 11.473 1.00 60.41 342 SER A CA 1
ATOM 2645 C C . SER A 1 342 ? 12.780 0.088 11.449 1.00 60.41 342 SER A C 1
ATOM 2647 O O . SER A 1 342 ? 12.103 0.675 12.283 1.00 60.41 342 SER A O 1
ATOM 2649 N N . GLU A 1 343 ? 12.242 -0.753 10.562 1.00 60.34 343 GLU A N 1
ATOM 2650 C CA . GLU A 1 343 ? 10.816 -1.106 10.533 1.00 60.34 343 GLU A CA 1
ATOM 2651 C C . GLU A 1 343 ? 10.389 -1.843 11.809 1.00 60.34 343 GLU A C 1
ATOM 2653 O O . GLU A 1 343 ? 9.313 -1.592 12.343 1.00 60.34 343 GLU A O 1
ATOM 2658 N N . GLN A 1 344 ? 11.245 -2.730 12.325 1.00 61.47 344 GLN A N 1
ATOM 2659 C CA . GLN A 1 344 ? 10.975 -3.486 13.549 1.00 61.47 344 GLN A CA 1
ATOM 2660 C C . GLN A 1 344 ? 11.084 -2.636 14.822 1.00 61.47 344 GLN A C 1
ATOM 2662 O O . GLN A 1 344 ? 10.320 -2.846 15.762 1.00 61.47 344 GLN A O 1
ATOM 2667 N N . ASN A 1 345 ? 12.051 -1.714 14.896 1.00 66.88 345 ASN A N 1
ATOM 2668 C CA . ASN A 1 345 ? 12.245 -0.849 16.061 1.00 66.88 345 ASN A CA 1
ATOM 2669 C C . ASN A 1 345 ? 12.865 0.510 15.665 1.00 66.88 345 ASN A C 1
ATOM 2671 O O . ASN A 1 345 ? 14.083 0.703 15.783 1.00 66.88 345 ASN A O 1
ATOM 2675 N N . PRO A 1 346 ? 12.039 1.477 15.229 1.00 62.69 346 PRO A N 1
ATOM 2676 C CA . PRO A 1 346 ? 12.518 2.748 14.682 1.00 62.69 346 PRO A CA 1
ATOM 2677 C C . PRO A 1 346 ? 13.165 3.655 15.734 1.00 62.69 346 PRO A C 1
ATOM 2679 O O . PRO A 1 346 ? 14.049 4.439 15.398 1.00 62.69 346 PRO A O 1
ATOM 2682 N N . ALA A 1 347 ? 12.774 3.531 17.008 1.00 66.81 347 ALA A N 1
ATOM 2683 C CA . ALA A 1 347 ? 13.357 4.306 18.104 1.00 66.81 347 ALA A CA 1
ATOM 2684 C C . ALA A 1 347 ? 14.806 3.884 18.397 1.00 66.81 347 ALA A C 1
ATOM 2686 O O . ALA A 1 347 ? 15.658 4.726 18.671 1.00 66.81 347 ALA A O 1
ATOM 2687 N N . LYS A 1 348 ? 15.096 2.580 18.310 1.00 71.19 348 LYS A N 1
ATOM 2688 C CA . LYS A 1 348 ? 16.437 2.029 18.551 1.00 71.19 348 LYS A CA 1
ATOM 2689 C C . LYS A 1 348 ? 17.338 2.102 17.317 1.00 71.19 348 LYS A C 1
ATOM 2691 O O . LYS A 1 348 ? 18.543 2.308 17.451 1.00 71.19 348 LYS A O 1
ATOM 2696 N N . TYR A 1 349 ? 16.765 1.937 16.126 1.00 68.94 349 TYR A N 1
ATOM 2697 C CA . TYR A 1 349 ? 17.494 1.915 14.857 1.00 68.94 349 TYR A CA 1
ATOM 2698 C C . TYR A 1 349 ? 16.947 2.961 13.877 1.00 68.94 349 TYR A C 1
ATOM 2700 O O . TYR A 1 349 ? 16.442 2.604 12.808 1.00 68.94 349 TYR A O 1
ATOM 2708 N N . PRO A 1 350 ? 17.044 4.263 14.194 1.00 71.81 350 PRO A N 1
ATOM 2709 C CA . PRO A 1 350 ? 16.591 5.287 13.268 1.00 71.81 350 PRO A CA 1
ATOM 2710 C C . PRO A 1 350 ? 17.525 5.307 12.053 1.00 71.81 350 PRO A C 1
ATOM 2712 O O . PRO A 1 350 ? 18.737 5.430 12.213 1.00 71.81 350 PRO A O 1
ATOM 2715 N N . VAL A 1 351 ? 16.990 5.191 10.832 1.00 72.06 351 VAL A N 1
ATOM 2716 C CA . VAL A 1 351 ? 17.782 5.277 9.581 1.00 72.06 351 VAL A CA 1
ATOM 2717 C C . VAL A 1 351 ? 18.446 6.643 9.429 1.00 72.06 351 VAL A C 1
ATOM 2719 O O . VAL A 1 351 ? 19.522 6.759 8.844 1.00 72.06 351 VAL A O 1
ATOM 2722 N N . TRP A 1 352 ? 17.821 7.672 9.985 1.00 71.81 352 TRP A N 1
ATOM 2723 C CA . TRP A 1 352 ? 18.236 9.057 9.891 1.00 71.81 352 TRP A CA 1
ATOM 2724 C C . TRP A 1 352 ? 18.399 9.636 11.298 1.00 71.81 352 TRP A C 1
ATOM 2726 O O . TRP A 1 352 ? 17.568 9.393 12.167 1.00 71.81 352 TRP A O 1
ATOM 2736 N N . VAL A 1 353 ? 19.430 10.451 11.518 1.00 73.50 353 VAL A N 1
ATOM 2737 C CA . VAL A 1 353 ? 19.639 11.213 12.762 1.00 73.50 353 VAL A CA 1
ATOM 2738 C C . VAL A 1 353 ? 19.728 12.713 12.487 1.00 73.50 353 VAL A C 1
ATOM 2740 O O . VAL A 1 353 ? 20.225 13.151 11.442 1.00 73.50 353 VAL A O 1
ATOM 2743 N N . LYS A 1 354 ? 19.211 13.514 13.424 1.00 72.44 354 LYS A N 1
ATOM 2744 C CA . LYS A 1 354 ? 19.321 14.974 13.383 1.00 72.44 354 LYS A CA 1
ATOM 2745 C C . LYS A 1 354 ? 20.635 15.376 14.028 1.00 72.44 354 LYS A C 1
ATOM 2747 O O . LYS A 1 354 ? 20.884 15.069 15.188 1.00 72.44 354 LYS A O 1
ATOM 2752 N N . THR A 1 355 ? 21.474 16.069 13.270 1.00 65.19 355 THR A N 1
ATOM 2753 C CA . THR A 1 355 ? 22.734 16.626 13.762 1.00 65.19 355 THR A CA 1
ATOM 2754 C C . THR A 1 355 ? 22.700 18.130 13.513 1.00 65.19 355 THR A C 1
ATOM 2756 O O . THR A 1 355 ? 22.929 18.597 12.393 1.00 65.19 355 THR A O 1
ATOM 2759 N N . GLY A 1 356 ? 22.334 18.891 14.549 1.00 71.00 356 GLY A N 1
ATOM 2760 C CA . GLY A 1 356 ? 22.057 20.326 14.440 1.00 71.00 356 GLY A CA 1
ATOM 2761 C C . GLY A 1 356 ? 20.841 20.611 13.549 1.00 71.00 356 GLY A C 1
ATOM 2762 O O . GLY A 1 356 ? 19.778 20.016 13.721 1.00 71.00 356 GLY A O 1
ATOM 2763 N N . SER A 1 357 ? 20.998 21.499 12.564 1.00 62.41 357 SER A N 1
ATOM 2764 C CA . SER A 1 357 ? 19.956 21.829 11.577 1.00 62.41 357 SER A CA 1
ATOM 2765 C C . SER A 1 357 ? 19.864 20.840 10.406 1.00 62.41 357 SER A C 1
ATOM 2767 O O . SER A 1 357 ? 18.998 20.993 9.546 1.00 62.41 357 SER A O 1
ATOM 2769 N N . LYS A 1 358 ? 20.742 19.826 10.339 1.00 59.56 358 LYS A N 1
ATOM 2770 C CA . LYS A 1 358 ? 20.846 18.910 9.193 1.00 59.56 358 LYS A CA 1
ATOM 2771 C C . LYS A 1 358 ? 20.377 17.497 9.535 1.00 59.56 358 LYS A C 1
ATOM 2773 O O . LYS A 1 358 ? 20.677 16.956 10.597 1.00 59.56 358 LYS A O 1
ATOM 2778 N N . VAL A 1 359 ? 19.693 16.889 8.572 1.00 65.25 359 VAL A N 1
ATOM 2779 C CA . VAL A 1 359 ? 19.252 15.487 8.575 1.00 65.25 359 VAL A CA 1
ATOM 2780 C C . VAL A 1 359 ? 20.296 14.641 7.862 1.00 65.25 359 VAL A C 1
ATOM 2782 O O . VAL A 1 359 ? 20.686 14.980 6.743 1.00 65.25 359 VAL A O 1
ATOM 2785 N N . ARG A 1 360 ? 20.779 13.563 8.484 1.00 73.69 360 ARG A N 1
ATOM 2786 C CA . ARG A 1 360 ? 21.793 12.680 7.882 1.00 73.69 360 ARG A CA 1
ATOM 2787 C C . ARG A 1 360 ? 21.486 11.219 8.158 1.00 73.69 360 ARG A C 1
ATOM 2789 O O . ARG A 1 360 ? 20.812 10.915 9.135 1.00 73.69 360 ARG A O 1
ATOM 2796 N N . LEU A 1 361 ? 21.976 10.323 7.299 1.00 77.31 361 LEU A N 1
ATOM 2797 C CA . LEU A 1 361 ? 21.910 8.889 7.576 1.00 77.31 361 LEU A CA 1
ATOM 2798 C C . LEU A 1 361 ? 22.604 8.609 8.907 1.00 77.31 361 LEU A C 1
ATOM 2800 O O . LEU A 1 361 ? 23.651 9.192 9.194 1.00 77.31 361 LEU A O 1
ATOM 2804 N N . ASN A 1 362 ? 22.011 7.729 9.702 1.00 80.19 362 ASN A N 1
ATOM 2805 C CA . ASN A 1 362 ? 22.538 7.348 10.996 1.00 80.19 362 ASN A CA 1
ATOM 2806 C C . ASN A 1 362 ? 23.915 6.693 10.820 1.00 80.19 362 ASN A C 1
ATOM 2808 O O . ASN A 1 362 ? 23.982 5.596 10.258 1.00 80.19 362 ASN A O 1
ATOM 2812 N N . PRO A 1 363 ? 25.006 7.317 11.300 1.00 80.75 363 PRO A N 1
ATOM 2813 C CA . PRO A 1 363 ? 26.351 6.782 11.121 1.00 80.75 363 PRO A CA 1
ATOM 2814 C C . PRO A 1 363 ? 26.577 5.478 11.899 1.00 80.75 363 PRO A C 1
ATOM 2816 O O . PRO A 1 363 ? 27.463 4.710 11.534 1.00 80.75 363 PRO A O 1
ATOM 2819 N N . ALA A 1 364 ? 25.763 5.188 12.924 1.00 80.56 364 ALA A N 1
ATOM 2820 C CA . ALA A 1 364 ? 25.809 3.913 13.640 1.00 80.56 364 ALA A CA 1
ATOM 2821 C C . ALA A 1 364 ? 25.257 2.745 12.801 1.00 80.56 364 ALA A C 1
ATOM 2823 O O . ALA A 1 364 ? 25.696 1.609 12.971 1.00 80.56 364 ALA A O 1
ATOM 2824 N N . LEU A 1 365 ? 24.321 3.022 11.884 1.00 79.69 365 LEU A N 1
ATOM 2825 C CA . LEU A 1 365 ? 23.790 2.037 10.938 1.00 79.69 365 LEU A CA 1
ATOM 2826 C C . LEU A 1 365 ? 24.608 2.028 9.640 1.00 79.69 365 LEU A C 1
ATOM 2828 O O . LEU A 1 365 ? 25.118 0.994 9.226 1.00 79.69 365 LEU A O 1
ATOM 2832 N N . PHE A 1 366 ? 24.796 3.189 9.015 1.00 84.31 366 PHE A N 1
ATOM 2833 C CA . PHE A 1 366 ? 25.413 3.316 7.694 1.00 84.31 366 PHE A CA 1
ATOM 2834 C C . PHE A 1 366 ? 26.906 3.621 7.777 1.00 84.31 366 PHE A C 1
ATOM 2836 O O . PHE A 1 366 ? 27.350 4.732 7.476 1.00 84.31 366 PHE A O 1
ATOM 2843 N N . LYS A 1 367 ? 27.692 2.607 8.146 1.00 87.69 367 LYS A N 1
ATOM 2844 C CA . LYS A 1 367 ? 29.140 2.770 8.324 1.00 87.69 367 LYS A CA 1
ATOM 2845 C C . LYS A 1 367 ? 29.884 3.124 7.016 1.00 87.69 367 LYS A C 1
ATOM 2847 O O . LYS A 1 367 ? 29.531 2.565 5.967 1.00 87.69 367 LYS A O 1
ATOM 2852 N N . PRO A 1 368 ? 30.895 4.021 7.045 1.00 86.50 368 PRO A N 1
ATOM 2853 C CA . PRO A 1 368 ? 31.638 4.483 5.864 1.00 86.50 368 PRO A CA 1
ATOM 2854 C C . PRO A 1 368 ? 32.229 3.372 4.977 1.00 86.50 368 PRO A C 1
ATOM 2856 O O . PRO A 1 368 ? 32.163 3.463 3.755 1.00 86.50 368 PRO A O 1
ATOM 2859 N N . GLU A 1 369 ? 32.745 2.297 5.568 1.00 88.25 369 GLU A N 1
ATOM 2860 C CA . GLU A 1 369 ? 33.417 1.179 4.890 1.00 88.25 369 GLU A CA 1
ATOM 2861 C C . GLU A 1 369 ? 32.501 0.330 3.988 1.00 88.25 369 GLU A C 1
ATOM 2863 O O . GLU A 1 369 ? 32.970 -0.435 3.141 1.00 88.25 369 GLU A O 1
ATOM 2868 N N . ASN A 1 370 ? 31.184 0.471 4.149 1.00 90.50 370 ASN A N 1
ATOM 2869 C CA . ASN A 1 370 ? 30.174 -0.264 3.387 1.00 90.50 370 ASN A CA 1
ATOM 2870 C C . ASN A 1 370 ? 29.655 0.523 2.171 1.00 90.50 370 ASN A C 1
ATOM 2872 O O . ASN A 1 370 ? 28.860 0.008 1.379 1.00 90.50 370 ASN A O 1
ATOM 2876 N N . TRP A 1 371 ? 30.103 1.765 1.995 1.00 88.38 371 TRP A N 1
ATOM 2877 C CA . TRP A 1 371 ? 29.829 2.537 0.790 1.00 88.38 371 TRP A CA 1
ATOM 2878 C C . TRP A 1 371 ? 30.764 2.117 -0.342 1.00 88.38 371 TRP A C 1
ATOM 2880 O O . TRP A 1 371 ? 31.910 1.722 -0.127 1.00 88.38 371 TRP A O 1
ATOM 2890 N N . PHE A 1 372 ? 30.284 2.204 -1.581 1.00 87.69 372 PHE A N 1
ATOM 2891 C CA . PHE A 1 372 ? 31.160 2.042 -2.734 1.00 87.69 372 PHE A CA 1
ATOM 2892 C C . PHE A 1 372 ? 32.165 3.209 -2.780 1.00 87.69 372 PHE A C 1
ATOM 2894 O O . PHE A 1 372 ? 31.739 4.368 -2.744 1.00 87.69 372 PHE A O 1
ATOM 2901 N N . PRO A 1 373 ? 33.480 2.939 -2.863 1.00 80.69 373 PRO A N 1
ATOM 2902 C CA . PRO A 1 373 ? 34.500 3.975 -2.749 1.00 80.69 373 PRO A CA 1
ATOM 2903 C C . PRO A 1 373 ? 34.423 4.980 -3.906 1.00 80.69 373 PRO A C 1
ATOM 2905 O O . PRO A 1 373 ? 34.538 4.624 -5.078 1.00 80.69 373 PRO A O 1
ATOM 2908 N N . THR A 1 374 ? 34.274 6.265 -3.571 1.00 67.44 374 THR A N 1
ATOM 2909 C CA . THR A 1 374 ? 34.170 7.379 -4.534 1.00 67.44 374 THR A CA 1
ATOM 2910 C C . THR A 1 374 ? 35.519 7.895 -5.036 1.00 67.44 374 THR A C 1
ATOM 2912 O O . THR A 1 374 ? 35.565 8.814 -5.847 1.00 67.44 374 THR A O 1
ATOM 2915 N N . GLN A 1 375 ? 36.628 7.312 -4.583 1.00 62.12 375 GLN A N 1
ATOM 2916 C CA . GLN A 1 375 ? 37.977 7.759 -4.939 1.00 62.12 375 GLN A CA 1
ATOM 2917 C C . GLN A 1 375 ? 38.392 7.319 -6.358 1.00 62.12 375 GLN A C 1
ATOM 2919 O O . GLN A 1 375 ? 39.186 8.000 -6.992 1.00 62.12 375 GLN A O 1
ATOM 2924 N N . ASN A 1 376 ? 37.784 6.257 -6.912 1.00 58.91 376 ASN A N 1
ATOM 2925 C CA . ASN A 1 376 ? 38.215 5.628 -8.176 1.00 58.91 376 ASN A CA 1
ATOM 2926 C C . ASN A 1 376 ? 37.117 5.557 -9.253 1.00 58.91 376 ASN A C 1
ATOM 2928 O O . ASN A 1 376 ? 37.035 4.596 -10.019 1.00 58.91 376 ASN A O 1
ATOM 2932 N N . ILE A 1 377 ? 36.225 6.543 -9.282 1.00 74.50 377 ILE A N 1
ATOM 2933 C CA . ILE A 1 377 ? 35.037 6.561 -10.158 1.00 74.50 377 ILE A CA 1
ATOM 2934 C C . ILE A 1 377 ? 35.083 7.668 -11.211 1.00 74.50 377 ILE A C 1
ATOM 2936 O O . ILE A 1 377 ? 34.092 7.891 -11.902 1.00 74.50 377 ILE A O 1
ATOM 2940 N N . ILE A 1 378 ? 36.196 8.390 -11.321 1.00 76.81 378 ILE A N 1
ATOM 2941 C CA . ILE A 1 378 ? 36.337 9.471 -12.295 1.00 76.81 378 ILE A CA 1
ATOM 2942 C C . ILE A 1 378 ? 36.301 8.859 -13.695 1.00 76.81 378 ILE A C 1
ATOM 2944 O O . ILE A 1 378 ? 37.056 7.940 -14.003 1.00 76.81 378 ILE A O 1
ATOM 2948 N N . LEU A 1 379 ? 35.393 9.362 -14.529 1.00 78.75 379 LEU A N 1
ATOM 2949 C CA . LEU A 1 379 ? 35.363 9.052 -15.949 1.00 78.75 379 LEU A CA 1
ATOM 2950 C C . LEU A 1 379 ? 36.010 10.204 -16.714 1.00 78.75 379 LEU A C 1
ATOM 2952 O O . LEU A 1 379 ? 35.556 11.345 -16.614 1.00 78.75 379 LEU A O 1
ATOM 2956 N N . GLU A 1 380 ? 37.050 9.896 -17.479 1.00 78.81 380 GLU A N 1
ATOM 2957 C CA . GLU A 1 380 ? 37.751 10.873 -18.311 1.00 78.81 380 GLU A CA 1
ATOM 2958 C C . GLU A 1 380 ? 36.835 11.462 -19.400 1.00 78.81 380 GLU A C 1
ATOM 2960 O O . GLU A 1 380 ? 35.807 10.884 -19.781 1.00 78.81 380 GLU A O 1
ATOM 2965 N N . LYS A 1 381 ? 37.206 12.641 -19.912 1.00 81.19 381 LYS A N 1
ATOM 2966 C CA . LYS A 1 381 ? 36.534 13.272 -21.055 1.00 81.19 381 LYS A CA 1
ATOM 2967 C C . LYS A 1 381 ? 36.609 12.345 -22.275 1.00 81.19 381 LYS A C 1
ATOM 2969 O O . LYS A 1 381 ? 37.570 11.602 -22.439 1.00 81.19 381 LYS A O 1
ATOM 2974 N N . ASN A 1 382 ? 35.595 12.395 -23.133 1.00 80.00 382 ASN A N 1
ATOM 2975 C CA . ASN A 1 382 ? 35.458 11.607 -24.364 1.00 80.00 382 ASN A CA 1
ATOM 2976 C C . ASN A 1 382 ? 35.321 10.089 -24.173 1.00 80.00 382 ASN A C 1
ATOM 2978 O O . ASN A 1 382 ? 35.118 9.379 -25.154 1.00 80.00 382 ASN A O 1
ATOM 2982 N N . LYS A 1 383 ? 35.364 9.577 -22.939 1.00 85.31 383 LYS A N 1
ATOM 2983 C CA . LYS A 1 383 ? 35.039 8.177 -22.662 1.00 85.31 383 LYS A CA 1
ATOM 2984 C C . LYS A 1 383 ? 33.556 7.909 -22.890 1.00 85.31 383 LYS A C 1
ATOM 2986 O O . LYS A 1 383 ? 32.708 8.762 -22.607 1.00 85.31 383 LYS A O 1
ATOM 2991 N N . ARG A 1 384 ? 33.246 6.712 -23.391 1.00 85.38 384 ARG A N 1
ATOM 2992 C CA . ARG A 1 384 ? 31.889 6.347 -23.809 1.00 85.38 384 ARG A CA 1
ATOM 2993 C C . ARG A 1 384 ? 31.044 5.945 -22.603 1.00 85.38 384 ARG A C 1
ATOM 2995 O O . ARG A 1 384 ? 31.425 5.081 -21.810 1.00 85.38 384 ARG A O 1
ATOM 3002 N N . LEU A 1 385 ? 29.907 6.609 -22.457 1.00 84.12 385 LEU A N 1
ATOM 3003 C CA . LEU A 1 385 ? 28.900 6.377 -21.432 1.00 84.12 385 LEU A CA 1
ATOM 3004 C C . LEU A 1 385 ? 27.852 5.388 -21.920 1.00 84.12 385 LEU A C 1
ATOM 3006 O O . LEU A 1 385 ? 27.617 5.268 -23.119 1.00 84.12 385 LEU A O 1
ATOM 3010 N N . ARG A 1 386 ? 27.200 4.718 -20.970 1.00 85.06 386 ARG A N 1
ATOM 3011 C CA . ARG A 1 386 ? 26.027 3.880 -21.206 1.00 85.06 386 ARG A CA 1
ATOM 3012 C C . ARG A 1 386 ? 24.905 4.221 -20.225 1.00 85.06 386 ARG A C 1
ATOM 3014 O O . ARG A 1 386 ? 25.135 4.330 -19.018 1.00 85.06 386 ARG A O 1
ATOM 3021 N N . ALA A 1 387 ? 23.688 4.307 -20.742 1.00 80.44 387 ALA A N 1
ATOM 3022 C CA . ALA A 1 387 ? 22.441 4.287 -19.982 1.00 80.44 387 ALA A CA 1
ATOM 3023 C C . ALA A 1 387 ? 21.450 3.331 -20.652 1.00 80.44 387 ALA A C 1
ATOM 3025 O O . ALA A 1 387 ? 21.625 2.968 -21.816 1.00 80.44 387 ALA A O 1
ATOM 3026 N N . ARG A 1 388 ? 20.406 2.917 -19.929 1.00 77.25 388 ARG A N 1
ATOM 3027 C CA . ARG A 1 388 ? 19.382 2.023 -20.486 1.00 77.25 388 ARG A CA 1
ATOM 3028 C C . ARG A 1 388 ? 17.978 2.448 -20.094 1.00 77.25 388 ARG A C 1
ATOM 3030 O O . ARG A 1 388 ? 17.623 2.357 -18.925 1.00 77.25 388 ARG A O 1
ATOM 3037 N N . LYS A 1 389 ? 17.155 2.838 -21.064 1.00 72.12 389 LYS A N 1
ATOM 3038 C CA . LYS A 1 389 ? 15.755 3.236 -20.827 1.00 72.12 389 LYS A CA 1
ATOM 3039 C C . LYS A 1 389 ? 14.773 2.157 -21.277 1.00 72.12 389 LYS A C 1
ATOM 3041 O O . LYS A 1 389 ? 15.066 1.394 -22.197 1.00 72.12 389 LYS A O 1
ATOM 3046 N N . TYR A 1 390 ? 13.599 2.128 -20.646 1.00 65.50 390 TYR A N 1
ATOM 3047 C CA . TYR A 1 390 ? 12.475 1.335 -21.138 1.00 65.50 390 TYR A CA 1
ATOM 3048 C C . TYR A 1 390 ? 11.895 1.988 -22.387 1.00 65.50 390 TYR A C 1
ATOM 3050 O O . TYR A 1 390 ? 11.768 3.214 -22.454 1.00 65.50 390 TYR A O 1
ATOM 3058 N N . ARG A 1 391 ? 11.486 1.166 -23.347 1.00 59.44 391 ARG A N 1
ATOM 3059 C CA . ARG A 1 391 ? 10.658 1.618 -24.459 1.00 59.44 391 ARG A CA 1
ATOM 3060 C C . ARG A 1 391 ? 9.484 0.669 -24.629 1.00 59.44 391 ARG A C 1
ATOM 3062 O O . ARG A 1 391 ? 9.589 -0.507 -24.313 1.00 59.44 391 ARG A O 1
ATOM 3069 N N . LYS A 1 392 ? 8.358 1.177 -25.125 1.00 56.50 392 LYS A N 1
ATOM 3070 C CA . LYS A 1 392 ? 7.313 0.290 -25.645 1.00 56.50 392 LYS A CA 1
ATOM 3071 C C . LYS A 1 392 ? 7.859 -0.445 -26.888 1.00 56.50 392 LYS A C 1
ATOM 3073 O O . LYS A 1 392 ? 8.648 0.165 -27.614 1.00 56.50 392 LYS A O 1
ATOM 3078 N N . PRO A 1 393 ? 7.470 -1.707 -27.141 1.00 56.88 393 PRO A N 1
ATOM 3079 C CA . PRO A 1 393 ? 7.803 -2.397 -28.384 1.00 56.88 393 PRO A CA 1
ATOM 3080 C C . PRO A 1 393 ? 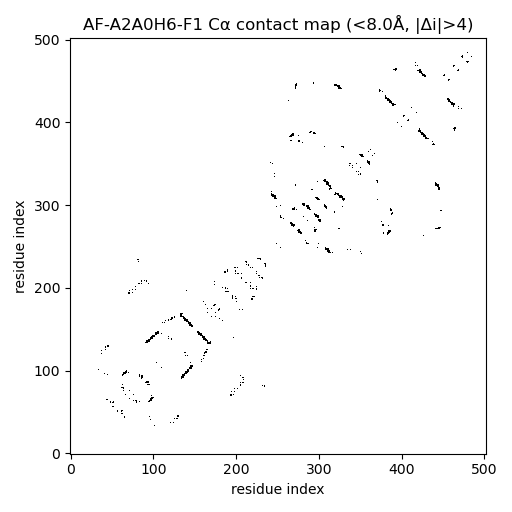7.494 -1.518 -29.595 1.00 56.88 393 PRO A C 1
ATOM 3082 O O . PRO A 1 393 ? 6.475 -0.822 -29.610 1.00 56.88 393 PRO A O 1
ATOM 3085 N N . TYR A 1 394 ? 8.363 -1.544 -30.601 1.00 53.53 394 TYR A N 1
ATOM 3086 C CA . TYR A 1 394 ? 8.074 -0.852 -31.847 1.00 53.53 394 TYR A CA 1
ATOM 3087 C C . TYR A 1 394 ? 7.102 -1.687 -32.664 1.00 53.53 394 TYR A C 1
ATOM 3089 O O . TYR A 1 394 ? 7.392 -2.823 -33.027 1.00 53.53 394 TYR A O 1
ATOM 3097 N N . LEU A 1 395 ? 5.965 -1.093 -33.002 1.00 51.84 395 LEU A N 1
ATOM 3098 C CA . LEU A 1 395 ? 5.028 -1.649 -33.969 1.00 51.84 395 LEU A CA 1
ATOM 3099 C C . LEU A 1 395 ? 5.377 -1.100 -35.345 1.00 51.84 395 LEU A C 1
ATOM 3101 O O . LEU A 1 395 ? 4.564 -0.445 -35.983 1.00 51.84 395 LEU A O 1
ATOM 3105 N N . ASN A 1 396 ? 6.619 -1.311 -35.786 1.00 44.16 396 ASN A N 1
ATOM 3106 C CA . ASN A 1 396 ? 7.017 -0.921 -37.134 1.00 44.16 396 ASN A CA 1
ATOM 3107 C C . ASN A 1 396 ? 6.603 -2.026 -38.110 1.00 44.16 396 ASN A C 1
ATOM 3109 O O . ASN A 1 396 ? 7.422 -2.725 -38.693 1.00 44.16 396 ASN A O 1
ATOM 3113 N N . SER A 1 397 ? 5.295 -2.228 -38.198 1.00 44.59 397 SER A N 1
ATOM 3114 C CA . SER A 1 397 ? 4.664 -3.056 -39.208 1.00 44.59 397 SER A CA 1
ATOM 3115 C C . SER A 1 397 ? 3.846 -2.123 -40.080 1.00 44.59 397 SER A C 1
ATOM 3117 O O . SER A 1 397 ? 3.106 -1.281 -39.568 1.00 44.59 397 SER A O 1
ATOM 3119 N N . VAL A 1 398 ? 3.945 -2.303 -41.398 1.00 44.38 398 VAL A N 1
ATOM 3120 C CA . VAL A 1 398 ? 3.168 -1.568 -42.414 1.00 44.38 398 VAL A CA 1
ATOM 3121 C C . VAL A 1 398 ? 1.654 -1.622 -42.138 1.00 44.38 398 VAL A C 1
ATOM 3123 O O . VAL A 1 398 ? 0.892 -0.805 -42.643 1.00 44.38 398 VAL A O 1
ATOM 3126 N N . TYR A 1 399 ? 1.225 -2.559 -41.289 1.00 43.03 399 TYR A N 1
ATOM 3127 C CA . TYR A 1 399 ? -0.157 -2.837 -40.929 1.00 43.03 399 TYR A CA 1
ATOM 3128 C C . TYR A 1 399 ? -0.594 -2.281 -39.553 1.00 43.03 399 TYR A C 1
ATOM 3130 O O . TYR A 1 399 ? -1.726 -2.531 -39.138 1.00 43.03 399 TYR A O 1
ATOM 3138 N N . ILE A 1 400 ? 0.272 -1.578 -38.800 1.00 48.69 400 ILE A N 1
ATOM 3139 C CA . ILE A 1 400 ? 0.018 -1.202 -37.387 1.00 48.69 400 ILE A CA 1
ATOM 3140 C C . ILE A 1 400 ? 0.369 0.274 -37.097 1.00 48.69 400 ILE A C 1
ATOM 3142 O O . ILE A 1 400 ? 0.944 0.613 -36.067 1.00 48.69 400 ILE A O 1
ATOM 3146 N N . ASN A 1 401 ? -0.021 1.196 -37.978 1.00 43.91 401 ASN A N 1
ATOM 3147 C CA . ASN A 1 401 ? 0.191 2.637 -37.754 1.00 43.91 401 ASN A CA 1
ATOM 3148 C C . ASN A 1 401 ? -0.840 3.303 -36.807 1.00 43.91 401 ASN A C 1
ATOM 3150 O O . ASN A 1 401 ? -0.736 4.497 -36.546 1.00 43.91 401 ASN A O 1
ATOM 3154 N N . SER A 1 402 ? -1.816 2.569 -36.249 1.00 49.03 402 SER A N 1
ATOM 3155 C CA . SER A 1 402 ? -2.885 3.122 -35.381 1.00 49.03 402 SER A CA 1
ATOM 3156 C C . SER A 1 402 ? -3.093 2.367 -34.052 1.00 49.03 402 SER A C 1
ATOM 3158 O O . SER A 1 402 ? -4.197 2.303 -33.503 1.00 49.03 402 SER A O 1
ATOM 3160 N N . ALA A 1 403 ? -2.023 1.783 -33.501 1.00 44.38 403 ALA A N 1
ATOM 3161 C CA . ALA A 1 403 ? -2.060 0.929 -32.304 1.00 44.38 403 ALA A CA 1
ATOM 3162 C C . ALA A 1 403 ? -2.684 1.572 -31.050 1.00 44.38 403 ALA A C 1
ATOM 3164 O O . ALA A 1 403 ? -3.311 0.875 -30.249 1.00 44.38 403 ALA A O 1
ATOM 3165 N N . ASP A 1 404 ? -2.549 2.889 -30.877 1.00 44.09 404 ASP A N 1
ATOM 3166 C CA . ASP A 1 404 ? -3.048 3.577 -29.680 1.00 44.09 404 ASP A CA 1
ATOM 3167 C C . ASP A 1 404 ? -4.583 3.707 -29.651 1.00 44.09 404 ASP A C 1
ATOM 3169 O O . ASP A 1 404 ? -5.159 3.859 -28.576 1.00 44.09 404 ASP A O 1
ATOM 3173 N N . MET A 1 405 ? -5.267 3.544 -30.792 1.00 42.16 405 MET A N 1
ATOM 3174 C CA . MET A 1 405 ? -6.734 3.616 -30.881 1.00 42.16 405 MET A CA 1
ATOM 3175 C C . MET A 1 405 ? -7.449 2.257 -30.924 1.00 42.16 405 MET A C 1
ATOM 3177 O O . MET A 1 405 ? -8.673 2.209 -30.836 1.00 42.16 405 MET A O 1
ATOM 3181 N N . SER A 1 406 ? -6.726 1.142 -31.040 1.00 49.78 406 SER A N 1
ATOM 3182 C CA . SER A 1 406 ? -7.322 -0.164 -31.376 1.00 49.78 406 SER A CA 1
ATOM 3183 C C . SER A 1 406 ? -7.467 -1.139 -30.202 1.00 49.78 406 SER A C 1
ATOM 3185 O O . SER A 1 406 ? -7.903 -2.269 -30.405 1.00 49.78 406 SER A O 1
ATOM 3187 N N . GLY A 1 407 ? -7.113 -0.754 -28.969 1.00 49.50 407 GLY A N 1
ATOM 3188 C CA . GLY A 1 407 ? -7.130 -1.676 -27.817 1.00 49.50 407 GLY A CA 1
ATOM 3189 C C . GLY A 1 407 ? -6.044 -2.765 -27.877 1.00 49.50 407 GLY A C 1
ATOM 3190 O O . GLY A 1 407 ? -5.993 -3.651 -27.025 1.00 49.50 407 GLY A O 1
ATOM 3191 N N . PHE A 1 408 ? -5.137 -2.665 -28.850 1.00 53.25 408 PHE A N 1
ATOM 3192 C CA . PHE A 1 408 ? -4.038 -3.591 -29.108 1.00 53.25 408 PHE A CA 1
ATOM 3193 C C . PHE A 1 408 ? -3.116 -3.786 -27.891 1.00 53.25 408 PHE A C 1
ATOM 3195 O O . PHE A 1 408 ? -2.744 -4.909 -27.551 1.00 53.25 408 PHE A O 1
ATOM 3202 N N . TRP A 1 409 ? -2.811 -2.708 -27.163 1.00 53.88 409 TRP A N 1
ATOM 3203 C CA . TRP A 1 409 ? -2.011 -2.777 -25.935 1.00 53.88 409 TRP A CA 1
ATOM 3204 C C . TRP A 1 409 ? -2.687 -3.571 -24.809 1.00 53.88 409 TRP A C 1
ATOM 3206 O O . TRP A 1 409 ? -1.997 -4.234 -24.033 1.00 53.88 409 TRP A O 1
ATOM 3216 N N . SER A 1 410 ? -4.020 -3.538 -24.729 1.00 55.25 410 SER A N 1
ATOM 3217 C CA . SER A 1 410 ? -4.788 -4.331 -23.762 1.00 55.25 410 SER A CA 1
ATOM 3218 C C . SER A 1 410 ? -4.721 -5.818 -24.106 1.00 55.25 410 SER A C 1
ATOM 3220 O O . SER A 1 410 ? -4.458 -6.627 -23.224 1.00 55.25 410 SER A O 1
ATOM 3222 N N . LEU A 1 411 ? -4.825 -6.169 -25.393 1.00 53.75 411 LEU A N 1
ATOM 3223 C CA . LEU A 1 411 ? -4.690 -7.551 -25.864 1.00 53.75 411 LEU A CA 1
ATOM 3224 C C . LEU A 1 411 ? -3.312 -8.139 -25.524 1.00 53.75 411 LEU A C 1
ATOM 3226 O O . LEU A 1 411 ? -3.220 -9.233 -24.974 1.00 53.75 411 LEU A O 1
ATOM 3230 N N . LEU A 1 412 ? -2.227 -7.406 -25.798 1.00 55.03 412 LEU A N 1
ATOM 3231 C CA . LEU A 1 412 ? -0.879 -7.875 -25.458 1.00 55.03 412 LEU A CA 1
ATOM 3232 C C . LEU A 1 412 ? -0.679 -8.017 -23.939 1.00 55.03 412 LEU A C 1
ATOM 3234 O O . LEU A 1 412 ? 0.093 -8.871 -23.491 1.00 55.03 412 LEU A O 1
ATOM 3238 N N . LYS A 1 413 ? -1.342 -7.172 -23.138 1.00 56.62 413 LYS A N 1
ATOM 3239 C CA . LYS A 1 413 ? -1.310 -7.244 -21.672 1.00 56.62 413 LYS A CA 1
ATOM 3240 C C . LYS A 1 413 ? -2.041 -8.489 -21.169 1.00 56.62 413 LYS A C 1
ATOM 3242 O O . LYS A 1 413 ? -1.504 -9.183 -20.307 1.00 56.62 413 LYS A O 1
ATOM 3247 N N . ASP A 1 414 ? -3.203 -8.790 -21.739 1.00 52.41 414 ASP A N 1
ATOM 3248 C CA . ASP A 1 414 ? -4.015 -9.962 -21.396 1.00 52.41 414 ASP A CA 1
ATOM 3249 C C . ASP A 1 414 ? -3.318 -11.273 -21.793 1.00 52.41 414 ASP A C 1
ATOM 3251 O O . ASP A 1 414 ? -3.333 -12.242 -21.035 1.00 52.41 414 ASP A O 1
ATOM 3255 N N . LEU A 1 415 ? -2.594 -11.274 -22.918 1.00 50.41 415 LEU A N 1
ATOM 3256 C CA . LEU A 1 415 ? -1.730 -12.384 -23.344 1.00 50.41 415 LEU A CA 1
ATOM 3257 C C . LEU A 1 415 ? -0.424 -12.492 -22.527 1.00 50.41 415 LEU A C 1
ATOM 3259 O O . LEU A 1 415 ? 0.387 -13.385 -22.754 1.00 50.41 415 LEU A O 1
ATOM 3263 N N . GLN A 1 416 ? -0.190 -11.573 -21.583 1.00 51.75 416 GLN A N 1
ATOM 3264 C CA . GLN A 1 416 ? 1.058 -11.409 -20.826 1.00 51.75 416 GLN A CA 1
ATOM 3265 C C . GLN A 1 416 ? 2.322 -11.210 -21.686 1.00 51.75 416 GLN A C 1
ATOM 3267 O O . GLN A 1 416 ? 3.431 -11.240 -21.153 1.00 51.75 416 GLN A O 1
ATOM 3272 N N . VAL A 1 417 ? 2.176 -10.924 -22.984 1.00 51.19 417 VAL A N 1
ATOM 3273 C CA . VAL A 1 417 ? 3.277 -10.602 -23.912 1.00 51.19 417 VAL A CA 1
ATOM 3274 C C . VAL A 1 417 ? 3.933 -9.270 -23.523 1.00 51.19 417 VAL A C 1
ATOM 3276 O O . VAL A 1 417 ? 5.126 -9.077 -23.704 1.00 51.19 417 VAL A O 1
ATOM 3279 N N . VAL A 1 418 ? 3.202 -8.354 -22.877 1.00 48.75 418 VAL A N 1
ATOM 3280 C CA . VAL A 1 418 ? 3.754 -7.068 -22.384 1.00 48.75 418 VAL A CA 1
ATOM 3281 C C . VAL A 1 418 ? 4.747 -7.243 -21.221 1.00 48.75 418 VAL A C 1
ATOM 3283 O O . VAL A 1 418 ? 5.432 -6.291 -20.853 1.00 48.75 418 VAL A O 1
ATOM 3286 N N . LYS A 1 419 ? 4.884 -8.444 -20.634 1.00 47.41 419 LYS A N 1
ATOM 3287 C CA . LYS A 1 419 ? 5.906 -8.683 -19.597 1.00 47.41 419 LYS A CA 1
ATOM 3288 C C . LYS A 1 419 ? 7.334 -8.711 -20.149 1.00 47.41 419 LYS A C 1
ATOM 3290 O O . LYS A 1 419 ? 8.270 -8.543 -19.370 1.00 47.41 419 LYS A O 1
ATOM 3295 N N . THR A 1 420 ? 7.533 -8.886 -21.456 1.00 51.94 420 THR A N 1
ATOM 3296 C CA . THR A 1 420 ? 8.865 -8.771 -22.060 1.00 51.94 420 THR A CA 1
ATOM 3297 C C . THR A 1 420 ? 9.262 -7.300 -22.193 1.00 51.94 420 THR A C 1
ATOM 3299 O O . THR A 1 420 ? 8.699 -6.535 -22.970 1.00 51.94 420 THR A O 1
ATOM 3302 N N . VAL A 1 421 ? 10.214 -6.897 -21.356 1.00 55.50 421 VAL A N 1
ATOM 3303 C CA . VAL A 1 421 ? 10.742 -5.536 -21.229 1.00 55.50 421 VAL A CA 1
ATOM 3304 C C . VAL A 1 421 ? 11.599 -5.200 -22.451 1.00 55.50 421 VAL A C 1
ATOM 3306 O O . VAL A 1 421 ? 12.690 -5.747 -22.595 1.00 55.50 421 VAL A O 1
ATOM 3309 N N . CYS A 1 422 ? 11.148 -4.278 -23.304 1.00 64.25 422 CYS A N 1
ATOM 3310 C CA . CYS A 1 422 ? 11.990 -3.717 -24.360 1.00 64.25 422 CYS A CA 1
ATOM 3311 C C . CYS A 1 422 ? 12.861 -2.593 -23.793 1.00 64.25 422 CYS A C 1
ATOM 3313 O O . CYS A 1 422 ? 12.397 -1.755 -23.010 1.00 64.25 422 CYS A O 1
ATOM 3315 N N . TYR A 1 423 ? 14.127 -2.549 -24.201 1.00 70.00 423 TYR A N 1
ATOM 3316 C CA . TYR A 1 423 ? 15.051 -1.527 -23.730 1.00 70.00 423 TYR A CA 1
ATOM 3317 C C . TYR A 1 423 ? 15.910 -0.955 -24.851 1.00 70.00 423 TYR A C 1
ATOM 3319 O O . TYR A 1 423 ? 16.293 -1.631 -25.806 1.00 70.00 423 TYR A O 1
ATOM 3327 N N . GLU A 1 424 ? 16.233 0.323 -24.692 1.00 72.50 424 GLU A N 1
ATOM 3328 C CA . GLU A 1 424 ? 17.210 1.014 -25.522 1.00 72.50 424 GLU A CA 1
ATOM 3329 C C . GLU A 1 424 ? 18.460 1.256 -24.689 1.00 72.50 424 GLU A C 1
ATOM 3331 O O . GLU A 1 424 ? 18.416 1.966 -23.679 1.00 72.50 424 GLU A O 1
ATOM 3336 N N . ASP A 1 425 ? 19.565 0.649 -25.112 1.00 78.00 425 ASP A N 1
ATOM 3337 C CA . ASP A 1 425 ? 20.891 1.020 -24.648 1.00 78.00 425 ASP A CA 1
ATOM 3338 C C . ASP A 1 425 ? 21.309 2.292 -25.401 1.00 78.00 425 ASP A C 1
ATOM 3340 O O . ASP A 1 425 ? 21.315 2.338 -26.632 1.00 78.00 425 ASP A O 1
ATOM 3344 N N . ILE A 1 426 ? 21.610 3.346 -24.650 1.00 78.31 426 ILE A N 1
ATOM 3345 C CA . ILE A 1 426 ? 22.020 4.649 -25.171 1.00 78.31 426 ILE A CA 1
ATOM 3346 C C . ILE A 1 426 ? 23.488 4.844 -24.831 1.00 78.31 426 ILE A C 1
ATOM 3348 O O . ILE A 1 426 ? 23.876 4.711 -23.666 1.00 78.31 426 ILE A O 1
ATOM 3352 N N . TYR A 1 427 ? 24.274 5.209 -25.836 1.00 83.81 427 TYR A N 1
ATOM 3353 C CA . TYR A 1 427 ? 25.696 5.477 -25.719 1.00 83.81 427 TYR A CA 1
ATOM 3354 C C . TYR A 1 427 ? 26.028 6.873 -26.232 1.00 83.81 427 TYR A C 1
ATOM 3356 O O . TYR A 1 427 ? 25.512 7.295 -27.261 1.00 83.81 427 TYR A O 1
ATOM 3364 N N . TRP A 1 428 ? 26.893 7.591 -25.522 1.00 82.31 428 TRP A N 1
ATOM 3365 C CA . TRP A 1 428 ? 27.389 8.907 -25.934 1.00 82.31 428 TRP A CA 1
ATOM 3366 C C . TRP A 1 428 ? 28.740 9.187 -25.277 1.00 82.31 428 TRP A C 1
ATOM 3368 O O . TRP A 1 428 ? 29.125 8.522 -24.315 1.00 82.31 428 TRP A O 1
ATOM 3378 N N . ASN A 1 429 ? 29.475 10.176 -25.777 1.00 83.31 429 ASN A N 1
ATOM 3379 C CA . ASN A 1 429 ? 30.764 10.547 -25.198 1.00 83.31 429 ASN A CA 1
ATOM 3380 C C . ASN A 1 429 ? 30.587 11.503 -24.014 1.00 83.31 429 ASN A C 1
ATOM 3382 O O . ASN A 1 429 ? 29.797 12.446 -24.065 1.00 83.31 429 ASN A O 1
ATOM 3386 N N . ASN A 1 430 ? 31.362 11.288 -22.952 1.00 80.81 430 ASN A N 1
ATOM 3387 C CA . ASN A 1 430 ? 31.412 12.194 -21.812 1.00 80.81 430 ASN A CA 1
ATOM 3388 C C . ASN A 1 430 ? 31.980 13.561 -22.234 1.00 80.81 430 ASN A C 1
ATOM 3390 O O . ASN A 1 430 ? 33.170 13.688 -22.518 1.00 80.81 430 ASN A O 1
ATOM 3394 N N . VAL A 1 431 ? 31.130 14.588 -22.268 1.00 74.00 431 VAL A N 1
ATOM 3395 C CA . VAL A 1 431 ? 31.489 15.943 -22.729 1.00 74.00 431 VAL A CA 1
ATOM 3396 C C . VAL A 1 431 ? 32.096 16.830 -21.642 1.00 74.00 431 VAL A C 1
ATOM 3398 O O . VAL A 1 431 ? 32.660 17.878 -21.954 1.00 74.00 431 VAL A O 1
ATOM 3401 N N . LEU A 1 432 ? 32.007 16.427 -20.371 1.00 64.69 432 LEU A N 1
ATOM 3402 C CA . LEU A 1 432 ? 32.491 17.234 -19.254 1.00 64.69 432 LEU A CA 1
ATOM 3403 C C . LEU A 1 432 ? 34.025 17.243 -19.246 1.00 64.69 432 LEU A C 1
ATOM 3405 O O . LEU A 1 432 ? 34.670 16.253 -18.899 1.00 64.69 432 LEU A O 1
ATOM 3409 N N . ALA A 1 433 ? 34.595 18.374 -19.660 1.00 49.50 433 ALA A N 1
ATOM 3410 C CA . ALA A 1 433 ? 35.982 18.718 -19.408 1.00 49.50 433 ALA A CA 1
ATOM 3411 C C . ALA A 1 433 ? 36.127 19.189 -17.954 1.00 49.50 433 ALA A C 1
ATOM 3413 O O . ALA A 1 433 ? 35.229 19.824 -17.408 1.00 49.50 433 ALA A O 1
ATOM 3414 N N . THR A 1 434 ? 37.291 18.921 -17.378 1.00 48.28 434 THR A N 1
ATOM 3415 C CA . THR A 1 434 ? 37.829 19.551 -16.166 1.00 48.28 434 THR A CA 1
ATOM 3416 C C . THR A 1 434 ? 37.554 18.822 -14.831 1.00 48.28 434 THR A C 1
ATOM 3418 O O . THR A 1 434 ? 36.403 18.588 -14.444 1.00 48.28 434 THR A O 1
ATOM 3421 N N . PRO A 1 435 ? 38.631 18.435 -14.115 1.00 53.09 435 PRO A N 1
ATOM 3422 C CA . PRO A 1 435 ? 38.588 17.695 -12.865 1.00 53.09 435 PRO A CA 1
ATOM 3423 C C . PRO A 1 435 ? 38.323 18.648 -11.700 1.00 53.09 435 PRO A C 1
ATOM 3425 O O . PRO A 1 435 ? 39.111 19.537 -11.407 1.00 53.09 435 PRO A O 1
ATOM 3428 N N . SER A 1 436 ? 37.234 18.435 -10.976 1.00 40.19 436 SER A N 1
ATOM 3429 C CA . SER A 1 436 ? 37.064 19.032 -9.654 1.00 40.19 436 SER A CA 1
ATOM 3430 C C . SER A 1 436 ? 36.536 17.945 -8.737 1.00 40.19 436 SER A C 1
ATOM 3432 O O . SER A 1 436 ? 35.375 17.556 -8.872 1.00 40.19 436 SER A O 1
ATOM 3434 N N . ASN A 1 437 ? 37.417 17.397 -7.892 1.00 46.50 437 ASN A N 1
ATOM 3435 C CA . ASN A 1 437 ? 37.132 16.544 -6.732 1.00 46.50 437 ASN A CA 1
ATOM 3436 C C . ASN A 1 437 ? 35.678 16.038 -6.652 1.00 46.50 437 ASN A C 1
ATOM 3438 O O . ASN A 1 437 ? 34.880 16.503 -5.837 1.00 46.50 437 ASN A O 1
ATOM 3442 N N . ARG A 1 438 ? 35.303 15.068 -7.502 1.00 51.19 438 ARG A N 1
ATOM 3443 C CA . ARG A 1 438 ? 33.966 14.445 -7.473 1.00 51.19 438 ARG A CA 1
ATOM 3444 C C . ARG A 1 438 ? 33.867 13.417 -6.341 1.00 51.19 438 ARG A C 1
ATOM 3446 O O . ARG A 1 438 ? 33.350 12.323 -6.533 1.00 51.19 438 ARG A O 1
ATOM 3453 N N . SER A 1 439 ? 34.309 13.789 -5.140 1.00 48.97 439 SER A N 1
ATOM 3454 C CA . SER A 1 439 ? 34.209 12.978 -3.918 1.00 48.97 439 SER A CA 1
ATOM 3455 C C . SER A 1 439 ? 32.763 12.611 -3.559 1.00 48.97 439 SER A C 1
ATOM 3457 O O . SER A 1 439 ? 32.524 11.685 -2.787 1.00 48.97 439 SER A O 1
ATOM 3459 N N . ASN A 1 440 ? 31.785 13.289 -4.164 1.00 59.94 440 ASN A N 1
ATOM 3460 C CA . ASN A 1 440 ? 30.372 13.158 -3.860 1.00 59.94 440 ASN A CA 1
ATOM 3461 C C . ASN A 1 440 ? 29.585 12.693 -5.095 1.00 59.94 440 ASN A C 1
ATOM 3463 O O . ASN A 1 440 ? 29.154 13.518 -5.898 1.00 59.94 440 ASN A O 1
ATOM 3467 N N . ILE A 1 441 ? 29.333 11.386 -5.234 1.00 73.38 441 ILE A N 1
ATOM 3468 C CA . ILE A 1 441 ? 28.341 10.850 -6.198 1.00 73.38 441 ILE A CA 1
ATOM 3469 C C . ILE A 1 441 ? 26.899 11.180 -5.816 1.00 73.38 441 ILE A C 1
ATOM 3471 O O . ILE A 1 441 ? 26.008 11.068 -6.652 1.00 73.38 441 ILE A O 1
ATOM 3475 N N . LYS A 1 442 ? 26.681 11.636 -4.582 1.00 80.00 442 LYS A N 1
ATOM 3476 C CA . LYS A 1 442 ? 25.392 12.099 -4.071 1.00 80.00 442 LYS A CA 1
ATOM 3477 C C . LYS A 1 442 ? 24.889 13.377 -4.757 1.00 80.00 442 LYS A C 1
ATOM 3479 O O . LYS A 1 442 ? 25.680 14.147 -5.322 1.00 80.00 442 LYS A O 1
ATOM 3484 N N . GLY A 1 443 ? 23.581 13.598 -4.691 1.00 78.62 443 GLY A N 1
ATOM 3485 C CA . GLY A 1 443 ? 22.907 14.801 -5.185 1.00 78.62 443 GLY A CA 1
ATOM 3486 C C . GLY A 1 443 ? 21.432 14.567 -5.505 1.00 78.62 443 GLY A C 1
ATOM 3487 O O . GLY A 1 443 ? 20.953 13.438 -5.434 1.00 78.62 443 GLY A O 1
ATOM 3488 N N . ALA A 1 444 ? 20.723 15.633 -5.877 1.00 77.94 444 ALA A N 1
ATOM 3489 C CA . ALA A 1 444 ? 19.340 15.544 -6.339 1.00 77.94 444 ALA A CA 1
ATOM 3490 C C . ALA A 1 444 ? 19.220 14.614 -7.556 1.00 77.94 444 ALA A C 1
ATOM 3492 O O . ALA A 1 444 ? 20.103 14.580 -8.419 1.00 77.94 444 ALA A O 1
ATOM 3493 N N . ILE A 1 445 ? 18.133 13.851 -7.610 1.00 75.75 445 ILE A N 1
ATOM 3494 C CA . ILE A 1 445 ? 17.777 13.058 -8.781 1.00 75.75 445 ILE A CA 1
ATOM 3495 C C . ILE A 1 445 ? 17.116 13.998 -9.776 1.00 75.75 445 ILE A C 1
ATOM 3497 O O . ILE A 1 445 ? 16.030 14.511 -9.523 1.00 75.75 445 ILE A O 1
ATOM 3501 N N . ASN A 1 446 ? 17.778 14.195 -10.911 1.00 64.38 446 ASN A N 1
ATOM 3502 C CA . ASN A 1 446 ? 17.254 14.991 -12.009 1.00 64.38 446 ASN A CA 1
ATOM 3503 C C . ASN A 1 446 ? 16.968 14.071 -13.198 1.00 64.38 446 ASN A C 1
ATOM 3505 O O . ASN A 1 446 ? 17.851 13.296 -13.583 1.00 64.38 446 ASN A O 1
ATOM 3509 N N . PRO A 1 447 ? 15.768 14.141 -13.797 1.00 60.28 447 PRO A N 1
ATOM 3510 C CA . PRO A 1 447 ? 15.499 13.473 -15.056 1.00 60.28 447 PRO A CA 1
ATOM 3511 C C . PRO A 1 447 ? 16.464 13.984 -16.141 1.00 60.28 447 PRO A C 1
ATOM 3513 O O . PRO A 1 447 ? 16.426 15.149 -16.521 1.00 60.28 447 PRO A O 1
ATOM 3516 N N . HIS A 1 448 ? 17.340 13.114 -16.649 1.00 62.31 448 HIS A N 1
ATOM 3517 C CA . HIS A 1 448 ? 18.183 13.413 -17.812 1.00 62.31 448 HIS A CA 1
ATOM 3518 C C . HIS A 1 448 ? 17.394 13.320 -19.107 1.00 62.31 448 HIS A C 1
ATOM 3520 O O . HIS A 1 448 ? 16.791 12.282 -19.389 1.00 62.31 448 HIS A O 1
ATOM 3526 N N . HIS A 1 449 ? 17.446 14.373 -19.913 1.00 60.53 449 HIS A N 1
ATOM 3527 C CA . HIS A 1 449 ? 16.985 14.330 -21.291 1.00 60.53 449 HIS A CA 1
ATOM 3528 C C . HIS A 1 449 ? 18.149 13.894 -22.179 1.00 60.53 449 HIS A C 1
ATOM 3530 O O . HIS A 1 449 ? 19.151 14.595 -22.299 1.00 60.53 449 HIS A O 1
ATOM 3536 N N . PHE A 1 450 ? 18.034 12.705 -22.769 1.00 64.19 450 PHE A N 1
ATOM 3537 C CA . PHE A 1 450 ? 18.983 12.251 -23.779 1.00 64.19 450 PHE A CA 1
ATOM 3538 C C . PHE A 1 450 ? 18.629 12.914 -25.103 1.00 64.19 450 PHE A C 1
ATOM 3540 O O . PHE A 1 450 ? 17.546 12.671 -25.639 1.00 64.19 450 PHE A O 1
ATOM 3547 N N . ASP A 1 451 ? 19.548 13.708 -25.642 1.00 57.38 451 ASP A N 1
ATOM 3548 C CA . ASP A 1 451 ? 19.459 14.170 -27.021 1.00 57.38 451 ASP A CA 1
ATOM 3549 C C . ASP A 1 451 ? 19.763 12.990 -27.961 1.00 57.38 451 ASP A C 1
ATOM 3551 O O . ASP A 1 451 ? 20.906 12.701 -28.326 1.00 57.38 451 ASP A O 1
ATOM 3555 N N . VAL A 1 452 ? 18.710 12.229 -28.263 1.00 58.28 452 VAL A N 1
ATOM 3556 C CA . VAL A 1 452 ? 18.746 11.049 -29.140 1.00 58.28 452 VAL A CA 1
ATOM 3557 C C . VAL A 1 452 ? 18.737 11.411 -30.627 1.00 58.28 452 VAL A C 1
ATOM 3559 O O . VAL A 1 452 ? 18.819 10.509 -31.453 1.00 58.28 452 VAL A O 1
ATOM 3562 N N . GLN A 1 453 ? 18.620 12.698 -30.969 1.00 51.56 453 GLN A N 1
ATOM 3563 C CA . GLN A 1 453 ? 18.650 13.194 -32.350 1.00 51.56 453 GLN A CA 1
ATOM 3564 C C . GLN A 1 453 ? 20.028 13.748 -32.745 1.00 51.56 453 GLN A C 1
ATOM 3566 O O . GLN A 1 453 ? 20.263 14.066 -33.908 1.00 51.56 453 GLN A O 1
ATOM 3571 N N . ASN A 1 454 ? 20.966 13.813 -31.801 1.00 57.78 454 ASN A N 1
ATOM 3572 C CA . ASN A 1 454 ? 22.346 14.197 -32.054 1.00 57.78 454 ASN A CA 1
ATOM 3573 C C . ASN A 1 454 ? 23.157 13.057 -32.690 1.00 57.78 454 ASN A C 1
ATOM 3575 O O . ASN A 1 454 ? 23.133 11.923 -32.210 1.00 57.78 454 ASN A O 1
ATOM 3579 N N . SER A 1 455 ? 23.978 13.373 -33.695 1.00 52.31 455 SER A N 1
ATOM 3580 C CA . SER A 1 455 ? 24.867 12.421 -34.386 1.00 52.31 455 SER A CA 1
ATOM 3581 C C . SER A 1 455 ? 25.938 11.776 -33.491 1.00 52.31 455 SER A C 1
ATOM 3583 O O . SER A 1 455 ? 26.606 10.829 -33.902 1.00 52.31 455 SER A O 1
ATOM 3585 N N . ARG A 1 456 ? 26.112 12.266 -32.257 1.00 61.25 456 ARG A N 1
ATOM 3586 C CA . ARG A 1 456 ? 27.058 11.739 -31.256 1.00 61.25 456 ARG A CA 1
ATOM 3587 C C . ARG A 1 456 ? 26.453 10.697 -30.308 1.00 61.25 456 ARG A C 1
ATOM 358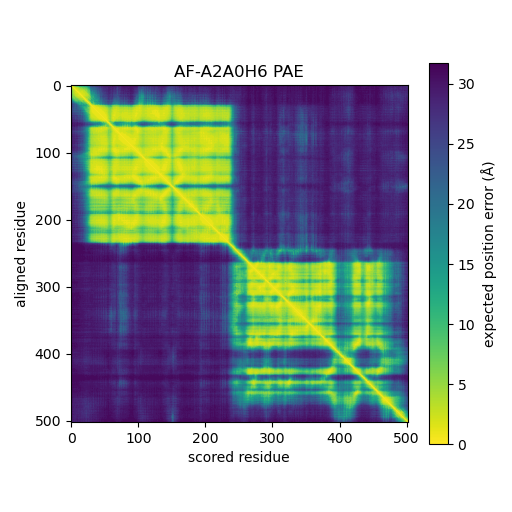9 O O . ARG A 1 456 ? 27.187 10.138 -29.489 1.00 61.25 456 ARG A O 1
ATOM 3596 N N . THR A 1 457 ? 25.148 10.452 -30.400 1.00 69.06 457 THR A N 1
ATOM 3597 C CA . THR A 1 457 ? 24.426 9.483 -29.572 1.00 69.06 457 THR A CA 1
ATOM 3598 C C . THR A 1 457 ? 24.150 8.227 -30.390 1.00 69.06 457 THR A C 1
ATOM 3600 O O . THR A 1 457 ? 23.518 8.287 -31.440 1.00 69.06 457 THR A O 1
ATOM 3603 N N . THR A 1 458 ? 24.582 7.065 -29.904 1.00 75.50 458 THR A N 1
ATOM 3604 C CA . THR A 1 458 ? 24.212 5.779 -30.500 1.00 75.50 458 THR A CA 1
ATOM 3605 C C . THR A 1 458 ? 23.129 5.116 -29.666 1.00 75.50 458 THR A C 1
ATOM 3607 O O . THR A 1 458 ? 23.285 4.922 -28.461 1.00 75.50 458 THR A O 1
ATOM 3610 N N . VAL A 1 459 ? 22.019 4.761 -30.309 1.00 70.44 459 VAL A N 1
ATOM 3611 C CA . VAL A 1 459 ? 20.897 4.066 -29.674 1.00 70.44 459 VAL A CA 1
ATOM 3612 C C . VAL A 1 459 ? 20.843 2.648 -30.223 1.00 70.44 459 VAL A C 1
ATOM 3614 O O . VAL A 1 459 ? 20.571 2.443 -31.403 1.00 70.44 459 VAL A O 1
ATOM 3617 N N . LYS A 1 460 ? 21.100 1.661 -29.363 1.00 70.38 460 LYS A N 1
ATOM 3618 C CA . LYS A 1 460 ? 20.931 0.244 -29.687 1.00 70.38 460 LYS A CA 1
ATOM 3619 C C . LYS A 1 460 ? 19.659 -0.284 -29.051 1.00 70.38 460 LYS A C 1
ATOM 3621 O O . LYS A 1 460 ? 19.488 -0.276 -27.833 1.00 70.38 460 LYS A O 1
ATOM 3626 N N . GLN A 1 461 ? 18.771 -0.773 -29.898 1.00 67.75 461 GLN A N 1
ATOM 3627 C CA . GLN A 1 461 ? 17.491 -1.333 -29.495 1.00 67.75 461 GLN A CA 1
ATOM 3628 C C . GLN A 1 461 ? 17.654 -2.827 -29.265 1.00 67.75 461 GLN A C 1
ATOM 3630 O O . GLN A 1 461 ? 18.189 -3.535 -30.116 1.00 67.75 461 GLN A O 1
ATOM 3635 N N . THR A 1 462 ? 17.203 -3.314 -28.114 1.00 63.28 462 THR A N 1
ATOM 3636 C CA . THR A 1 462 ? 17.280 -4.736 -27.789 1.00 63.28 462 THR A CA 1
ATOM 3637 C C . THR A 1 462 ? 15.933 -5.226 -27.292 1.00 63.28 462 THR A C 1
ATOM 3639 O O . THR A 1 462 ? 15.319 -4.623 -26.413 1.00 63.28 462 THR A O 1
ATOM 3642 N N . GLY A 1 463 ? 15.466 -6.331 -27.876 1.00 58.09 463 GLY A N 1
ATOM 3643 C CA . GLY A 1 463 ? 14.175 -6.919 -27.525 1.00 58.09 463 GLY A CA 1
ATOM 3644 C C . GLY A 1 463 ? 12.977 -6.041 -27.890 1.00 58.09 463 GLY A C 1
ATOM 3645 O O . GLY A 1 463 ? 11.911 -6.256 -27.340 1.00 58.09 463 GLY A O 1
ATOM 3646 N N . CYS A 1 464 ? 13.135 -5.051 -28.778 1.00 57.03 464 CYS A N 1
ATOM 3647 C CA . CYS A 1 464 ? 12.049 -4.166 -29.227 1.00 57.03 464 CYS A CA 1
ATOM 3648 C C . CYS A 1 464 ? 11.274 -4.692 -30.448 1.00 57.03 464 CYS A C 1
ATOM 3650 O O . CYS A 1 464 ? 10.304 -4.057 -30.858 1.00 57.03 464 CYS A O 1
ATOM 3652 N N . ASP A 1 465 ? 11.730 -5.798 -31.037 1.00 60.44 465 ASP A N 1
ATOM 3653 C CA . ASP A 1 465 ? 11.194 -6.398 -32.259 1.00 60.44 465 ASP A CA 1
ATOM 3654 C C . ASP A 1 465 ? 9.978 -7.279 -31.933 1.00 60.44 465 ASP A C 1
ATOM 3656 O O . ASP A 1 465 ? 10.086 -8.236 -31.160 1.00 60.44 465 ASP A O 1
ATOM 3660 N N . PHE A 1 466 ? 8.821 -6.924 -32.499 1.00 58.22 466 PHE A N 1
ATOM 3661 C CA . PHE A 1 466 ? 7.541 -7.575 -32.225 1.00 58.22 466 PHE A CA 1
ATOM 3662 C C . PHE A 1 466 ? 7.569 -9.077 -32.529 1.00 58.22 466 PHE A C 1
ATOM 3664 O O . PHE A 1 466 ? 7.067 -9.868 -31.727 1.00 58.22 466 PHE A O 1
ATOM 3671 N N . ASP A 1 467 ? 8.233 -9.484 -33.611 1.00 57.12 467 ASP A N 1
ATOM 3672 C CA . ASP A 1 467 ? 8.278 -10.887 -34.032 1.00 57.12 467 ASP A CA 1
ATOM 3673 C C . ASP A 1 467 ? 9.093 -11.735 -33.047 1.00 57.12 467 ASP A C 1
ATOM 3675 O O . ASP A 1 467 ? 8.705 -12.846 -32.674 1.00 57.12 467 ASP A O 1
ATOM 3679 N N . LYS A 1 468 ? 10.185 -11.172 -32.517 1.00 57.81 468 LYS A N 1
ATOM 3680 C CA . LYS A 1 468 ? 11.013 -11.825 -31.489 1.00 57.81 468 LYS A CA 1
ATOM 3681 C C . LYS A 1 468 ? 10.309 -11.897 -30.135 1.00 57.81 468 LYS A C 1
ATOM 3683 O O . LYS A 1 468 ? 10.483 -12.872 -29.402 1.00 57.81 468 LYS A O 1
ATOM 3688 N N . LEU A 1 469 ? 9.512 -10.882 -29.798 1.00 58.19 469 LEU A N 1
ATOM 3689 C CA . LEU A 1 469 ? 8.698 -10.866 -28.579 1.00 58.19 469 LEU A CA 1
ATOM 3690 C C . LEU A 1 469 ? 7.602 -11.936 -28.629 1.00 58.19 469 LEU A C 1
ATOM 3692 O O . LEU A 1 469 ? 7.407 -12.658 -27.651 1.00 58.19 469 LEU A O 1
ATOM 3696 N N . LEU A 1 470 ? 6.938 -12.085 -29.779 1.00 57.38 470 LEU A N 1
ATOM 3697 C CA . LEU A 1 470 ? 5.910 -13.101 -29.987 1.00 57.38 470 LEU A CA 1
ATOM 3698 C C . LEU A 1 470 ? 6.492 -14.523 -29.923 1.00 57.38 470 LEU A C 1
ATOM 3700 O O . LEU A 1 470 ? 5.926 -15.380 -29.243 1.00 57.38 470 LEU A O 1
ATOM 3704 N N . ALA A 1 471 ? 7.654 -14.753 -30.542 1.00 57.69 471 ALA A N 1
ATOM 3705 C CA . ALA A 1 471 ? 8.364 -16.032 -30.470 1.00 57.69 471 ALA A CA 1
ATOM 3706 C C . ALA A 1 471 ? 8.798 -16.393 -29.032 1.00 57.69 471 ALA A C 1
ATOM 3708 O O . ALA A 1 471 ? 8.675 -17.537 -28.598 1.00 57.69 471 ALA A O 1
ATOM 3709 N N . SER A 1 472 ? 9.255 -15.411 -28.245 1.00 56.41 472 SER A N 1
ATOM 3710 C CA . SER A 1 472 ? 9.606 -15.609 -26.829 1.00 56.41 472 SER A CA 1
ATOM 3711 C C . SER A 1 472 ? 8.387 -15.966 -25.959 1.00 56.41 472 SER A C 1
ATOM 3713 O O . SER A 1 472 ? 8.462 -16.839 -25.088 1.00 56.41 472 SER A O 1
ATOM 3715 N N . ALA A 1 473 ? 7.235 -15.340 -26.222 1.00 55.34 473 ALA A N 1
ATOM 3716 C CA . ALA A 1 473 ? 5.982 -15.638 -25.527 1.00 55.34 473 ALA A CA 1
ATOM 3717 C C . ALA A 1 473 ? 5.451 -17.050 -25.838 1.00 55.34 473 ALA A C 1
ATOM 3719 O O . ALA A 1 473 ? 4.947 -17.723 -24.939 1.00 55.34 473 ALA A O 1
ATOM 3720 N N . GLN A 1 474 ? 5.615 -17.529 -27.076 1.00 55.38 474 GLN A N 1
ATOM 3721 C CA . GLN A 1 474 ? 5.277 -18.907 -27.465 1.00 55.38 474 GLN A CA 1
ATOM 3722 C C . GLN A 1 474 ? 6.101 -19.941 -26.686 1.00 55.38 474 GLN A C 1
ATOM 3724 O O . GLN A 1 474 ? 5.555 -20.924 -26.195 1.00 55.38 474 GLN A O 1
ATOM 3729 N N . ASN A 1 475 ? 7.397 -19.685 -26.490 1.00 53.44 475 ASN A N 1
ATOM 3730 C CA . ASN A 1 475 ? 8.282 -20.596 -25.755 1.00 53.44 475 ASN A CA 1
ATOM 3731 C C . ASN A 1 475 ? 8.015 -20.631 -24.242 1.00 53.44 475 ASN A C 1
ATOM 3733 O O . ASN A 1 475 ? 8.340 -21.610 -23.576 1.00 53.44 475 ASN A O 1
ATOM 3737 N N . THR A 1 476 ? 7.445 -19.563 -23.682 1.00 50.41 476 THR A N 1
ATOM 3738 C CA . THR A 1 476 ? 7.181 -19.441 -22.238 1.00 50.41 476 THR A CA 1
ATOM 3739 C C . THR A 1 476 ? 5.741 -19.779 -21.851 1.00 50.41 476 THR A C 1
ATOM 3741 O O . THR A 1 476 ? 5.455 -19.941 -20.664 1.00 50.41 476 THR A O 1
ATOM 3744 N N . GLN A 1 477 ? 4.835 -19.935 -22.823 1.00 53.69 477 GLN A N 1
ATOM 3745 C CA . GLN A 1 477 ? 3.449 -20.340 -22.594 1.00 53.69 477 GLN A CA 1
ATOM 3746 C C . GLN A 1 477 ? 3.054 -21.530 -23.488 1.00 53.69 477 GLN A C 1
ATOM 3748 O O . GLN A 1 477 ? 2.723 -21.329 -24.655 1.00 53.69 477 GLN A O 1
ATOM 3753 N N . PRO A 1 478 ? 2.945 -22.755 -22.931 1.00 46.72 478 PRO A N 1
ATOM 3754 C CA . PRO A 1 478 ? 2.636 -23.978 -23.690 1.00 46.72 478 PRO A CA 1
ATOM 3755 C C . PRO A 1 478 ? 1.286 -23.971 -24.430 1.00 46.72 478 PRO A C 1
ATOM 3757 O O . PRO A 1 478 ? 0.999 -24.877 -25.204 1.00 46.72 478 PRO A O 1
ATOM 3760 N N . ARG A 1 479 ? 0.421 -22.982 -24.160 1.00 46.59 479 ARG A N 1
ATOM 3761 C CA . ARG A 1 479 ? -0.923 -22.842 -24.746 1.00 46.59 479 ARG A CA 1
ATOM 3762 C C . ARG A 1 479 ? -0.972 -21.931 -25.976 1.00 46.59 479 ARG A C 1
ATOM 3764 O O . ARG A 1 479 ? -2.016 -21.851 -26.616 1.00 46.59 479 ARG A O 1
ATOM 3771 N N . LEU A 1 480 ? 0.119 -21.241 -26.313 1.00 48.16 480 LEU A N 1
ATOM 3772 C CA . LEU A 1 480 ? 0.210 -20.436 -27.530 1.00 48.16 480 LEU A CA 1
ATOM 3773 C C . LEU A 1 480 ? 0.758 -21.308 -28.664 1.00 48.16 480 LEU A C 1
ATOM 3775 O O . LEU A 1 480 ? 1.960 -21.340 -28.910 1.00 48.16 480 LEU A O 1
ATOM 3779 N N . ALA A 1 481 ? -0.127 -22.028 -29.356 1.00 44.62 481 ALA A N 1
ATOM 3780 C CA . ALA A 1 481 ? 0.261 -22.792 -30.539 1.00 44.62 481 ALA A CA 1
ATOM 3781 C C . ALA A 1 481 ? 0.754 -21.859 -31.665 1.00 44.62 481 ALA A C 1
ATOM 3783 O O . ALA A 1 481 ? 0.255 -20.737 -31.838 1.00 44.62 481 ALA A O 1
ATOM 3784 N N . ALA A 1 482 ? 1.733 -22.329 -32.445 1.00 41.69 482 ALA A N 1
ATOM 3785 C CA . ALA A 1 482 ? 2.268 -21.603 -33.595 1.00 41.69 482 ALA A CA 1
ATOM 3786 C C . ALA A 1 482 ? 1.122 -21.157 -34.530 1.00 41.69 482 ALA A C 1
ATOM 3788 O O . ALA A 1 482 ? 0.245 -21.946 -34.875 1.00 41.69 482 ALA A O 1
ATOM 3789 N N . GLY A 1 483 ? 1.085 -19.868 -34.887 1.00 45.19 483 GLY A N 1
ATOM 3790 C CA . GLY A 1 483 ? 0.059 -19.281 -35.765 1.00 45.19 483 GLY A CA 1
ATOM 3791 C C . GLY A 1 483 ? -1.173 -18.662 -35.078 1.00 45.19 483 GLY A C 1
ATOM 3792 O O . GLY A 1 483 ? -1.873 -17.869 -35.709 1.00 45.19 483 GLY A O 1
ATOM 3793 N N . TRP A 1 484 ? -1.423 -18.905 -33.784 1.00 40.03 484 TRP A N 1
ATOM 3794 C CA . TRP A 1 484 ? -2.617 -18.365 -33.098 1.00 40.03 484 TRP A CA 1
ATOM 3795 C C . TRP A 1 484 ? -2.579 -16.847 -32.854 1.00 40.03 484 TRP A C 1
ATOM 3797 O O . TRP A 1 484 ? -3.619 -16.188 -32.920 1.00 40.03 484 TRP A O 1
ATOM 3807 N N . GLY A 1 485 ? -1.392 -16.264 -32.643 1.00 42.59 485 GLY A N 1
ATOM 3808 C CA . GLY A 1 485 ? -1.225 -14.806 -32.517 1.00 42.59 485 GLY A CA 1
ATOM 3809 C C . GLY A 1 485 ? -1.576 -14.046 -33.804 1.00 42.59 485 GLY A C 1
ATOM 3810 O O . GLY A 1 485 ? -2.149 -12.960 -33.751 1.00 42.59 485 GLY A O 1
ATOM 3811 N N . MET A 1 486 ? -1.323 -14.668 -34.959 1.00 42.62 486 MET A N 1
ATOM 3812 C CA . MET A 1 486 ? -1.686 -14.155 -36.282 1.00 42.62 486 MET A CA 1
ATOM 3813 C C . MET A 1 486 ? -3.201 -14.260 -36.526 1.00 42.62 486 MET A C 1
ATOM 3815 O O . MET A 1 486 ? -3.812 -13.331 -37.040 1.00 42.62 486 MET A O 1
ATOM 3819 N N . LEU A 1 487 ? -3.839 -15.355 -36.097 1.00 39.44 487 LEU A N 1
ATOM 3820 C CA . LEU A 1 487 ? -5.285 -15.589 -36.242 1.00 39.44 487 LEU A CA 1
ATOM 3821 C C . LEU A 1 487 ? -6.141 -14.613 -35.413 1.00 39.44 487 LEU A C 1
ATOM 3823 O O . LEU A 1 487 ? -7.153 -14.111 -35.907 1.00 39.44 487 LEU A O 1
ATOM 3827 N N . LEU A 1 488 ? -5.719 -14.294 -34.183 1.00 43.19 488 LEU A N 1
ATOM 3828 C CA . LEU A 1 488 ? -6.325 -13.240 -33.353 1.00 43.19 488 LEU A CA 1
ATOM 3829 C C . LEU A 1 488 ? -6.225 -11.864 -34.026 1.00 43.19 488 LEU A C 1
ATOM 3831 O O . LEU A 1 488 ? -7.208 -11.122 -34.062 1.00 43.19 488 LEU A O 1
ATOM 3835 N N . TYR A 1 489 ? -5.065 -11.564 -34.614 1.00 41.19 489 TYR A N 1
ATOM 3836 C CA . TYR A 1 489 ? -4.823 -10.342 -35.375 1.00 41.19 489 TYR A CA 1
ATOM 3837 C C . TYR A 1 489 ? -5.723 -10.247 -36.623 1.00 41.19 489 TYR A C 1
ATOM 3839 O O . TYR A 1 489 ? -6.448 -9.265 -36.782 1.00 41.19 489 TYR A O 1
ATOM 3847 N N . PHE A 1 490 ? -5.794 -11.298 -37.451 1.00 33.88 490 PHE A N 1
ATOM 3848 C CA . PHE A 1 490 ? -6.667 -11.332 -38.633 1.00 33.88 490 PHE A CA 1
ATOM 3849 C C . PHE A 1 490 ? -8.158 -11.232 -38.283 1.00 33.88 490 PHE A C 1
ATOM 3851 O O . PHE A 1 490 ? -8.903 -10.546 -38.983 1.00 33.88 490 PHE A O 1
ATOM 3858 N N . LYS A 1 491 ? -8.613 -11.866 -37.193 1.00 34.53 491 LYS A N 1
ATOM 3859 C CA . LYS A 1 491 ? -10.022 -11.804 -36.766 1.00 34.53 491 LYS A CA 1
ATOM 3860 C C . LYS A 1 491 ? -10.423 -10.389 -36.332 1.00 34.53 491 LYS A C 1
ATOM 3862 O O . LYS A 1 491 ? -11.521 -9.958 -36.668 1.00 34.53 491 LYS A O 1
ATOM 3867 N N . TYR A 1 492 ? -9.522 -9.664 -35.662 1.00 37.44 492 TYR A N 1
ATOM 3868 C CA . TYR A 1 492 ? -9.749 -8.287 -35.212 1.00 37.44 492 TYR A CA 1
ATOM 3869 C C . TYR A 1 492 ? -9.724 -7.271 -36.372 1.00 37.44 492 TYR A C 1
ATOM 3871 O O . TYR A 1 492 ? -10.575 -6.381 -36.436 1.00 37.44 492 TYR A O 1
ATOM 3879 N N . VAL A 1 493 ? -8.818 -7.446 -37.346 1.00 36.72 493 VAL A N 1
ATOM 3880 C CA . VAL A 1 493 ? -8.777 -6.637 -38.583 1.00 36.72 493 VAL A CA 1
ATOM 3881 C C . VAL A 1 493 ? -10.027 -6.870 -39.439 1.00 36.72 493 VAL A C 1
ATOM 3883 O O . VAL A 1 493 ? -10.632 -5.911 -39.917 1.00 36.72 493 VAL A O 1
ATOM 3886 N N . LYS A 1 494 ? -10.483 -8.124 -39.571 1.00 34.75 494 LYS A N 1
ATOM 3887 C CA . LYS A 1 494 ? -11.703 -8.453 -40.325 1.00 34.75 494 LYS A CA 1
ATOM 3888 C C . LYS A 1 494 ? -12.946 -7.789 -39.721 1.00 34.75 494 LYS A C 1
ATOM 3890 O O . LYS A 1 494 ? -13.799 -7.325 -40.464 1.00 34.75 494 LYS A O 1
ATOM 3895 N N . THR A 1 495 ? -13.029 -7.660 -38.396 1.00 39.12 495 THR A N 1
ATOM 3896 C CA . THR A 1 495 ? -14.126 -6.932 -37.732 1.00 39.12 495 THR A CA 1
ATOM 3897 C C . THR A 1 495 ? -14.045 -5.409 -37.864 1.00 39.12 495 THR A C 1
ATOM 3899 O O . THR A 1 495 ? -15.084 -4.759 -37.825 1.00 39.12 495 THR A O 1
ATOM 3902 N N . ALA A 1 496 ? -12.858 -4.829 -38.065 1.00 38.03 496 ALA A N 1
ATOM 3903 C CA . ALA A 1 496 ? -12.708 -3.389 -38.303 1.00 38.03 496 ALA A CA 1
ATOM 3904 C C . ALA A 1 496 ? -13.011 -2.981 -39.763 1.00 38.03 496 ALA A C 1
ATOM 3906 O O . ALA A 1 496 ? -13.312 -1.819 -40.022 1.00 38.03 496 ALA A O 1
ATOM 3907 N N . GLY A 1 497 ? -12.964 -3.928 -40.711 1.00 36.97 497 GLY A N 1
ATOM 3908 C CA . GLY A 1 497 ? -13.184 -3.690 -42.145 1.00 36.97 497 GLY A CA 1
ATOM 3909 C C . GLY A 1 497 ? -14.606 -3.927 -42.679 1.00 36.97 497 GLY A C 1
ATOM 3910 O O . GLY A 1 497 ? -14.843 -3.647 -43.848 1.00 36.97 497 GLY A O 1
ATOM 3911 N N . ILE A 1 498 ? -15.567 -4.411 -41.878 1.00 35.97 498 ILE A N 1
ATOM 3912 C CA . ILE A 1 498 ? -16.938 -4.744 -42.354 1.00 35.97 498 ILE A CA 1
ATOM 3913 C C . ILE A 1 498 ? -17.928 -3.563 -42.207 1.00 35.97 498 ILE A C 1
ATOM 3915 O O . ILE A 1 498 ? -19.141 -3.725 -42.258 1.00 35.97 498 ILE A O 1
ATOM 3919 N N . HIS A 1 499 ? -17.433 -2.329 -42.108 1.00 41.00 499 HIS A N 1
ATOM 3920 C CA . HIS A 1 499 ? -18.273 -1.133 -42.253 1.00 41.00 499 HIS A CA 1
ATOM 3921 C C . HIS A 1 499 ? -17.691 -0.149 -43.267 1.00 41.00 499 HIS A C 1
ATOM 3923 O O . HIS A 1 499 ? -17.458 1.011 -42.952 1.00 41.00 499 HIS A O 1
ATOM 3929 N N . LYS A 1 500 ? -17.481 -0.618 -44.502 1.00 42.28 500 LYS A N 1
ATOM 3930 C CA . LYS A 1 500 ? -17.621 0.206 -45.713 1.00 42.28 500 LYS A CA 1
ATOM 3931 C C . LYS A 1 500 ? -18.136 -0.651 -46.869 1.00 42.28 500 LYS A C 1
ATOM 3933 O O . LYS A 1 500 ? -17.369 -1.099 -47.709 1.00 42.28 500 LYS A O 1
ATOM 3938 N N . GLN A 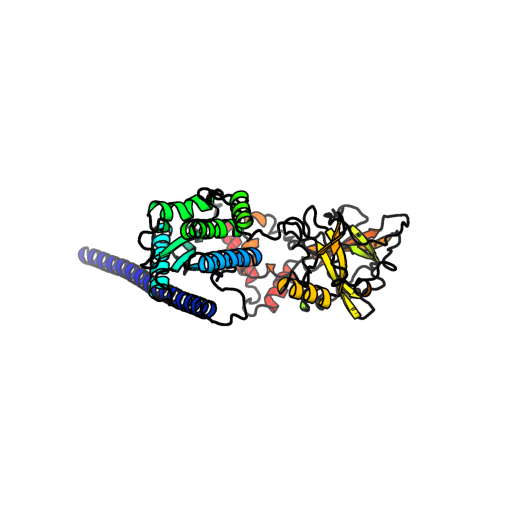1 501 ? -19.445 -0.862 -46.874 1.00 33.59 501 GLN A N 1
ATOM 3939 C CA . GLN A 1 501 ? -20.259 -0.934 -48.085 1.00 33.59 501 GLN A CA 1
ATOM 3940 C C . GLN A 1 501 ? -21.633 -0.369 -47.717 1.00 33.59 501 GLN A C 1
ATOM 3942 O O . GLN A 1 501 ? -22.487 -1.063 -47.171 1.00 33.59 501 GLN A O 1
ATOM 3947 N N . ASN A 1 502 ? -21.726 0.952 -47.834 1.00 34.22 502 ASN A N 1
ATOM 3948 C CA . ASN A 1 502 ? -22.722 1.672 -48.621 1.00 34.22 502 ASN A CA 1
ATOM 3949 C C . ASN A 1 502 ? -22.146 3.056 -48.909 1.00 34.22 502 ASN A C 1
ATOM 3951 O O . ASN A 1 502 ? -21.675 3.693 -47.937 1.00 34.22 502 ASN A O 1
#

pLDDT: mean 71.13, std 18.37, range [27.28, 97.75]

Mean predicted aligned error: 19.94 Å

Sequence (502 aa):
MHSFKQQLHRVLLLFVLSSIWASTIAWANDRDSLQKAHIEASVKLINRAVTHNTLKARTVASNYLIDRLNYVSADTKTKIEQLQDLLKKQTGKALYVIITRSPDMVEEPNAATRFNQETKDFTEKVYAQSMLDENTVLLTINFVKSIKGKKVGIKTSYLQSTGLAVGGSLAQHKITANDFRADLQNKATNVNTKDDYARALIYRVHQSLGNFAKEVALDNPSSELIAKYEEVLGVASQTGAWASARVIEVSDNELVANLALAQETYDGVMTPSGKAISVSNMQKKSLQFWLSCNGSLKGFIGKNGKKYVALIRPANGTSCGSGAEFLGYYLKGLAAQHVKLSEQNPAKYPVWVKTGSKVRLNPALFKPENWFPTQNIILEKNKRLRARKYRKPYLNSVYINSADMSGFWSLLKDLQVVKTVCYEDIYWNNVLATPSNRSNIKGAINPHHFDVQNSRTTVKQTGCDFDKLLASAQNTQPRLAAGWGMLLYFKYVKTAGIHKQN

Organism: NCBI:txid313606